Protein AF-A0A183SZE6-F1 (afdb_monomer)

Organism: Schistocephalus solidus (NCBI:txid70667)

pLDDT: mean 78.27, std 16.9, range [26.75, 97.88]

Solvent-accessible surface area (backbone atoms only — not comparable to full-atom values): 32214 Å² total; per-residue (Å²): 108,72,68,61,53,50,52,51,52,50,51,53,51,52,52,51,53,52,52,51,51,52,52,53,52,54,53,51,51,54,53,52,52,53,52,51,54,51,53,52,51,56,50,54,66,55,52,54,61,53,53,52,51,52,54,51,51,53,52,52,52,54,50,53,52,52,54,52,50,52,52,49,54,54,50,51,52,51,50,52,55,52,52,55,53,53,51,50,55,50,51,52,52,51,51,51,50,51,51,52,51,59,56,60,72,74,56,86,85,84,90,84,82,88,82,94,73,92,79,81,94,82,85,81,66,99,61,51,69,62,51,51,49,50,50,50,51,51,49,50,50,50,51,52,50,50,52,50,50,52,52,50,51,51,54,48,53,51,52,51,51,51,49,52,52,51,51,50,51,48,52,54,48,53,55,48,50,54,53,50,52,52,52,50,52,52,50,50,53,51,50,52,52,51,50,52,50,52,46,28,34,51,27,23,53,50,35,49,50,53,49,48,54,47,53,56,47,72,69,37,77,73,41,58,57,42,76,52,55,42,68,60,19,38,51,23,33,51,50,21,47,53,31,48,52,52,46,57,48,39,54,58,37,46,77,76,39,76,90,75,45,72,66,60,30,57,45,45,45,52,22,40,54,24,42,47,50,14,43,54,28,39,40,13,32,20,62,49,45,90,49,65,68,56,16,52,51,39,44,50,42,43,50,52,39,49,52,24,49,47,51,23,32,55,44,65,46,44,86,92,43,77,70,43,56,52,52,30,49,53,23,48,54,48,31,46,52,40,43,53,52,47,44,53,54,32,60,67,64,36,84,77,79,72,80,66,70,78,87,40,60,45,60,50,39,55,50,42,48,50,49,24,47,52,40,26,51,50,35,27,52,48,30,54,53,49,41,57,49,36,68,74,76,40,64,70,70,60,30,58,42,53,42,55,29,32,53,30,48,27,52,26,30,52,30,46,40,51,25,55,52,30,47,50,54,33,50,54,48,40,49,68,70,69,28,74,94,52,50,70,53,56,42,37,54,79,37,42,75,57,47,51,47,39,41,54,22,35,51,45,31,27,53,29,37,51,51,32,44,54,37,48,50,26,44,74,71,69,46,101,38,49,64,69,57,36,44,51,31,45,51,49,32,50,50,28,48,49,46,33,50,54,44,57,48,77,71,49,60,97,84,38,69,47,51,52,52,27,54,52,28,50,51,48,29,52,52,28,36,52,46,30,44,52,39,39,50,52,45,51,52,56,57,52,57,60,58,61,62,60,64,79,74,57,54,76,70,56,44,54,51,52,48,52,56,46,51,52,49,49,55,54,50,53,54,49,48,55,50,50,53,51,49,51,51,50,50,49,51,49,51,48,50,52,49,42,47,55,36,44,71,56,36,58,73,56,73,84,85,85,83,89,76,136

Foldseek 3Di:
DVVVVVVVVVVVVVVVVVVVVVVVVVVVVVVVVVVVVVVVVVVVVVVVVVVVVVVVVVVVVVVVVVVVVVVVVVVVVVVVVVVVVVVVVVVVVVVVVVVVVVVVVVDDDDDDDDDDDDDDDDDDDDPVVVVVVVVVVVVVVVVVVVVVVVVVVVVVVVVVVVVVVVVVVVVVVVVVVVVVVVVVVVVVVVVVVVVLLVLLLVLLVVLLVLLVVLVVVLPDPVLLFAAAALVQLLVLLVQLLVLLVLLLVLLVVCVPDVVDGDSNSVSSNSNSVSLSSNLSHLQNLLSLPPDVVLSVLSVVLSVLLSVLSNQLSVLSSDDDDPVSSVSNNVSSVSNSVSSVVSSVSSVVSHPPCPDPPLQCLLVLLVVLLVLLLVLLVVLLVLLVVLLVLLVVQDDDPLNVLLNQLSVLLSQLSVLLSQLSVLLVVLLVVLLVVPQVPHDSSVVCSVVVVLSVLLSVLSNQLSVLSVQLSVLSVCVSVVHPRALVSNLVSLVSNLVSSVSNLVSSCPRGDPPDPSNVSSVVSSVSSVVSSVSSNVSSVVSVVVVVVVVVVVLVPDDPVRNVVVVVVVVVVVVVVVVVVVVVVVVVVVVVVVCVVVVVVVVSVVCSNGDDDDDDDD

Radius of gyration: 58.9 Å; Cα contacts (8 Å, |Δi|>4): 433; chains: 1; bounding box: 137×54×188 Å

Nearest PDB structures (foldseek):
  1r0d-assembly3_D  TM=9.705E-01  e=5.060E-13  Homo sapiens
  3dyj-assembly2_B  TM=3.067E-01  e=4.167E-04  Mus musculus
  2l7n-assembly1_A  TM=7.018E-01  e=3.310E-01  Mus musculus
  2reh-assembly1_D  TM=6.517E-01  e=8.919E+00  unclassified
  1wdz-assembly1_B  TM=3.311E-01  e=5.190E+00  Homo sapiens

Structure (mmCIF, N/CA/C/O backbone):
data_AF-A0A183SZE6-F1
#
_entry.id   AF-A0A183SZE6-F1
#
loop_
_atom_site.group_PDB
_atom_site.id
_atom_site.type_symbol
_atom_site.label_atom_id
_atom_site.label_alt_id
_atom_site.label_comp_id
_atom_site.label_asym_id
_atom_site.label_entity_id
_atom_site.label_seq_id
_atom_site.pdbx_PDB_ins_code
_atom_site.Cartn_x
_atom_site.Cartn_y
_atom_site.Cartn_z
_atom_site.occupancy
_atom_site.B_iso_or_equiv
_atom_site.auth_seq_id
_atom_site.auth_comp_id
_atom_site.auth_asym_id
_atom_site.auth_atom_id
_atom_site.pdbx_PDB_model_num
ATOM 1 N N . MET A 1 1 ? -27.012 15.034 -4.992 1.00 53.81 1 MET A N 1
ATOM 2 C CA . MET A 1 1 ? -27.426 14.471 -6.299 1.00 53.81 1 MET A CA 1
ATOM 3 C C . MET A 1 1 ? -26.905 15.313 -7.455 1.00 53.81 1 MET A C 1
ATOM 5 O O . MET A 1 1 ? -26.133 14.761 -8.219 1.00 53.81 1 MET A O 1
ATOM 9 N N . LEU A 1 2 ? -27.195 16.620 -7.521 1.00 60.97 2 LEU A N 1
ATOM 10 C CA . LEU A 1 2 ? -26.716 17.515 -8.595 1.00 60.97 2 LEU A CA 1
ATOM 11 C C . LEU A 1 2 ? -25.197 17.479 -8.849 1.00 60.97 2 LEU A C 1
ATOM 13 O O . LEU A 1 2 ? -24.758 17.424 -9.988 1.00 60.97 2 LEU A O 1
ATOM 17 N N . GLU A 1 3 ? -24.390 17.468 -7.791 1.00 54.25 3 GLU A N 1
ATOM 18 C CA . GLU A 1 3 ? -22.924 17.492 -7.901 1.00 54.25 3 GLU A CA 1
ATOM 19 C C . GLU A 1 3 ? -22.343 16.171 -8.435 1.00 54.25 3 GLU A C 1
ATOM 21 O O . GLU A 1 3 ? -21.408 16.165 -9.229 1.00 54.25 3 GLU A O 1
ATOM 26 N N . ILE A 1 4 ? -22.965 15.042 -8.081 1.00 55.94 4 ILE A N 1
ATOM 27 C CA . ILE A 1 4 ? -22.615 13.719 -8.620 1.00 55.94 4 ILE A CA 1
ATOM 28 C C . ILE A 1 4 ? -22.986 13.640 -10.105 1.00 55.94 4 ILE A C 1
ATOM 30 O O . ILE A 1 4 ? -22.280 13.017 -10.891 1.00 55.94 4 ILE A O 1
ATOM 34 N N . GLU A 1 5 ? -24.092 14.267 -10.493 1.00 68.19 5 GLU A N 1
ATOM 35 C CA . GLU A 1 5 ? -24.572 14.304 -11.873 1.00 68.19 5 GLU A CA 1
ATOM 36 C C . GLU A 1 5 ? -23.685 15.202 -12.750 1.00 68.19 5 GLU A C 1
ATOM 38 O O . GLU A 1 5 ? -23.299 14.800 -13.845 1.00 68.19 5 GLU A O 1
ATOM 43 N N . MET A 1 6 ? -23.236 16.343 -12.215 1.00 69.88 6 MET A N 1
ATOM 44 C CA . MET A 1 6 ? -22.216 17.188 -12.843 1.00 69.88 6 MET A CA 1
ATOM 45 C C . MET A 1 6 ? -20.879 16.461 -13.014 1.00 69.88 6 MET A C 1
ATOM 47 O O . MET A 1 6 ? -20.327 16.463 -14.111 1.00 69.88 6 MET A O 1
ATOM 51 N N . LEU A 1 7 ? -20.370 15.801 -11.970 1.00 63.91 7 LEU A N 1
ATOM 52 C CA . LEU A 1 7 ? -19.108 15.060 -12.056 1.00 63.91 7 LEU A CA 1
ATOM 53 C C . LEU A 1 7 ? -19.194 13.896 -13.048 1.00 63.91 7 LEU A C 1
ATOM 55 O O . LEU A 1 7 ? -18.242 13.655 -13.783 1.00 63.91 7 LEU A O 1
ATOM 59 N N . LYS A 1 8 ? -20.340 13.209 -13.131 1.00 65.62 8 LYS A N 1
ATOM 60 C CA . LYS A 1 8 ? -20.576 12.192 -14.167 1.00 65.62 8 LYS A CA 1
ATOM 61 C C . LYS A 1 8 ? -20.548 12.794 -15.570 1.00 65.62 8 LYS A C 1
ATOM 63 O O . LYS A 1 8 ? -19.882 12.234 -16.432 1.00 65.62 8 LYS A O 1
ATOM 68 N N . SER A 1 9 ? -21.200 13.941 -15.775 1.00 74.94 9 SER A N 1
ATOM 69 C CA . SER A 1 9 ? -21.190 14.624 -17.075 1.00 74.94 9 SER A CA 1
ATOM 70 C C . SER A 1 9 ? -19.793 15.109 -17.479 1.00 74.94 9 SER A C 1
ATOM 72 O O . SER A 1 9 ? -19.425 15.031 -18.648 1.00 74.94 9 SER A O 1
ATOM 74 N N . GLU A 1 10 ? -18.979 15.537 -16.512 1.00 70.94 10 GLU A N 1
ATOM 75 C CA . GLU A 1 10 ? -17.620 16.013 -16.762 1.00 70.94 10 GLU A CA 1
ATOM 76 C C . GLU A 1 10 ? -16.654 14.856 -17.045 1.00 70.94 10 GLU A C 1
ATOM 78 O O . GLU A 1 10 ? -15.828 14.947 -17.951 1.00 70.94 10 GLU A O 1
ATOM 83 N N . ILE A 1 11 ? -16.803 13.724 -16.346 1.00 63.12 11 ILE A N 1
ATOM 84 C CA . ILE A 1 11 ? -16.068 12.492 -16.657 1.00 63.12 11 ILE A CA 1
ATOM 85 C C . ILE A 1 11 ? -16.418 12.009 -18.068 1.00 63.12 11 ILE A C 1
ATOM 87 O O . ILE A 1 11 ? -15.519 11.660 -18.829 1.00 63.12 11 ILE A O 1
ATOM 91 N N . GLU A 1 12 ? -17.696 12.024 -18.442 1.00 79.00 12 GLU A N 1
ATOM 92 C CA . GLU A 1 12 ? -18.144 11.623 -19.779 1.00 79.00 12 GLU A CA 1
ATOM 93 C C . GLU A 1 12 ? -17.621 12.577 -20.868 1.00 79.00 12 GLU A C 1
ATOM 95 O O . GLU A 1 12 ? -17.183 12.134 -21.932 1.00 79.00 12 GLU A O 1
ATOM 100 N N . ARG A 1 13 ? -17.564 13.886 -20.584 1.00 82.88 13 ARG A N 1
ATOM 101 C CA . ARG A 1 13 ? -16.950 14.886 -21.470 1.00 82.88 13 ARG A CA 1
ATOM 102 C C . ARG A 1 13 ? -15.462 14.613 -21.684 1.00 82.88 13 ARG A C 1
ATOM 104 O O . ARG A 1 13 ? -15.018 14.548 -22.828 1.00 82.88 13 ARG A O 1
ATOM 111 N N . VAL A 1 14 ? -14.708 14.402 -20.604 1.00 69.19 14 VAL A N 1
ATOM 112 C CA . VAL A 1 14 ? -13.263 14.126 -20.664 1.00 69.19 14 VAL A CA 1
ATOM 113 C C . VAL A 1 14 ? -12.982 12.791 -21.359 1.00 69.19 14 VAL A C 1
ATOM 115 O O . VAL A 1 14 ? -12.070 12.707 -22.179 1.00 69.19 14 VAL A O 1
ATOM 118 N N . GLN A 1 15 ? -13.794 11.760 -21.113 1.00 68.38 15 GLN A N 1
ATOM 119 C CA . GLN A 1 15 ? -13.683 10.473 -21.808 1.00 68.38 15 GLN A CA 1
ATOM 120 C C . GLN A 1 15 ? -13.932 10.607 -23.315 1.00 68.38 15 GLN A C 1
ATOM 122 O O . GLN A 1 15 ? -13.198 10.020 -24.112 1.00 68.38 15 GLN A O 1
ATOM 127 N N . ASN A 1 16 ? -14.914 11.415 -23.721 1.00 81.50 16 ASN A N 1
ATOM 128 C CA . ASN A 1 16 ? -15.176 11.692 -25.133 1.00 81.50 16 ASN A CA 1
ATOM 129 C C . ASN A 1 16 ? -14.053 12.516 -25.786 1.00 81.50 16 ASN A C 1
ATOM 131 O O . ASN A 1 16 ? -13.687 12.255 -26.932 1.00 81.50 16 ASN A O 1
ATOM 135 N N . GLU A 1 17 ? -13.464 13.478 -25.072 1.00 80.38 17 GLU A N 1
ATOM 136 C CA . GLU A 1 17 ? -12.317 14.253 -25.564 1.00 80.38 17 GLU A CA 1
ATOM 137 C C . GLU A 1 17 ? -11.070 13.383 -25.758 1.00 80.38 17 GLU A C 1
ATOM 139 O O . GLU A 1 17 ? -10.417 13.476 -26.799 1.00 80.38 17 GLU A O 1
ATOM 144 N N . GLU A 1 18 ? -10.765 12.497 -24.809 1.00 65.50 18 GLU A N 1
ATOM 145 C CA . GLU A 1 18 ? -9.657 11.544 -24.930 1.00 65.50 18 GLU A CA 1
ATOM 146 C C . GLU A 1 18 ? -9.897 10.527 -26.054 1.00 65.50 18 GLU A C 1
ATOM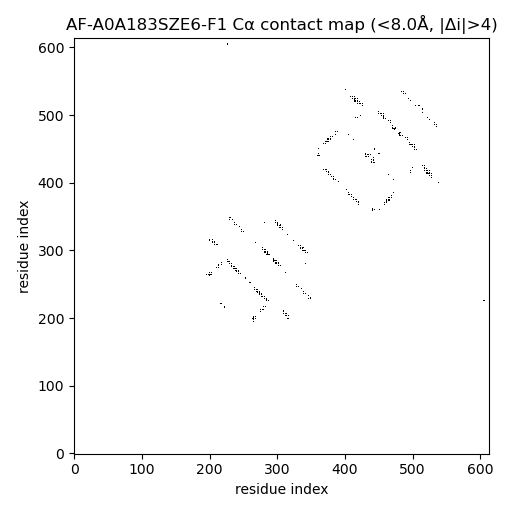 148 O O . GLU A 1 18 ? -9.002 10.283 -26.868 1.00 65.50 18 GLU A O 1
ATOM 153 N N . SER A 1 19 ? -11.124 10.009 -26.192 1.00 74.50 19 SER A N 1
ATOM 154 C CA . SER A 1 19 ? -11.484 9.111 -27.297 1.00 74.50 19 SER A CA 1
ATOM 155 C C . SER A 1 19 ? -11.304 9.783 -28.665 1.00 74.50 19 SER A C 1
ATOM 157 O O . SER A 1 19 ? -10.726 9.194 -29.582 1.00 74.50 19 SER A O 1
ATOM 159 N N . ASN A 1 20 ? -11.704 11.051 -28.795 1.00 82.44 20 ASN A N 1
ATOM 160 C CA . ASN A 1 20 ? -11.527 11.822 -30.026 1.00 82.44 20 ASN A CA 1
ATOM 161 C C . ASN A 1 20 ? -10.046 12.077 -30.353 1.00 82.44 20 ASN A C 1
ATOM 163 O O . ASN A 1 20 ? -9.642 11.921 -31.508 1.00 82.44 20 ASN A O 1
ATOM 167 N N . LYS A 1 21 ? -9.212 12.417 -29.359 1.00 75.94 21 LYS A N 1
ATOM 168 C CA . LYS A 1 21 ? -7.758 12.570 -29.561 1.00 75.94 21 LYS A CA 1
ATOM 169 C C . LYS A 1 21 ? -7.115 11.255 -29.995 1.00 75.94 21 LYS A C 1
ATOM 171 O O . LYS A 1 21 ? -6.306 11.242 -30.923 1.00 75.94 21 LYS A O 1
ATOM 176 N N . GLN A 1 22 ? -7.507 10.143 -29.376 1.00 69.06 22 GLN A N 1
ATOM 177 C CA . GLN A 1 22 ? -7.007 8.817 -29.730 1.00 69.06 22 GLN A CA 1
ATOM 178 C C . GLN A 1 22 ? -7.370 8.448 -31.177 1.00 69.06 22 GLN A C 1
ATOM 180 O O . GLN A 1 22 ? -6.517 7.964 -31.923 1.00 69.06 22 GLN A O 1
ATOM 185 N N . GLN A 1 23 ? -8.600 8.738 -31.614 1.00 82.38 23 GLN A N 1
ATOM 186 C CA . GLN A 1 23 ? -9.019 8.519 -33.002 1.00 82.38 23 GLN A CA 1
ATOM 187 C C . GLN A 1 23 ? -8.249 9.401 -33.997 1.00 82.38 23 GLN A C 1
ATOM 189 O O . GLN A 1 23 ? -7.857 8.919 -35.061 1.00 82.38 23 GLN A O 1
ATOM 194 N N . GLN A 1 24 ? -7.967 10.662 -33.653 1.00 80.62 24 GLN A N 1
ATOM 195 C CA . GLN A 1 24 ? -7.163 11.558 -34.495 1.00 80.62 24 GLN A CA 1
ATOM 196 C C . GLN A 1 24 ? -5.712 11.080 -34.642 1.00 80.62 24 GLN A C 1
ATOM 198 O O . GLN A 1 24 ? -5.168 11.096 -35.749 1.00 80.62 24 GLN A O 1
ATOM 203 N N . LEU A 1 25 ? -5.094 10.608 -33.555 1.00 71.31 25 LEU A N 1
ATOM 204 C CA . LEU A 1 25 ? -3.740 10.048 -33.592 1.00 71.31 25 LEU A CA 1
ATOM 205 C C . LEU A 1 25 ? -3.679 8.776 -34.445 1.00 71.31 25 LEU A C 1
ATOM 207 O O . LEU A 1 25 ? -2.782 8.646 -35.277 1.00 71.31 25 LEU A O 1
ATOM 211 N N . LEU A 1 26 ? -4.660 7.879 -34.312 1.00 75.38 26 LEU A N 1
ATOM 212 C CA . LEU A 1 26 ? -4.750 6.669 -35.136 1.00 75.38 26 LEU A CA 1
ATOM 213 C C . LEU A 1 26 ? -4.920 6.994 -36.626 1.00 75.38 26 LEU A C 1
ATOM 215 O O . LEU A 1 26 ? -4.269 6.377 -37.470 1.00 75.38 26 LEU A O 1
ATOM 219 N N . ALA A 1 27 ? -5.742 7.991 -36.962 1.00 82.75 27 ALA A N 1
ATOM 220 C CA . ALA A 1 27 ? -5.890 8.448 -38.341 1.00 82.75 27 ALA A CA 1
ATOM 221 C C . ALA A 1 27 ? -4.568 9.001 -38.903 1.00 82.75 27 ALA A C 1
ATOM 223 O O . ALA A 1 27 ? -4.206 8.691 -40.039 1.00 82.75 27 ALA A O 1
ATOM 224 N N . ARG A 1 28 ? -3.813 9.763 -38.097 1.00 80.25 28 ARG A N 1
ATOM 225 C CA . ARG A 1 28 ? -2.520 10.328 -38.509 1.00 80.25 28 ARG A CA 1
ATOM 226 C C . ARG A 1 28 ? -1.449 9.260 -38.713 1.00 80.25 28 ARG A C 1
ATOM 228 O O . ARG A 1 28 ? -0.707 9.354 -39.688 1.00 80.25 28 ARG A O 1
ATOM 235 N N . ILE A 1 29 ? -1.387 8.256 -37.837 1.00 67.88 29 ILE A N 1
ATOM 236 C CA . ILE A 1 29 ? -0.475 7.111 -37.982 1.00 67.88 29 ILE A CA 1
ATOM 237 C C . ILE A 1 29 ? -0.751 6.401 -39.307 1.00 67.88 29 ILE A C 1
ATOM 239 O O . ILE A 1 29 ? 0.170 6.217 -40.096 1.00 67.88 29 ILE A O 1
ATOM 243 N N . LYS A 1 30 ? -2.022 6.123 -39.610 1.00 82.38 30 LYS A N 1
ATOM 244 C CA . LYS A 1 30 ? -2.410 5.468 -40.863 1.00 82.38 30 LYS A CA 1
ATOM 245 C C . LYS A 1 30 ? -2.000 6.267 -42.107 1.00 82.38 30 LYS A C 1
ATOM 247 O O . LYS A 1 30 ? -1.498 5.693 -43.065 1.00 82.38 30 LYS A O 1
ATOM 252 N N . THR A 1 31 ? -2.155 7.595 -42.088 1.00 80.00 31 THR A N 1
ATOM 253 C CA . THR A 1 31 ? -1.692 8.449 -43.200 1.00 80.00 31 THR A CA 1
ATOM 254 C C . THR A 1 31 ? -0.174 8.376 -43.390 1.00 80.00 31 THR A C 1
ATOM 256 O O . THR A 1 31 ? 0.295 8.293 -44.521 1.00 80.00 31 THR A O 1
ATOM 259 N N . LEU A 1 32 ? 0.599 8.379 -42.299 1.00 69.81 32 LEU A N 1
ATOM 260 C CA . LEU A 1 32 ? 2.061 8.279 -42.362 1.00 69.81 32 LEU A CA 1
ATOM 261 C C . LEU A 1 32 ? 2.526 6.897 -42.844 1.00 69.81 32 LEU A C 1
ATOM 263 O O . LEU A 1 32 ? 3.494 6.804 -43.596 1.00 69.81 32 LEU A O 1
ATOM 267 N N . GLU A 1 33 ? 1.832 5.827 -42.455 1.00 72.31 33 GLU A N 1
ATOM 268 C CA . GLU A 1 33 ? 2.095 4.472 -42.956 1.00 72.31 33 GLU A CA 1
ATOM 269 C C . GLU A 1 33 ? 1.875 4.376 -44.473 1.00 72.31 33 GLU A C 1
ATOM 271 O O . GLU A 1 33 ? 2.708 3.802 -45.182 1.00 72.31 33 GLU A O 1
ATOM 276 N N . ASP A 1 34 ? 0.803 4.986 -44.986 1.00 82.88 34 ASP A N 1
ATOM 277 C CA . ASP A 1 34 ? 0.517 5.037 -46.423 1.00 82.88 34 ASP A CA 1
ATOM 278 C C . ASP A 1 34 ? 1.567 5.872 -47.190 1.00 82.88 34 ASP A C 1
ATOM 280 O O . ASP A 1 34 ? 2.020 5.459 -48.263 1.00 82.88 34 ASP A O 1
ATOM 284 N N . GLU A 1 35 ? 2.029 6.997 -46.627 1.00 78.69 35 GLU A N 1
ATOM 285 C CA . GLU A 1 35 ? 3.113 7.816 -47.200 1.00 78.69 35 GLU A CA 1
ATOM 286 C C . GLU A 1 35 ? 4.448 7.050 -47.268 1.00 78.69 35 GLU A C 1
ATOM 288 O O . GLU A 1 35 ? 5.107 7.036 -48.313 1.00 78.69 35 GLU A O 1
ATOM 293 N N . ILE A 1 36 ? 4.833 6.353 -46.191 1.00 66.12 36 ILE A N 1
ATOM 294 C CA . ILE A 1 36 ? 6.049 5.522 -46.154 1.00 66.12 36 ILE A CA 1
ATOM 295 C C . ILE A 1 36 ? 5.962 4.403 -47.193 1.00 66.12 36 ILE A C 1
ATOM 297 O O . ILE A 1 36 ? 6.923 4.155 -47.925 1.00 66.12 36 ILE A O 1
ATOM 301 N N . LYS A 1 37 ? 4.803 3.747 -47.304 1.00 73.69 37 LYS A N 1
ATOM 302 C CA . LYS A 1 37 ? 4.580 2.685 -48.289 1.00 73.69 37 LYS A CA 1
ATOM 303 C C . LYS A 1 37 ? 4.726 3.200 -49.724 1.00 73.69 37 LYS A C 1
ATOM 305 O O . LYS A 1 37 ? 5.331 2.516 -50.550 1.00 73.69 37 LYS A O 1
ATOM 310 N N . GLY A 1 38 ? 4.244 4.413 -50.004 1.00 73.75 38 GLY A N 1
ATOM 311 C CA . GLY A 1 38 ? 4.448 5.086 -51.288 1.00 73.75 38 GLY A CA 1
ATOM 312 C C . GLY A 1 38 ? 5.926 5.357 -51.590 1.00 73.75 38 GLY A C 1
ATOM 313 O O . GLY A 1 38 ? 6.403 5.035 -52.678 1.00 73.75 38 GLY A O 1
ATOM 314 N N . LEU A 1 39 ? 6.682 5.876 -50.618 1.00 66.00 39 LEU A N 1
ATOM 315 C CA . LEU A 1 39 ? 8.116 6.156 -50.782 1.00 66.00 39 LEU A CA 1
ATOM 316 C C . LEU A 1 39 ? 8.945 4.887 -51.020 1.00 66.00 39 LEU A C 1
ATOM 318 O O . LEU A 1 39 ? 9.848 4.888 -51.859 1.00 66.00 39 LEU A O 1
ATOM 322 N N . VAL A 1 40 ? 8.621 3.792 -50.327 1.00 64.38 40 VAL A N 1
ATOM 323 C CA . VAL A 1 40 ? 9.282 2.492 -50.525 1.00 64.38 40 VAL A CA 1
ATOM 324 C C . VAL A 1 40 ? 9.034 1.961 -51.939 1.00 64.38 40 VAL A C 1
ATOM 326 O O . VAL A 1 40 ? 9.977 1.503 -52.584 1.00 64.38 40 VAL A O 1
ATOM 329 N N . GLN A 1 41 ? 7.807 2.079 -52.458 1.00 69.00 41 GLN A N 1
ATOM 330 C CA . GLN A 1 41 ? 7.488 1.663 -53.828 1.00 69.00 41 GLN A CA 1
ATOM 331 C C . GLN A 1 41 ? 8.250 2.484 -54.876 1.00 69.00 41 GLN A C 1
ATOM 333 O O . GLN A 1 41 ? 8.843 1.905 -55.786 1.00 69.00 41 GLN A O 1
ATOM 338 N N . VAL A 1 42 ? 8.304 3.813 -54.723 1.00 68.38 42 VAL A N 1
ATOM 339 C CA . VAL A 1 42 ? 9.057 4.694 -55.635 1.00 68.38 42 VAL A CA 1
ATOM 340 C C . VAL A 1 42 ? 10.546 4.350 -55.636 1.00 68.38 42 VAL A C 1
ATOM 342 O O . VAL A 1 42 ? 11.150 4.279 -56.704 1.00 68.38 42 VAL A O 1
ATOM 345 N N . LYS A 1 43 ? 11.130 4.081 -54.463 1.00 61.47 43 LYS A N 1
ATOM 346 C CA . LYS A 1 43 ? 12.540 3.695 -54.349 1.00 61.47 43 LYS A CA 1
ATOM 347 C C . LYS A 1 43 ? 12.822 2.345 -55.015 1.00 61.47 43 LYS A C 1
ATOM 349 O O . LYS A 1 43 ? 13.748 2.251 -55.812 1.00 61.47 43 LYS A O 1
ATOM 354 N N . SER A 1 44 ? 11.984 1.333 -54.771 1.00 61.25 44 SER A N 1
ATOM 355 C CA . SER A 1 44 ? 12.133 0.025 -55.429 1.00 61.25 44 SER A CA 1
ATOM 356 C C . SER A 1 44 ? 12.034 0.117 -56.957 1.00 61.25 44 SER A C 1
ATOM 358 O O . SER A 1 44 ? 12.836 -0.482 -57.664 1.00 61.25 44 SER A O 1
ATOM 360 N N . ALA A 1 45 ? 11.134 0.962 -57.474 1.00 64.88 45 ALA A N 1
ATOM 361 C CA . ALA A 1 45 ? 10.989 1.186 -58.910 1.00 64.88 45 ALA A CA 1
ATOM 362 C C . ALA A 1 45 ? 12.189 1.918 -59.546 1.00 64.88 45 ALA A C 1
ATOM 364 O O . ALA A 1 45 ? 12.384 1.819 -60.757 1.00 64.88 45 ALA A O 1
ATOM 365 N N . GLN A 1 46 ? 12.982 2.658 -58.761 1.00 62.91 46 GLN A N 1
ATOM 366 C CA . GLN A 1 46 ? 14.207 3.322 -59.226 1.00 62.91 46 GLN A CA 1
ATOM 367 C C . GLN A 1 46 ? 15.437 2.406 -59.169 1.00 62.91 46 GLN A C 1
ATOM 369 O O . GLN A 1 46 ? 16.275 2.473 -60.068 1.00 62.91 46 GLN A O 1
ATOM 374 N N . ASP A 1 47 ? 15.538 1.543 -58.156 1.00 57.28 47 ASP A N 1
ATOM 375 C CA . ASP A 1 47 ? 16.703 0.672 -57.955 1.00 57.28 47 ASP A CA 1
ATOM 376 C C . ASP A 1 47 ? 16.738 -0.515 -58.949 1.00 57.28 47 ASP A C 1
ATOM 378 O O . ASP A 1 47 ? 17.812 -0.896 -59.430 1.00 57.28 47 ASP A O 1
ATOM 382 N N . ASP A 1 48 ? 15.577 -1.052 -59.342 1.00 67.19 48 ASP A N 1
ATOM 383 C CA . ASP A 1 48 ? 15.463 -2.188 -60.273 1.00 67.19 48 ASP A CA 1
ATOM 384 C C . ASP A 1 48 ? 16.066 -1.939 -61.681 1.00 67.19 48 ASP A C 1
ATOM 386 O O . ASP A 1 48 ? 16.872 -2.759 -62.142 1.00 67.19 48 ASP A O 1
ATOM 390 N N . PRO A 1 49 ? 15.760 -0.833 -62.395 1.00 64.88 49 PRO A N 1
ATOM 391 C CA . PRO A 1 49 ? 16.328 -0.585 -63.723 1.00 64.88 49 PRO A CA 1
ATOM 392 C C . PRO A 1 49 ? 17.831 -0.274 -63.691 1.00 64.88 49 PRO A C 1
ATOM 394 O O . PRO A 1 49 ? 18.543 -0.615 -64.637 1.00 64.88 49 PRO A O 1
ATOM 397 N N . ILE A 1 50 ? 18.335 0.331 -62.608 1.00 66.62 50 ILE A N 1
ATOM 398 C CA . ILE A 1 50 ? 19.766 0.632 -62.445 1.00 66.62 50 ILE A CA 1
ATOM 399 C C . ILE A 1 50 ? 20.558 -0.666 -62.261 1.00 66.62 50 ILE A C 1
ATOM 401 O O . ILE A 1 50 ? 21.599 -0.848 -62.894 1.00 66.62 50 ILE A O 1
ATOM 405 N N . SER A 1 51 ? 20.042 -1.592 -61.449 1.00 64.94 51 SER A N 1
ATOM 406 C CA . SER A 1 51 ? 20.655 -2.907 -61.238 1.00 64.94 51 SER A CA 1
ATOM 407 C C . SER A 1 51 ? 20.723 -3.720 -62.537 1.00 64.94 51 SER A C 1
ATOM 409 O O . SER A 1 51 ? 21.761 -4.306 -62.857 1.00 64.94 51 SER A O 1
ATOM 411 N N . LEU A 1 52 ? 19.654 -3.689 -63.343 1.00 69.38 52 LEU A N 1
ATOM 412 C CA . LEU A 1 52 ? 19.593 -4.389 -64.628 1.00 69.38 52 LEU A CA 1
ATOM 413 C C . LEU A 1 52 ? 20.589 -3.818 -65.653 1.00 69.38 52 LEU A C 1
ATOM 415 O O . LEU A 1 52 ? 21.297 -4.582 -66.313 1.00 69.38 52 LEU A O 1
ATOM 419 N N . LEU A 1 53 ? 20.680 -2.486 -65.756 1.00 70.56 53 LEU A N 1
ATOM 420 C CA . LEU A 1 53 ? 21.639 -1.812 -66.638 1.00 70.56 53 LEU A CA 1
ATOM 421 C C . LEU A 1 53 ? 23.083 -2.144 -66.250 1.00 70.56 53 LEU A C 1
ATOM 423 O O . LEU A 1 53 ? 23.884 -2.485 -67.117 1.00 70.56 53 LEU A O 1
ATOM 427 N N . LEU A 1 54 ? 23.396 -2.137 -64.950 1.00 69.50 54 LEU A N 1
ATOM 428 C CA . LEU A 1 54 ? 24.729 -2.478 -64.455 1.00 69.50 54 LEU A CA 1
ATOM 429 C C . LEU A 1 54 ? 25.106 -3.930 -64.792 1.00 69.50 54 LEU A C 1
ATOM 431 O O . LEU A 1 54 ? 26.224 -4.202 -65.228 1.00 69.50 54 LEU A O 1
ATOM 435 N N . PHE A 1 55 ? 24.166 -4.866 -64.636 1.00 69.06 55 PHE A N 1
ATOM 436 C CA . PHE A 1 55 ? 24.395 -6.279 -64.944 1.00 69.06 55 PHE A CA 1
ATOM 437 C C . PHE A 1 55 ? 24.646 -6.505 -66.441 1.00 69.06 55 PHE A C 1
ATOM 439 O O . PHE A 1 55 ? 25.517 -7.291 -66.825 1.00 69.06 55 PHE A O 1
ATOM 446 N N . GLN A 1 56 ? 23.914 -5.785 -67.294 1.00 72.00 56 GLN A N 1
ATOM 447 C CA . GLN A 1 56 ? 24.067 -5.853 -68.744 1.00 72.00 56 GLN A CA 1
ATOM 448 C C . GLN A 1 56 ? 25.387 -5.224 -69.219 1.00 72.00 56 GLN A C 1
ATOM 450 O O . GLN A 1 56 ? 26.058 -5.784 -70.089 1.00 72.00 56 GLN A O 1
ATOM 455 N N . GLU A 1 57 ? 25.812 -4.117 -68.609 1.00 71.75 57 GLU A N 1
ATOM 456 C CA . GLU A 1 57 ? 27.102 -3.471 -68.877 1.00 71.75 57 GLU A CA 1
ATOM 457 C C . GLU A 1 57 ? 28.281 -4.392 -68.507 1.00 71.75 57 GLU A C 1
ATOM 459 O O . GLU A 1 57 ? 29.202 -4.589 -69.304 1.00 71.75 57 GLU A O 1
ATOM 464 N N . VAL A 1 58 ? 28.220 -5.037 -67.335 1.00 69.94 58 VAL A N 1
ATOM 465 C CA . VAL A 1 58 ? 29.237 -6.001 -66.877 1.00 69.94 58 VAL A CA 1
ATOM 466 C C . VAL A 1 58 ? 29.310 -7.213 -67.810 1.00 69.94 58 VAL A C 1
ATOM 468 O O . VAL A 1 58 ? 30.407 -7.647 -68.177 1.00 69.94 58 VAL A O 1
ATOM 471 N N . ALA A 1 59 ? 28.163 -7.735 -68.254 1.00 75.19 59 ALA A N 1
ATOM 472 C CA . ALA A 1 59 ? 28.118 -8.832 -69.216 1.00 75.19 59 ALA A CA 1
ATOM 473 C C . ALA A 1 59 ? 28.768 -8.442 -70.558 1.00 75.19 59 ALA A C 1
ATOM 475 O O . ALA A 1 59 ? 29.616 -9.186 -71.061 1.00 75.19 59 ALA A O 1
ATOM 476 N N . ASN A 1 60 ? 28.458 -7.256 -71.092 1.00 74.62 60 ASN A N 1
ATOM 477 C CA . ASN A 1 60 ? 29.031 -6.754 -72.345 1.00 74.62 60 ASN A CA 1
ATOM 478 C C . ASN A 1 60 ? 30.550 -6.546 -72.256 1.00 74.62 60 ASN A C 1
ATOM 480 O O . ASN A 1 60 ? 31.289 -6.958 -73.153 1.00 74.62 60 ASN A O 1
ATOM 484 N N . LEU A 1 61 ? 31.037 -5.960 -71.159 1.00 73.50 61 LEU A N 1
ATOM 485 C CA . LEU A 1 61 ? 32.472 -5.776 -70.931 1.00 73.50 61 LEU A CA 1
ATOM 486 C C . LEU A 1 61 ? 33.202 -7.121 -70.834 1.00 73.50 61 LEU A C 1
ATOM 488 O O . LEU A 1 61 ? 34.275 -7.281 -71.417 1.00 73.50 61 LEU A O 1
ATOM 492 N N . SER A 1 62 ? 32.603 -8.115 -70.169 1.00 72.00 62 SER A N 1
ATOM 493 C CA . SER A 1 62 ? 33.181 -9.460 -70.067 1.00 72.00 62 SER A CA 1
ATOM 494 C C . SER A 1 62 ? 33.276 -10.175 -71.425 1.00 72.00 62 SER A C 1
ATOM 496 O O . SER A 1 62 ? 34.269 -10.857 -71.699 1.00 72.00 62 SER A O 1
ATOM 498 N N . ALA A 1 63 ? 32.281 -9.985 -72.299 1.00 78.88 63 ALA A N 1
ATOM 499 C CA . ALA A 1 63 ? 32.264 -10.550 -73.644 1.00 78.88 63 ALA A CA 1
ATOM 500 C C . ALA A 1 63 ? 33.328 -9.895 -74.539 1.00 78.88 63 ALA A C 1
ATOM 502 O O . ALA A 1 63 ? 34.130 -10.603 -75.151 1.00 78.88 63 ALA A O 1
ATOM 503 N N . ASN A 1 64 ? 33.417 -8.560 -74.521 1.00 75.38 64 ASN A N 1
ATOM 504 C CA . ASN A 1 64 ? 34.448 -7.813 -75.246 1.00 75.38 64 ASN A CA 1
ATOM 505 C C . ASN A 1 64 ? 35.865 -8.212 -74.811 1.00 75.38 64 ASN A C 1
ATOM 507 O O . ASN A 1 64 ? 36.763 -8.340 -75.644 1.00 75.38 64 ASN A O 1
ATOM 511 N N . LEU A 1 65 ? 36.078 -8.450 -73.514 1.00 73.50 65 LEU A N 1
ATOM 512 C CA . LEU A 1 65 ? 37.384 -8.848 -72.987 1.00 73.50 65 LEU A CA 1
ATOM 513 C C . LEU A 1 65 ? 37.777 -10.265 -73.439 1.00 73.50 65 LEU A C 1
ATOM 515 O O . LEU A 1 65 ? 38.939 -10.505 -73.772 1.00 73.50 65 LEU A O 1
ATOM 519 N N . LYS A 1 66 ? 36.810 -11.190 -73.532 1.00 75.75 66 LYS A N 1
ATOM 520 C CA . LYS A 1 66 ? 37.019 -12.523 -74.127 1.00 75.75 66 LYS A CA 1
ATOM 521 C C . LYS A 1 66 ? 37.350 -12.460 -75.616 1.00 75.75 66 LYS A C 1
ATOM 523 O O . LYS A 1 66 ? 38.235 -13.179 -76.069 1.00 75.75 66 LYS A O 1
ATOM 528 N N . GLU A 1 67 ? 36.668 -11.611 -76.375 1.00 77.12 67 GLU A N 1
ATOM 529 C CA . GLU A 1 67 ? 36.926 -11.474 -77.810 1.00 77.12 67 GLU A CA 1
ATOM 530 C C . GLU A 1 67 ? 38.317 -10.876 -78.074 1.00 77.12 67 GLU A C 1
ATOM 532 O O . GLU A 1 67 ? 39.087 -11.396 -78.886 1.00 77.12 67 GLU A O 1
ATOM 537 N N . LYS A 1 68 ? 38.694 -9.837 -77.318 1.00 72.56 68 LYS A N 1
ATOM 538 C CA . LYS A 1 68 ? 40.023 -9.218 -77.414 1.00 72.56 68 LYS A CA 1
ATOM 539 C C . LYS A 1 68 ? 41.146 -10.165 -76.994 1.00 72.56 68 LYS A C 1
ATOM 541 O O . LYS A 1 68 ? 42.187 -10.174 -77.650 1.00 72.56 68 LYS A O 1
ATOM 546 N N . SER A 1 69 ? 40.949 -10.989 -75.962 1.00 68.19 69 SER A N 1
ATOM 547 C CA . SER A 1 69 ? 41.964 -11.967 -75.544 1.00 68.19 69 SER A CA 1
ATOM 548 C C . SER A 1 69 ? 42.142 -13.098 -76.564 1.00 68.19 69 SER A C 1
ATOM 550 O O . SER A 1 69 ? 43.275 -13.486 -76.849 1.00 68.19 69 SER A O 1
ATOM 552 N N . ALA A 1 70 ? 41.059 -13.566 -77.193 1.00 76.69 70 ALA A N 1
ATOM 553 C CA . ALA A 1 70 ? 41.131 -14.539 -78.282 1.00 76.69 70 ALA A CA 1
ATOM 554 C C . ALA A 1 70 ? 41.849 -13.968 -79.520 1.00 76.69 70 ALA A C 1
ATOM 556 O O . ALA A 1 70 ? 42.689 -14.644 -80.120 1.00 76.69 70 ALA A O 1
ATOM 557 N N . ALA A 1 71 ? 41.577 -12.707 -79.871 1.00 75.00 71 ALA A N 1
ATOM 558 C CA . ALA A 1 71 ? 42.264 -12.019 -80.963 1.00 75.00 71 ALA A CA 1
ATOM 559 C C . ALA A 1 71 ? 43.768 -11.837 -80.685 1.00 75.00 71 ALA A C 1
ATOM 561 O O . ALA A 1 71 ? 44.586 -12.041 -81.584 1.00 75.00 71 ALA A O 1
ATOM 562 N N . ALA A 1 72 ? 44.142 -11.513 -79.442 1.00 69.31 72 ALA A N 1
ATOM 563 C CA . ALA A 1 72 ? 45.539 -11.417 -79.022 1.00 69.31 72 ALA A CA 1
ATOM 564 C C . ALA A 1 72 ? 46.259 -12.774 -79.118 1.00 69.31 72 ALA A C 1
ATOM 566 O O . ALA A 1 72 ? 47.332 -12.856 -79.714 1.00 69.31 72 ALA A O 1
ATOM 567 N N . ALA A 1 73 ? 45.632 -13.856 -78.643 1.00 75.56 73 ALA A N 1
ATOM 568 C CA . ALA A 1 73 ? 46.190 -15.206 -78.746 1.00 75.56 73 ALA A CA 1
ATOM 569 C C . ALA A 1 73 ? 46.416 -15.638 -80.210 1.00 75.56 73 ALA A C 1
ATOM 571 O O . ALA A 1 73 ? 47.459 -16.201 -80.548 1.00 75.56 73 ALA A O 1
ATOM 572 N N . ALA A 1 74 ? 45.475 -15.319 -81.105 1.00 76.06 74 ALA A N 1
ATOM 573 C CA . ALA A 1 74 ? 45.620 -15.592 -82.535 1.00 76.06 74 ALA A CA 1
ATOM 574 C C . ALA A 1 74 ? 46.743 -14.759 -83.187 1.00 76.06 74 ALA A C 1
ATOM 576 O O . ALA A 1 74 ? 47.443 -15.245 -84.082 1.00 76.06 74 ALA A O 1
ATOM 577 N N . ALA A 1 75 ? 46.936 -13.511 -82.749 1.00 69.38 75 ALA A N 1
ATOM 578 C CA . ALA A 1 75 ? 48.020 -12.653 -83.223 1.00 69.38 75 ALA A CA 1
ATOM 579 C C . ALA A 1 75 ? 49.402 -13.164 -82.773 1.00 69.38 75 ALA A C 1
ATOM 581 O O . ALA A 1 75 ? 50.335 -13.174 -83.580 1.00 69.38 75 ALA A O 1
ATOM 582 N N . ASP A 1 76 ? 49.519 -13.653 -81.536 1.00 72.25 76 ASP A N 1
ATOM 583 C CA . ASP A 1 76 ? 50.746 -14.266 -81.014 1.00 72.25 76 ASP A CA 1
ATOM 584 C C . ASP A 1 76 ? 51.106 -15.556 -81.757 1.00 72.25 76 ASP A C 1
ATOM 586 O O . ASP A 1 76 ? 52.275 -15.791 -82.084 1.00 72.25 76 ASP A O 1
ATOM 590 N N . GLU A 1 77 ? 50.112 -16.378 -82.104 1.00 76.81 77 GLU A N 1
ATOM 591 C CA . GLU A 1 77 ? 50.342 -17.591 -82.889 1.00 76.81 77 GLU A CA 1
ATOM 592 C C . GLU A 1 77 ? 50.826 -17.266 -84.312 1.00 76.81 77 GLU A C 1
ATOM 594 O O . GLU A 1 77 ? 51.765 -17.893 -84.816 1.00 76.81 77 GLU A O 1
ATOM 599 N N . LYS A 1 78 ? 50.241 -16.244 -84.956 1.00 74.31 78 LYS A N 1
ATOM 600 C CA . LYS A 1 78 ? 50.715 -15.742 -86.257 1.00 74.31 78 LYS A CA 1
ATOM 601 C C . LYS A 1 78 ? 52.145 -15.209 -86.165 1.00 74.31 78 LYS A C 1
ATOM 603 O O . LYS A 1 78 ? 52.971 -15.553 -87.010 1.00 74.31 78 LYS A O 1
ATOM 608 N N . TYR A 1 79 ? 52.464 -14.430 -85.131 1.00 71.31 79 TYR A N 1
ATOM 609 C CA . TYR A 1 79 ? 53.816 -13.909 -84.914 1.00 71.31 79 TYR A CA 1
ATOM 610 C C . TYR A 1 79 ? 54.837 -15.035 -84.716 1.00 71.31 79 TYR A C 1
ATOM 612 O O . TYR A 1 79 ? 55.913 -15.014 -85.313 1.00 71.31 79 TYR A O 1
ATOM 620 N N . LYS A 1 80 ? 54.479 -16.065 -83.939 1.00 76.31 80 LYS A N 1
ATOM 621 C CA . LYS A 1 80 ? 55.310 -17.258 -83.743 1.00 76.31 80 LYS A CA 1
ATOM 622 C C . LYS A 1 80 ? 55.610 -17.956 -85.071 1.00 76.31 80 LYS A C 1
ATOM 624 O O . LYS A 1 80 ? 56.777 -18.213 -85.347 1.00 76.31 80 LYS A O 1
ATOM 629 N N . LYS A 1 81 ? 54.599 -18.164 -85.922 1.00 81.75 81 LYS A N 1
ATOM 630 C CA . LYS A 1 81 ? 54.783 -18.752 -87.262 1.00 81.75 81 LYS A CA 1
ATOM 631 C C . LYS A 1 81 ? 55.716 -17.910 -88.138 1.00 81.75 81 LYS A C 1
ATOM 633 O O . LYS A 1 81 ? 56.616 -18.464 -88.760 1.00 81.75 81 LYS A O 1
ATOM 638 N N . ILE A 1 82 ? 55.548 -16.586 -88.156 1.00 72.81 82 ILE A N 1
ATOM 639 C CA . ILE A 1 82 ? 56.396 -15.678 -88.950 1.00 72.81 82 ILE A CA 1
ATOM 640 C C . ILE A 1 82 ? 57.849 -15.701 -88.459 1.00 72.81 82 ILE A C 1
AT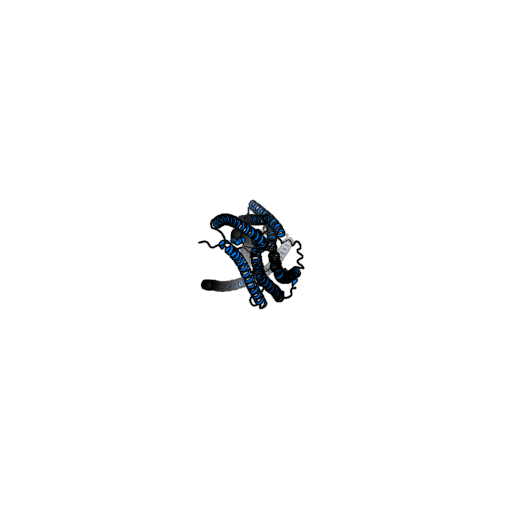OM 642 O O . ILE A 1 82 ? 58.769 -15.802 -89.270 1.00 72.81 82 ILE A O 1
ATOM 646 N N . ARG A 1 83 ? 58.071 -15.662 -87.141 1.00 80.06 83 ARG A N 1
ATOM 647 C CA . ARG A 1 83 ? 59.410 -15.766 -86.545 1.00 80.06 83 ARG A CA 1
ATOM 648 C C . ARG A 1 83 ? 60.101 -17.069 -86.942 1.00 80.06 83 ARG A C 1
ATOM 650 O O . ARG A 1 83 ? 61.275 -17.039 -87.298 1.00 80.06 83 ARG A O 1
ATOM 657 N N . ASP A 1 84 ? 59.385 -18.188 -86.893 1.00 77.81 84 ASP A N 1
ATOM 658 C CA . ASP A 1 84 ? 59.952 -19.501 -87.203 1.00 77.81 84 ASP A CA 1
ATOM 659 C C . ASP A 1 84 ? 60.317 -19.609 -88.699 1.00 77.81 84 ASP A C 1
ATOM 661 O O . ASP A 1 84 ? 61.352 -20.179 -89.046 1.00 77.81 84 ASP A O 1
ATOM 665 N N . VAL A 1 85 ? 59.527 -18.995 -89.591 1.00 76.81 85 VAL A N 1
ATOM 666 C CA . VAL A 1 85 ? 59.859 -18.873 -91.025 1.00 76.81 85 VAL A CA 1
ATOM 667 C C . VAL A 1 85 ? 61.096 -17.995 -91.237 1.00 76.81 85 VAL A C 1
ATOM 669 O O . VAL A 1 85 ? 61.995 -18.378 -91.984 1.00 76.81 85 VAL A O 1
ATOM 672 N N . TYR A 1 86 ? 61.187 -16.851 -90.554 1.00 65.50 86 TYR A N 1
ATOM 673 C CA . TYR A 1 86 ? 62.341 -15.952 -90.665 1.00 65.50 86 TYR A CA 1
ATOM 674 C C . TYR A 1 86 ? 63.631 -16.599 -90.137 1.00 65.50 86 TYR A C 1
ATOM 676 O O . TYR A 1 86 ? 64.702 -16.419 -90.714 1.00 65.50 86 TYR A O 1
ATOM 684 N N . ALA A 1 87 ? 63.533 -17.393 -89.065 1.00 70.12 87 ALA A N 1
ATOM 685 C CA . ALA A 1 87 ? 64.652 -18.159 -88.523 1.00 70.12 87 ALA A CA 1
ATOM 686 C C . ALA A 1 87 ? 65.176 -19.194 -89.531 1.00 70.12 87 ALA A C 1
ATOM 688 O O . ALA A 1 87 ? 66.382 -19.240 -89.766 1.00 70.12 87 ALA A O 1
ATOM 689 N N . LYS A 1 88 ? 64.282 -19.948 -90.189 1.00 78.00 88 LYS A N 1
ATOM 690 C CA . LYS A 1 88 ? 64.662 -20.908 -91.241 1.00 78.00 88 LYS A CA 1
ATOM 691 C C . LYS A 1 88 ? 65.343 -20.231 -92.425 1.00 78.00 88 LYS A C 1
ATOM 693 O O . LYS A 1 88 ? 66.411 -20.661 -92.845 1.00 78.00 88 LYS A O 1
ATOM 698 N N . LEU A 1 89 ? 64.773 -19.132 -92.918 1.00 74.06 89 LEU A N 1
ATOM 699 C CA . LEU A 1 89 ? 65.346 -18.397 -94.047 1.00 74.06 89 LEU A CA 1
ATOM 700 C C . LEU A 1 89 ? 66.734 -17.823 -93.704 1.00 74.06 89 LEU A C 1
ATOM 702 O O . LEU A 1 89 ? 67.641 -17.813 -94.534 1.00 74.06 89 LEU A O 1
ATOM 706 N N . ARG A 1 90 ? 66.931 -17.379 -92.455 1.00 74.00 90 ARG A N 1
ATOM 707 C CA . ARG A 1 90 ? 68.234 -16.925 -91.953 1.00 74.00 90 ARG A CA 1
ATOM 708 C C . ARG A 1 90 ? 69.261 -18.059 -91.906 1.00 74.00 90 ARG A C 1
ATOM 710 O O . ARG A 1 90 ? 70.413 -17.824 -92.266 1.00 74.00 90 ARG A O 1
ATOM 717 N N . GLU A 1 91 ? 68.871 -19.253 -91.465 1.00 73.25 91 GLU A N 1
ATOM 718 C CA . GLU A 1 91 ? 69.744 -20.436 -91.467 1.00 73.25 91 GLU A CA 1
ATOM 719 C C . GLU A 1 91 ? 70.131 -20.853 -92.891 1.00 73.25 91 GLU A C 1
ATOM 721 O O . GLU A 1 91 ? 71.307 -21.100 -93.148 1.00 73.25 91 GLU A O 1
ATOM 726 N N . GLU A 1 92 ? 69.187 -20.837 -93.835 1.00 74.38 92 GLU A N 1
ATOM 727 C CA . GLU A 1 92 ? 69.457 -21.111 -95.252 1.00 74.38 92 GLU A CA 1
ATOM 728 C C . GLU A 1 92 ? 70.432 -20.088 -95.858 1.00 74.38 92 GLU A C 1
ATOM 730 O O . GLU A 1 92 ? 71.389 -20.469 -96.535 1.00 74.38 92 GLU A O 1
ATOM 735 N N . HIS A 1 93 ? 70.260 -18.794 -95.563 1.00 69.19 93 HIS A N 1
ATOM 736 C CA . HIS A 1 93 ? 71.190 -17.750 -96.006 1.00 69.19 93 HIS A CA 1
ATOM 737 C C . HIS A 1 93 ? 72.585 -17.879 -95.379 1.00 69.19 93 HIS A C 1
ATOM 739 O O . HIS A 1 93 ? 73.585 -17.692 -96.075 1.00 69.19 93 HIS A O 1
ATOM 745 N N . LEU A 1 94 ? 72.676 -18.213 -94.088 1.00 67.25 94 LEU A N 1
ATOM 746 C CA . LEU A 1 94 ? 73.955 -18.492 -93.425 1.00 67.25 94 LEU A CA 1
ATOM 747 C C . LEU A 1 94 ? 74.645 -19.720 -94.038 1.00 67.25 94 LEU A C 1
ATOM 749 O O . LEU A 1 94 ? 75.853 -19.681 -94.273 1.00 67.25 94 LEU A O 1
ATOM 753 N N . GLY A 1 95 ? 73.882 -20.767 -94.363 1.00 72.44 95 GLY A N 1
ATOM 754 C CA . GLY A 1 95 ? 74.379 -21.958 -95.051 1.00 72.44 95 GLY A CA 1
ATOM 755 C C . GLY A 1 95 ? 74.877 -21.662 -96.468 1.00 72.44 95 GLY A C 1
ATOM 756 O O . GLY A 1 95 ? 75.961 -22.108 -96.851 1.00 72.44 95 GLY A O 1
ATOM 757 N N . ALA A 1 96 ? 74.149 -20.847 -97.235 1.00 71.00 96 ALA A N 1
ATOM 758 C CA . ALA A 1 96 ? 74.578 -20.400 -98.559 1.00 71.00 96 ALA A CA 1
ATOM 759 C C . ALA A 1 96 ? 75.881 -19.583 -98.490 1.00 71.00 96 ALA A C 1
ATOM 761 O O . ALA A 1 96 ? 76.802 -19.844 -99.262 1.00 71.00 96 ALA A O 1
ATOM 762 N N . LEU A 1 97 ? 76.008 -18.669 -97.519 1.00 65.69 97 LEU A N 1
ATOM 763 C CA . LEU A 1 97 ? 77.233 -17.893 -97.286 1.00 65.69 97 LEU A CA 1
ATOM 764 C C . LEU A 1 97 ? 78.421 -18.778 -96.889 1.00 65.69 97 LEU A C 1
ATOM 766 O O . LEU A 1 97 ? 79.524 -18.577 -97.388 1.00 65.69 97 LEU A O 1
ATOM 770 N N . GLN A 1 98 ? 78.214 -19.789 -96.041 1.00 65.56 98 GLN A N 1
ATOM 771 C CA . GLN A 1 98 ? 79.259 -20.765 -95.710 1.00 65.56 98 GLN A CA 1
ATOM 772 C C . GLN A 1 98 ? 79.685 -21.593 -96.923 1.00 65.56 98 GLN A C 1
ATOM 774 O O . GLN A 1 98 ? 80.875 -21.848 -97.106 1.00 65.56 98 GLN A O 1
ATOM 779 N N . THR A 1 99 ? 78.735 -21.979 -97.773 1.00 70.44 99 THR A N 1
ATOM 780 C CA . THR A 1 99 ? 79.021 -22.714 -99.012 1.00 70.44 99 THR A CA 1
ATOM 781 C C . THR A 1 99 ? 79.837 -21.843 -99.971 1.00 70.44 99 THR A C 1
ATOM 783 O O . THR A 1 99 ? 80.869 -22.282 -100.471 1.00 70.44 99 THR A O 1
ATOM 786 N N . GLN A 1 100 ? 79.463 -20.570 -100.116 1.00 64.38 100 GLN A N 1
ATOM 787 C CA . GLN A 1 100 ? 80.164 -19.591 -100.947 1.00 64.38 100 GLN A CA 1
ATOM 788 C C . GLN A 1 100 ? 81.566 -19.245 -100.404 1.00 64.38 100 GLN A C 1
ATOM 790 O O . GLN A 1 100 ? 82.518 -19.126 -101.172 1.00 64.38 100 GLN A O 1
ATOM 795 N N . CYS A 1 101 ? 81.745 -19.158 -99.079 1.00 58.41 101 CYS A N 1
ATOM 796 C CA . CYS A 1 101 ? 83.065 -19.017 -98.451 1.00 58.41 101 CYS A CA 1
ATOM 797 C C . CYS A 1 101 ? 83.952 -20.257 -98.655 1.00 58.41 101 CYS A C 1
ATOM 799 O O . CYS A 1 101 ? 85.149 -20.113 -98.902 1.00 58.41 101 CYS A O 1
ATOM 801 N N . ASN A 1 102 ? 83.381 -21.463 -98.591 1.00 59.19 102 ASN A N 1
ATOM 802 C CA . ASN A 1 102 ? 84.108 -22.709 -98.845 1.00 59.19 102 ASN A CA 1
ATOM 803 C C . ASN A 1 102 ? 84.498 -22.871 -100.326 1.00 59.19 102 ASN A C 1
ATOM 805 O O . ASN A 1 102 ? 85.526 -23.479 -100.625 1.00 59.19 102 ASN A O 1
ATOM 809 N N . GLU A 1 103 ? 83.711 -22.319 -101.254 1.00 60.25 103 GLU A N 1
ATOM 810 C CA . GLU A 1 103 ? 84.062 -22.229 -102.677 1.00 60.25 103 GLU A CA 1
ATOM 811 C C . GLU A 1 103 ? 85.187 -21.210 -102.921 1.00 60.25 103 GLU A C 1
ATOM 813 O O . GLU A 1 103 ? 86.142 -21.517 -103.634 1.00 60.25 103 GLU A O 1
ATOM 818 N N . LEU A 1 104 ? 85.151 -20.052 -102.248 1.00 55.91 104 LEU A N 1
ATOM 819 C CA . LEU A 1 104 ? 86.195 -19.018 -102.327 1.00 55.91 104 LEU A CA 1
ATOM 820 C C . LEU A 1 104 ? 87.535 -19.434 -101.688 1.00 55.91 104 LEU A C 1
ATOM 822 O O . LEU A 1 104 ? 88.578 -18.906 -102.064 1.00 55.91 104 LEU A O 1
ATOM 826 N N . GLN A 1 105 ? 87.547 -20.403 -100.767 1.00 53.50 105 GLN A N 1
ATOM 827 C CA . GLN A 1 105 ? 88.781 -20.971 -100.200 1.00 53.50 105 GLN A CA 1
ATOM 828 C C . GLN A 1 105 ? 89.467 -22.017 -101.102 1.00 53.50 105 GLN A C 1
ATOM 830 O O . GLN A 1 105 ? 90.604 -22.398 -100.825 1.00 53.50 105 GLN A O 1
ATOM 835 N N . LYS A 1 106 ? 88.825 -22.482 -102.187 1.00 50.84 106 LYS A N 1
ATOM 836 C CA . LYS A 1 106 ? 89.380 -23.506 -103.100 1.00 50.84 106 LYS A CA 1
ATOM 837 C C . LYS A 1 106 ? 90.105 -22.947 -104.331 1.00 50.84 106 LYS A C 1
ATOM 839 O O . LYS A 1 106 ? 90.597 -23.729 -105.142 1.00 50.84 106 LYS A O 1
ATOM 844 N N . THR A 1 107 ? 90.230 -21.629 -104.468 1.00 43.97 107 THR A N 1
ATOM 845 C CA . THR A 1 107 ? 90.886 -20.988 -105.621 1.00 43.97 107 THR A CA 1
ATOM 846 C C . THR A 1 107 ? 91.924 -19.948 -105.170 1.00 43.97 107 THR A C 1
ATOM 848 O O . THR A 1 107 ? 91.555 -19.032 -104.435 1.00 43.97 107 THR A O 1
ATOM 851 N N . PRO A 1 108 ? 93.206 -20.039 -105.583 1.00 39.97 108 PRO A N 1
ATOM 852 C CA . PRO A 1 108 ? 94.220 -19.039 -105.249 1.00 39.97 108 PRO A CA 1
ATOM 853 C C . PRO A 1 108 ? 94.062 -17.774 -106.111 1.00 39.97 108 PRO A C 1
ATOM 855 O O . PRO A 1 108 ? 93.783 -17.869 -107.305 1.00 39.97 108 PRO A O 1
ATOM 858 N N . GLY A 1 109 ? 94.234 -16.596 -105.495 1.00 36.12 109 GLY A N 1
ATOM 859 C CA . GLY A 1 109 ? 94.119 -15.279 -106.148 1.00 36.12 109 GLY A CA 1
ATOM 860 C C . GLY A 1 109 ? 95.117 -15.056 -107.297 1.00 36.12 109 GLY A C 1
ATOM 861 O O . GLY A 1 109 ? 96.101 -15.791 -107.408 1.00 36.12 109 GLY A O 1
ATOM 862 N N . PRO A 1 110 ? 94.903 -14.021 -108.137 1.00 41.94 110 PRO A N 1
ATOM 863 C CA . PRO A 1 110 ? 95.390 -12.686 -107.762 1.00 41.94 110 PRO A CA 1
ATOM 864 C C . PRO A 1 110 ? 94.517 -11.492 -108.221 1.00 41.94 110 PRO A C 1
ATOM 866 O O . PRO A 1 110 ? 93.496 -11.637 -108.885 1.00 41.94 110 PRO A O 1
ATOM 869 N N . ALA A 1 111 ? 94.955 -10.302 -107.801 1.00 34.91 111 ALA A N 1
ATOM 870 C CA . ALA A 1 111 ? 94.382 -8.975 -108.020 1.00 34.91 111 ALA A CA 1
ATOM 871 C C . ALA A 1 111 ? 94.305 -8.524 -109.494 1.00 34.91 111 ALA A C 1
ATOM 873 O O . ALA A 1 111 ? 95.162 -8.891 -110.294 1.00 34.91 111 ALA A O 1
ATOM 874 N N . VAL A 1 112 ? 93.342 -7.648 -109.809 1.00 36.41 112 VAL A N 1
ATOM 875 C CA . VAL A 1 112 ? 93.525 -6.258 -110.297 1.00 36.41 112 VAL A CA 1
ATOM 876 C C . VAL A 1 112 ? 92.190 -5.703 -110.822 1.00 36.41 112 VAL A C 1
ATOM 878 O O . VAL A 1 112 ? 91.354 -6.407 -111.379 1.00 36.41 112 VAL A O 1
ATOM 881 N N . ASP A 1 113 ? 92.045 -4.409 -110.561 1.00 31.39 113 ASP A N 1
ATOM 882 C CA . ASP A 1 113 ? 90.983 -3.447 -110.812 1.00 31.39 113 ASP A CA 1
ATOM 883 C C . ASP A 1 113 ? 90.250 -3.432 -112.165 1.00 31.39 113 ASP A C 1
ATOM 885 O O . ASP A 1 113 ? 90.810 -3.628 -113.239 1.00 31.39 113 ASP A O 1
ATOM 889 N N . SER A 1 114 ? 88.993 -2.987 -112.042 1.00 39.88 114 SER A N 1
ATOM 890 C CA . SER A 1 114 ? 88.302 -1.993 -112.876 1.00 39.88 114 SER A CA 1
ATOM 891 C C . SER A 1 114 ? 88.376 -2.126 -114.396 1.00 39.88 114 SER A C 1
ATOM 893 O O . SER A 1 114 ? 89.244 -1.547 -115.040 1.00 39.88 114 SER A O 1
ATOM 895 N N . GLN A 1 115 ? 87.307 -2.683 -114.973 1.00 32.66 115 GLN A N 1
ATOM 896 C CA . GLN A 1 115 ? 86.785 -2.261 -116.276 1.00 32.66 115 GLN A CA 1
ATOM 897 C C . GLN A 1 115 ? 85.283 -2.574 -116.368 1.00 32.66 115 GLN A C 1
ATOM 899 O O . GLN A 1 115 ? 84.858 -3.675 -116.706 1.00 32.66 115 GLN A O 1
ATOM 904 N N . LEU A 1 116 ? 84.467 -1.571 -116.036 1.00 38.47 116 LEU A N 1
ATOM 905 C CA . LEU A 1 116 ? 83.041 -1.527 -116.347 1.00 38.47 116 LEU A CA 1
ATOM 906 C C . LEU A 1 116 ? 82.912 -1.085 -117.808 1.00 38.47 116 LEU A C 1
ATOM 908 O O . LEU A 1 116 ? 83.106 0.088 -118.122 1.00 38.47 116 LEU A O 1
ATOM 912 N N . TYR A 1 117 ? 82.600 -2.026 -118.697 1.00 34.91 117 TYR A N 1
ATOM 913 C CA . TYR A 1 117 ? 82.116 -1.715 -120.036 1.00 34.91 117 TYR A CA 1
ATOM 914 C C . TYR A 1 117 ? 80.681 -2.204 -120.182 1.00 34.91 117 TYR A C 1
ATOM 916 O O . TYR A 1 117 ? 80.337 -3.335 -119.840 1.00 34.91 117 TYR A O 1
ATOM 924 N N . ALA A 1 118 ? 79.851 -1.287 -120.664 1.00 40.41 118 ALA A N 1
ATOM 925 C CA . ALA A 1 118 ? 78.451 -1.469 -120.974 1.00 40.41 118 ALA A CA 1
ATOM 926 C C . ALA A 1 118 ? 78.225 -2.663 -121.913 1.00 40.41 118 ALA A C 1
ATOM 928 O O . ALA A 1 118 ? 78.890 -2.787 -122.942 1.00 40.41 118 ALA A O 1
ATOM 929 N N . ILE A 1 119 ? 77.224 -3.484 -121.593 1.00 36.06 119 ILE A N 1
ATOM 930 C CA . ILE A 1 119 ? 76.622 -4.428 -122.534 1.00 36.06 119 ILE A CA 1
ATOM 931 C C . ILE A 1 119 ? 75.153 -4.038 -122.696 1.00 36.06 119 ILE A C 1
ATOM 933 O O . ILE A 1 119 ? 74.392 -3.946 -121.733 1.00 36.06 119 ILE A O 1
ATOM 937 N N . SER A 1 120 ? 74.803 -3.750 -123.944 1.00 33.12 120 SER A N 1
ATOM 938 C CA . SER A 1 120 ? 73.492 -3.373 -124.456 1.00 33.12 120 SER A CA 1
ATOM 939 C C . SER A 1 120 ? 72.480 -4.536 -124.412 1.00 33.12 120 SER A C 1
ATOM 941 O O . SER A 1 120 ? 72.859 -5.707 -124.496 1.00 33.12 120 SER A O 1
ATOM 943 N N . PRO A 1 121 ? 71.168 -4.245 -124.306 1.00 43.47 121 PRO A N 1
ATOM 944 C CA . PRO A 1 121 ? 70.135 -5.255 -124.101 1.00 43.47 121 PRO A CA 1
ATOM 945 C C . PRO A 1 121 ? 69.667 -5.840 -125.440 1.00 43.47 121 PRO A C 1
ATOM 947 O O . PRO A 1 121 ? 68.837 -5.244 -126.118 1.00 43.47 121 PRO A O 1
ATOM 950 N N . SER A 1 122 ? 70.176 -7.003 -125.856 1.00 39.91 122 SER A N 1
ATOM 951 C CA . SER A 1 122 ? 69.566 -7.711 -127.005 1.00 39.91 122 SER A CA 1
ATOM 952 C C . SER A 1 122 ? 69.656 -9.238 -127.015 1.00 39.91 122 SER A C 1
ATOM 954 O O . SER A 1 122 ? 69.111 -9.860 -127.921 1.00 39.91 122 SER A O 1
ATOM 956 N N . THR A 1 123 ? 70.219 -9.888 -125.996 1.00 46.41 123 THR A N 1
ATOM 957 C CA . THR A 1 123 ? 70.283 -11.361 -125.969 1.00 46.41 123 THR A CA 1
ATOM 958 C C . THR A 1 123 ? 70.139 -11.918 -124.559 1.00 46.41 123 THR A C 1
ATOM 960 O O . THR A 1 123 ? 71.117 -12.363 -123.970 1.00 46.41 123 THR A O 1
ATOM 963 N N . TRP A 1 124 ? 68.909 -11.917 -124.028 1.00 43.22 124 TRP A N 1
ATOM 964 C CA . TRP A 1 124 ? 68.510 -12.795 -122.919 1.00 43.22 124 TRP A CA 1
ATOM 965 C C . TRP A 1 124 ? 67.088 -13.374 -123.154 1.00 43.22 124 TRP A C 1
ATOM 967 O O . TRP A 1 124 ? 66.258 -12.708 -123.774 1.00 43.22 124 TRP A O 1
ATOM 977 N N . PRO A 1 125 ? 66.810 -14.630 -122.741 1.00 43.50 125 PRO A N 1
ATOM 978 C CA . PRO A 1 125 ? 65.880 -15.554 -123.418 1.00 43.50 125 PRO A CA 1
ATOM 979 C C . PRO A 1 125 ? 64.373 -15.330 -123.174 1.00 43.50 125 PRO A C 1
ATOM 981 O O . PRO A 1 125 ? 63.956 -14.820 -122.131 1.00 43.50 125 PRO A O 1
ATOM 984 N N . HIS A 1 126 ? 63.543 -15.800 -124.118 1.00 47.12 126 HIS A N 1
ATOM 985 C CA . HIS A 1 126 ? 62.073 -15.844 -124.046 1.00 47.12 126 HIS A CA 1
ATOM 986 C C . HIS A 1 126 ? 61.589 -16.544 -122.761 1.00 47.12 126 HIS A C 1
ATOM 988 O O . HIS A 1 126 ? 61.657 -17.762 -122.630 1.00 47.12 126 HIS A O 1
ATOM 994 N N . GLY A 1 127 ? 61.146 -15.742 -121.789 1.00 50.56 127 GLY A N 1
ATOM 995 C CA . GLY A 1 127 ? 60.784 -16.163 -120.429 1.00 50.56 127 GLY A CA 1
ATOM 996 C C . GLY A 1 127 ? 61.207 -15.151 -119.354 1.00 50.56 127 GLY A C 1
ATOM 997 O O . GLY A 1 127 ? 60.598 -15.093 -118.288 1.00 50.56 127 GLY A O 1
ATOM 998 N N . TYR A 1 128 ? 62.186 -14.289 -119.654 1.00 42.16 128 TYR A N 1
ATOM 999 C CA . TYR A 1 128 ? 62.615 -13.191 -118.778 1.00 42.16 128 TYR A CA 1
ATOM 1000 C C . TYR A 1 128 ? 61.562 -12.089 -118.538 1.00 42.16 128 TYR A C 1
ATOM 1002 O O . TYR A 1 128 ? 61.449 -11.673 -117.390 1.00 42.16 128 TYR A O 1
ATOM 1010 N N . PRO A 1 129 ? 60.723 -11.656 -119.508 1.00 50.12 129 PRO A N 1
ATOM 1011 C CA . PRO A 1 129 ? 59.685 -10.655 -119.234 1.00 50.12 129 PRO A CA 1
ATOM 1012 C C . PRO A 1 129 ? 58.650 -11.169 -118.229 1.00 50.12 129 PRO A C 1
ATOM 1014 O O . PRO A 1 129 ? 58.225 -10.437 -117.347 1.00 50.12 129 PRO A O 1
ATOM 1017 N N . SER A 1 130 ? 58.296 -12.456 -118.316 1.00 51.62 130 SER A N 1
ATOM 1018 C CA . SER A 1 130 ? 57.309 -13.092 -117.437 1.00 51.62 130 SER A CA 1
ATOM 1019 C C . SER A 1 130 ? 57.849 -13.292 -116.014 1.00 51.62 130 SER A C 1
ATOM 1021 O O . SER A 1 130 ? 57.136 -13.033 -115.049 1.00 51.62 130 SER A O 1
ATOM 1023 N N . LYS A 1 131 ? 59.139 -13.639 -115.873 1.00 48.62 131 LYS A N 1
ATOM 1024 C CA . LYS A 1 131 ? 59.826 -13.689 -114.571 1.00 48.62 131 LYS A CA 1
ATOM 1025 C C . LYS A 1 131 ? 60.066 -12.298 -113.975 1.00 48.62 131 LYS A C 1
ATOM 1027 O O . LYS A 1 131 ? 59.919 -12.142 -112.773 1.00 48.62 131 LYS A O 1
ATOM 1032 N N . CYS A 1 132 ? 60.387 -11.282 -114.780 1.00 52.97 132 CYS A N 1
ATOM 1033 C CA . CYS A 1 132 ? 60.505 -9.895 -114.316 1.00 52.97 132 CYS A CA 1
ATOM 1034 C C . CYS A 1 132 ? 59.155 -9.322 -113.860 1.00 52.97 132 CYS A C 1
ATOM 1036 O O . CYS A 1 132 ? 59.121 -8.630 -112.850 1.00 52.97 132 CYS A O 1
ATOM 1038 N N . VAL A 1 133 ? 58.053 -9.652 -114.545 1.00 59.41 133 VAL A N 1
ATOM 1039 C CA . VAL A 1 133 ? 56.689 -9.306 -114.107 1.00 59.41 133 VAL A CA 1
ATOM 1040 C C . VAL A 1 133 ? 56.327 -10.042 -112.815 1.00 59.41 133 VAL A C 1
ATOM 1042 O O . VAL A 1 133 ? 55.870 -9.401 -111.881 1.00 59.41 133 VAL A O 1
ATOM 1045 N N . GLN A 1 134 ? 56.628 -11.341 -112.688 1.00 57.91 134 GLN A N 1
ATOM 1046 C CA . GLN A 1 134 ? 56.436 -12.073 -111.426 1.00 57.91 134 GLN A CA 1
ATOM 1047 C C . GLN A 1 134 ? 57.282 -11.520 -110.272 1.00 57.91 134 GLN A C 1
ATOM 1049 O O . GLN A 1 134 ? 56.806 -11.463 -109.144 1.00 57.91 134 GLN A O 1
ATOM 1054 N N . ILE A 1 135 ? 58.525 -11.107 -110.530 1.00 59.69 135 ILE A N 1
ATOM 1055 C CA . ILE A 1 135 ? 59.386 -10.475 -109.521 1.00 59.69 135 ILE A CA 1
ATOM 1056 C C . ILE A 1 135 ? 58.819 -9.110 -109.124 1.00 59.69 135 ILE A C 1
ATOM 1058 O O . ILE A 1 135 ? 58.775 -8.815 -107.935 1.00 59.69 135 ILE A O 1
ATOM 1062 N N . ALA A 1 136 ? 58.344 -8.308 -110.081 1.00 62.09 136 ALA A N 1
ATOM 1063 C CA . ALA A 1 136 ? 57.694 -7.030 -109.803 1.00 62.09 136 ALA A CA 1
ATOM 1064 C C . ALA A 1 136 ? 56.382 -7.212 -109.016 1.00 62.09 136 ALA A C 1
ATOM 1066 O O . ALA A 1 136 ? 56.143 -6.487 -108.054 1.00 62.09 136 ALA A O 1
ATOM 1067 N N . ASP A 1 137 ? 55.570 -8.218 -109.349 1.00 64.38 137 ASP A N 1
ATOM 1068 C CA . ASP A 1 137 ? 54.344 -8.556 -108.619 1.00 64.38 137 ASP A CA 1
ATOM 1069 C C . ASP A 1 137 ? 54.643 -9.044 -107.198 1.00 64.38 137 ASP A C 1
ATOM 1071 O O . ASP A 1 137 ? 53.993 -8.610 -106.249 1.00 64.38 137 ASP A O 1
ATOM 1075 N N . LEU A 1 138 ? 55.661 -9.891 -107.016 1.00 64.31 138 LEU A N 1
ATOM 1076 C CA . LEU A 1 138 ? 56.106 -10.330 -105.691 1.00 64.31 138 LEU A CA 1
ATOM 1077 C C . LEU A 1 138 ? 56.713 -9.177 -104.879 1.00 64.31 138 LEU A C 1
ATOM 1079 O O . LEU A 1 138 ? 56.493 -9.112 -103.675 1.00 64.31 138 LEU A O 1
ATOM 1083 N N . GLN A 1 139 ? 57.426 -8.241 -105.511 1.00 61.41 139 GLN A N 1
ATOM 1084 C CA . GLN A 1 139 ? 57.929 -7.019 -104.869 1.00 61.41 139 GLN A CA 1
ATOM 1085 C C . GLN A 1 139 ? 56.786 -6.084 -104.449 1.00 61.41 139 GLN A C 1
ATOM 1087 O O . GLN A 1 139 ? 56.822 -5.528 -103.351 1.00 61.41 139 GLN A O 1
ATOM 1092 N N . ASN A 1 140 ? 55.744 -5.955 -105.270 1.00 67.56 140 ASN A N 1
ATOM 1093 C CA . ASN A 1 140 ? 54.536 -5.196 -104.942 1.00 67.56 140 ASN A CA 1
ATOM 1094 C C . ASN A 1 140 ? 53.737 -5.859 -103.805 1.00 67.56 140 ASN A C 1
ATOM 1096 O O . ASN A 1 140 ? 53.265 -5.180 -102.898 1.00 67.56 140 ASN A O 1
ATOM 1100 N N . GLN A 1 141 ? 53.630 -7.190 -103.797 1.00 68.06 141 GLN A N 1
ATOM 1101 C CA . GLN A 1 141 ? 53.006 -7.935 -102.698 1.00 68.06 141 GLN A CA 1
ATOM 1102 C C . GLN A 1 141 ? 53.823 -7.837 -101.404 1.00 68.06 141 GLN A C 1
ATOM 1104 O O . GLN A 1 141 ? 53.253 -7.650 -100.333 1.00 68.06 141 GLN A O 1
ATOM 1109 N N . LEU A 1 142 ? 55.155 -7.908 -101.489 1.00 60.97 142 LEU A N 1
ATOM 1110 C CA . LEU A 1 142 ? 56.049 -7.752 -100.341 1.00 60.97 142 LEU A CA 1
ATOM 1111 C C . LEU A 1 142 ? 55.943 -6.345 -99.743 1.00 60.97 142 LEU A C 1
ATOM 1113 O O . LEU A 1 142 ? 55.838 -6.208 -98.530 1.00 60.97 142 LEU A O 1
ATOM 1117 N N . THR A 1 143 ? 55.936 -5.307 -100.580 1.00 66.38 143 THR A N 1
ATOM 1118 C CA . THR A 1 143 ? 55.778 -3.917 -100.123 1.00 66.38 143 THR A CA 1
ATOM 1119 C C . THR A 1 143 ? 54.389 -3.666 -99.535 1.00 66.38 143 THR A C 1
ATOM 1121 O O . THR A 1 143 ? 54.293 -3.030 -98.488 1.00 66.38 143 THR A O 1
ATOM 1124 N N . ALA A 1 144 ? 53.324 -4.231 -100.113 1.00 66.38 144 ALA A N 1
ATOM 1125 C CA . ALA A 1 144 ? 51.980 -4.175 -99.532 1.00 66.38 144 ALA A CA 1
ATOM 1126 C C . ALA A 1 144 ? 51.912 -4.852 -98.150 1.00 66.38 144 ALA A C 1
ATOM 1128 O O . ALA A 1 144 ? 51.407 -4.258 -97.198 1.00 66.38 144 ALA A O 1
ATOM 1129 N N . LEU A 1 145 ? 52.494 -6.049 -98.008 1.00 66.00 145 LEU A N 1
ATOM 1130 C CA . LEU A 1 145 ? 52.570 -6.765 -96.730 1.00 66.00 145 LEU A CA 1
ATOM 1131 C C . LEU A 1 145 ? 53.451 -6.041 -95.701 1.00 66.00 145 LEU A C 1
ATOM 1133 O O . LEU A 1 145 ? 53.134 -6.048 -94.515 1.00 66.00 145 LEU A O 1
ATOM 1137 N N . GLN A 1 146 ? 54.535 -5.386 -96.130 1.00 64.50 146 GLN A N 1
ATOM 1138 C CA . GLN A 1 146 ? 55.373 -4.555 -95.258 1.00 64.50 146 GLN A CA 1
ATOM 1139 C C . GLN A 1 146 ? 54.601 -3.345 -94.723 1.00 64.50 146 GLN A C 1
ATOM 1141 O O . GLN A 1 146 ? 54.686 -3.047 -93.533 1.00 64.50 146 GLN A O 1
ATOM 1146 N N . VAL A 1 147 ? 53.814 -2.674 -95.569 1.00 69.50 147 VAL A N 1
ATOM 1147 C CA . VAL A 1 147 ? 52.944 -1.564 -95.153 1.00 69.50 147 VAL A CA 1
ATOM 1148 C C . VAL A 1 147 ? 51.858 -2.052 -94.189 1.00 69.50 147 VAL A C 1
ATOM 1150 O O . VAL A 1 147 ? 51.644 -1.430 -93.148 1.00 69.50 147 VAL A O 1
ATOM 1153 N N . GLU A 1 148 ? 51.220 -3.190 -94.474 1.00 66.81 148 GLU A N 1
ATOM 1154 C CA . GLU A 1 148 ? 50.220 -3.796 -93.588 1.00 66.81 148 GLU A CA 1
ATOM 1155 C C . GLU A 1 148 ? 50.832 -4.191 -92.233 1.00 66.81 148 GLU A C 1
ATOM 1157 O O . GLU A 1 148 ? 50.265 -3.879 -91.185 1.00 66.81 148 GLU A O 1
ATOM 1162 N N . GLN A 1 149 ? 52.033 -4.779 -92.222 1.00 58.41 149 GLN A N 1
ATOM 1163 C CA . GLN A 1 149 ? 52.766 -5.117 -91.001 1.00 58.41 149 GLN A CA 1
ATOM 1164 C C . GLN A 1 149 ? 53.111 -3.873 -90.175 1.00 58.41 149 GLN A C 1
ATOM 1166 O O . GLN A 1 149 ? 52.898 -3.883 -88.963 1.00 58.41 149 GLN A O 1
ATOM 1171 N N . ILE A 1 150 ? 53.599 -2.799 -90.805 1.00 66.50 150 ILE A N 1
ATOM 1172 C CA . ILE A 1 150 ? 53.873 -1.524 -90.124 1.00 66.50 150 ILE A CA 1
ATOM 1173 C C . ILE A 1 150 ? 52.579 -0.957 -89.527 1.00 66.50 150 ILE A C 1
ATOM 1175 O O . ILE A 1 150 ? 52.565 -0.578 -88.357 1.00 66.50 150 ILE A O 1
ATOM 1179 N N . SER A 1 151 ? 51.473 -0.972 -90.279 1.00 65.25 151 SER A N 1
ATOM 1180 C CA . SER A 1 151 ? 50.171 -0.504 -89.785 1.00 65.25 151 SER A CA 1
ATOM 1181 C C . SER A 1 151 ? 49.654 -1.349 -88.609 1.00 65.25 151 SER A C 1
ATOM 1183 O O . SER A 1 151 ? 49.179 -0.808 -87.612 1.00 65.25 151 SER A O 1
ATOM 1185 N N . SER A 1 152 ? 49.824 -2.674 -88.655 1.00 55.56 152 SER A N 1
ATOM 1186 C CA . SER A 1 152 ? 49.437 -3.590 -87.578 1.00 55.56 152 SER A CA 1
ATOM 1187 C C . SER A 1 152 ? 50.283 -3.386 -86.317 1.00 55.56 152 SER A C 1
ATOM 1189 O O . SER A 1 152 ? 49.744 -3.384 -85.210 1.00 55.56 152 SER A O 1
ATOM 1191 N N . VAL A 1 153 ? 51.591 -3.158 -86.465 1.00 64.25 153 VAL A N 1
ATOM 1192 C CA . VAL A 1 153 ? 52.484 -2.826 -85.345 1.00 64.25 153 VAL A CA 1
ATOM 1193 C C . VAL A 1 153 ? 52.093 -1.489 -84.716 1.00 64.25 153 VAL A C 1
ATOM 1195 O O . VAL A 1 153 ? 52.017 -1.406 -83.492 1.00 64.25 153 VAL A O 1
ATOM 1198 N N . GLU A 1 154 ? 51.770 -0.475 -85.520 1.00 66.88 154 GLU A N 1
ATOM 1199 C CA . GLU A 1 154 ? 51.338 0.828 -85.004 1.00 66.88 154 GLU A CA 1
ATOM 1200 C C . GLU A 1 154 ? 49.991 0.728 -84.269 1.00 66.88 154 GLU A C 1
ATOM 1202 O O . GLU A 1 154 ? 49.861 1.226 -83.153 1.00 66.88 154 GLU A O 1
ATOM 1207 N N . THR A 1 155 ? 49.008 -0.004 -84.810 1.00 61.69 155 THR A N 1
ATOM 1208 C CA . THR A 1 155 ? 47.733 -0.238 -84.097 1.00 61.69 155 THR A CA 1
ATOM 1209 C C . THR A 1 155 ? 47.925 -0.995 -82.781 1.00 61.69 155 THR A C 1
ATOM 1211 O O . THR A 1 155 ? 47.283 -0.655 -81.788 1.00 61.69 155 THR A O 1
ATOM 1214 N N . ARG A 1 156 ? 48.836 -1.980 -82.730 1.00 57.66 156 ARG A N 1
ATOM 1215 C CA . ARG A 1 156 ? 49.174 -2.696 -81.492 1.00 57.66 156 ARG A CA 1
ATOM 1216 C C . ARG A 1 156 ? 49.819 -1.766 -80.472 1.00 57.66 156 ARG A C 1
ATOM 1218 O O . ARG A 1 156 ? 49.427 -1.796 -79.313 1.00 57.66 156 ARG A O 1
ATOM 1225 N N . ARG A 1 157 ? 50.747 -0.912 -80.906 1.00 68.56 157 ARG A N 1
ATOM 1226 C CA . ARG A 1 157 ? 51.399 0.083 -80.050 1.00 68.56 157 ARG A CA 1
ATOM 1227 C C . ARG A 1 157 ? 50.386 1.051 -79.431 1.00 68.56 157 ARG A C 1
ATOM 1229 O O . ARG A 1 157 ? 50.485 1.342 -78.243 1.00 68.56 157 ARG A O 1
ATOM 1236 N N . VAL A 1 158 ? 49.405 1.519 -80.208 1.00 71.88 158 VAL A N 1
ATOM 1237 C CA . VAL A 1 158 ? 48.313 2.367 -79.695 1.00 71.88 158 VAL A CA 1
ATOM 1238 C C . VAL A 1 158 ? 47.457 1.601 -78.681 1.00 71.88 158 VAL A C 1
ATOM 1240 O O . VAL A 1 158 ? 47.221 2.106 -77.591 1.00 71.88 158 VAL A O 1
ATOM 1243 N N . MET A 1 159 ? 47.069 0.354 -78.972 1.00 60.31 159 MET A N 1
ATOM 1244 C CA . MET A 1 159 ? 46.301 -0.471 -78.025 1.00 60.31 159 MET A CA 1
ATOM 1245 C C . MET A 1 159 ? 47.076 -0.794 -76.736 1.00 60.31 159 MET A C 1
ATOM 1247 O O . MET A 1 159 ? 46.476 -0.864 -75.667 1.00 60.31 159 MET A O 1
ATOM 1251 N N . GLU A 1 160 ? 48.393 -0.999 -76.813 1.00 64.44 160 GLU A N 1
ATOM 1252 C CA . GLU A 1 160 ? 49.259 -1.202 -75.645 1.00 64.44 160 GLU A CA 1
ATOM 1253 C C . GLU A 1 160 ? 49.355 0.067 -74.789 1.00 64.44 160 GLU A C 1
ATOM 1255 O O . GLU A 1 160 ? 49.294 -0.026 -73.562 1.00 64.44 160 GLU A O 1
ATOM 1260 N N . ALA A 1 161 ? 49.445 1.243 -75.418 1.00 72.06 161 ALA A N 1
ATOM 1261 C CA . ALA A 1 161 ? 49.397 2.526 -74.721 1.00 72.06 161 ALA A CA 1
ATOM 1262 C C . ALA A 1 161 ? 48.036 2.744 -74.032 1.00 72.06 161 ALA A C 1
ATOM 1264 O O . ALA A 1 161 ? 48.003 3.056 -72.840 1.00 72.06 161 ALA A O 1
ATOM 1265 N N . ASP A 1 162 ? 46.928 2.475 -74.730 1.00 71.81 162 ASP A N 1
ATOM 1266 C CA . ASP A 1 162 ? 45.575 2.547 -74.165 1.00 71.81 162 ASP A CA 1
ATOM 1267 C C . ASP A 1 162 ? 45.408 1.574 -72.985 1.00 71.81 162 ASP A C 1
ATOM 1269 O O . ASP A 1 162 ? 44.867 1.935 -71.940 1.00 71.81 162 ASP A O 1
ATOM 1273 N N . LEU A 1 163 ? 45.899 0.334 -73.106 1.00 67.06 163 LEU A N 1
ATOM 1274 C CA . LEU A 1 163 ? 45.851 -0.658 -72.027 1.00 67.06 163 LEU A CA 1
ATOM 1275 C C . LEU A 1 163 ? 46.659 -0.196 -70.804 1.00 67.06 163 LEU A C 1
ATOM 1277 O O . LEU A 1 163 ? 46.213 -0.381 -69.670 1.00 67.06 163 LEU A O 1
ATOM 1281 N N . GLN A 1 164 ? 47.834 0.408 -71.010 1.00 73.62 164 GLN A N 1
ATOM 1282 C CA . GLN A 1 164 ? 48.633 0.986 -69.927 1.00 73.62 164 GLN A CA 1
ATOM 1283 C C . GLN A 1 164 ? 47.892 2.133 -69.229 1.00 73.62 164 GLN A C 1
ATOM 1285 O O . GLN A 1 164 ? 47.863 2.165 -67.997 1.00 73.62 164 GLN A O 1
ATOM 1290 N N . GLU A 1 165 ? 47.241 3.019 -69.987 1.00 77.12 165 GLU A N 1
ATOM 1291 C CA . GLU A 1 165 ? 46.410 4.094 -69.437 1.00 77.12 165 GLU A CA 1
ATOM 1292 C C . GLU A 1 165 ? 45.238 3.534 -68.616 1.00 77.12 165 GLU A C 1
ATOM 1294 O O . GLU A 1 165 ? 45.021 3.949 -67.474 1.00 77.12 165 GLU A O 1
ATOM 1299 N N . LYS A 1 166 ? 44.516 2.531 -69.139 1.00 66.12 166 LYS A N 1
ATOM 1300 C CA . LYS A 1 166 ? 43.411 1.877 -68.417 1.00 66.12 166 LYS A CA 1
ATOM 1301 C C . LYS A 1 166 ? 43.882 1.149 -67.158 1.00 66.12 166 LYS A C 1
ATOM 1303 O O . LYS A 1 166 ? 43.211 1.243 -66.134 1.00 66.12 166 LYS A O 1
ATOM 1308 N N . ASN A 1 167 ? 45.035 0.481 -67.193 1.00 67.81 167 ASN A N 1
ATOM 1309 C CA . ASN A 1 167 ? 45.618 -0.170 -66.015 1.00 67.81 167 ASN A CA 1
ATOM 1310 C C . ASN A 1 167 ? 46.029 0.845 -64.938 1.00 67.81 167 ASN A C 1
ATOM 1312 O O . ASN A 1 167 ? 45.843 0.588 -63.749 1.00 67.81 167 ASN A O 1
ATOM 1316 N N . LEU A 1 168 ? 46.564 2.005 -65.335 1.00 80.56 168 LEU A N 1
ATOM 1317 C CA . LEU A 1 168 ? 46.858 3.094 -64.405 1.00 80.56 168 LEU A CA 1
ATOM 1318 C C . LEU A 1 168 ? 45.564 3.644 -63.784 1.00 80.56 168 LEU A C 1
ATOM 1320 O O . LEU A 1 168 ? 45.492 3.805 -62.567 1.00 80.56 168 LEU A O 1
ATOM 1324 N N . ALA A 1 169 ? 44.529 3.870 -64.600 1.00 74.69 169 ALA A N 1
ATOM 1325 C CA . ALA A 1 169 ? 43.222 4.325 -64.132 1.00 74.69 169 ALA A CA 1
ATOM 1326 C C . ALA A 1 169 ? 42.564 3.324 -63.163 1.00 74.69 169 ALA A C 1
ATOM 1328 O O . ALA A 1 169 ? 41.997 3.744 -62.153 1.00 74.69 169 ALA A O 1
ATOM 1329 N N . LEU A 1 170 ? 42.684 2.016 -63.426 1.00 71.19 170 LEU A N 1
ATOM 1330 C CA . LEU A 1 170 ? 42.194 0.958 -62.539 1.00 71.19 170 LEU A CA 1
ATOM 1331 C C . LEU A 1 170 ? 42.897 0.997 -61.177 1.00 71.19 170 LEU A C 1
ATOM 1333 O O . LEU A 1 170 ? 42.211 1.039 -60.162 1.00 71.19 170 LEU A O 1
ATOM 1337 N N . ARG A 1 171 ? 44.235 1.088 -61.140 1.00 78.69 171 ARG A N 1
ATOM 1338 C CA . ARG A 1 171 ? 44.988 1.204 -59.873 1.00 78.69 171 ARG A CA 1
ATOM 1339 C C . ARG A 1 171 ? 44.575 2.434 -59.067 1.00 78.69 171 ARG A C 1
ATOM 1341 O O . ARG A 1 171 ? 44.357 2.347 -57.864 1.00 78.69 171 ARG A O 1
ATOM 1348 N N . VAL A 1 172 ? 44.409 3.580 -59.731 1.00 82.75 172 VAL A N 1
ATOM 1349 C CA . VAL A 1 172 ? 43.940 4.814 -59.077 1.00 82.75 172 VAL A CA 1
ATOM 1350 C C . VAL A 1 172 ? 42.531 4.636 -58.496 1.00 82.75 172 VAL A C 1
ATOM 1352 O O . VAL A 1 172 ? 42.241 5.159 -57.414 1.00 82.75 172 VAL A O 1
ATOM 1355 N N . ALA A 1 173 ? 41.654 3.906 -59.190 1.00 70.12 173 ALA A N 1
ATOM 1356 C CA . ALA A 1 173 ? 40.318 3.583 -58.702 1.00 70.12 173 ALA A CA 1
ATOM 1357 C C . ALA A 1 173 ? 40.353 2.609 -57.511 1.00 70.12 173 ALA A C 1
ATOM 1359 O O . ALA A 1 173 ? 39.665 2.862 -56.524 1.00 70.12 173 ALA A O 1
ATOM 1360 N N . GLU A 1 174 ? 41.179 1.559 -57.554 1.00 74.88 174 GLU A N 1
ATOM 1361 C CA . GLU A 1 174 ? 41.386 0.607 -56.450 1.00 74.88 174 GLU A CA 1
ATOM 1362 C C . GLU A 1 174 ? 41.903 1.315 -55.188 1.00 74.88 174 GLU A C 1
ATOM 1364 O O . GLU A 1 174 ? 41.308 1.182 -54.116 1.00 74.88 174 GLU A O 1
ATOM 1369 N N . ASP A 1 175 ? 42.919 2.173 -55.324 1.00 82.56 175 ASP A N 1
ATOM 1370 C CA . ASP A 1 175 ? 43.441 2.990 -54.224 1.00 82.56 175 ASP A CA 1
ATOM 1371 C C . ASP A 1 175 ? 42.369 3.930 -53.647 1.00 82.56 175 ASP A C 1
ATOM 1373 O O . ASP A 1 175 ? 42.303 4.172 -52.438 1.00 82.56 175 ASP A O 1
ATOM 1377 N N . ARG A 1 176 ? 41.508 4.491 -54.509 1.00 82.56 176 ARG A N 1
ATOM 1378 C CA . ARG A 1 176 ? 40.393 5.346 -54.082 1.00 82.56 176 ARG A CA 1
ATOM 1379 C C . ARG A 1 176 ? 39.333 4.549 -53.327 1.00 82.56 176 ARG A C 1
ATOM 1381 O O . ARG A 1 176 ? 38.845 5.051 -52.317 1.00 82.56 176 ARG A O 1
ATOM 1388 N N . ILE A 1 177 ? 38.989 3.346 -53.784 1.00 76.56 177 ILE A N 1
ATOM 1389 C CA . ILE A 1 177 ? 38.049 2.453 -53.092 1.00 76.56 177 ILE A CA 1
ATOM 1390 C C . ILE A 1 177 ? 38.599 2.091 -51.710 1.00 76.56 177 ILE A C 1
ATOM 1392 O O . ILE A 1 177 ? 37.870 2.227 -50.731 1.00 76.56 177 ILE A O 1
ATOM 1396 N N . GLY A 1 178 ? 39.884 1.733 -51.607 1.00 78.19 178 GLY A N 1
ATOM 1397 C CA . GLY A 1 178 ? 40.529 1.444 -50.322 1.00 78.19 178 GLY A CA 1
ATOM 1398 C C . GLY A 1 178 ? 40.464 2.626 -49.348 1.00 78.19 178 GLY A C 1
ATOM 1399 O O . GLY A 1 178 ? 40.059 2.460 -48.198 1.00 78.19 178 GLY A O 1
ATOM 1400 N N . ARG A 1 179 ? 40.761 3.850 -49.814 1.00 83.94 179 ARG A N 1
ATOM 1401 C CA . ARG A 1 179 ? 40.611 5.068 -48.992 1.00 83.94 179 ARG A CA 1
ATOM 1402 C C . ARG A 1 179 ? 39.168 5.301 -48.542 1.00 83.94 179 ARG A C 1
ATOM 1404 O O . ARG A 1 179 ? 38.943 5.620 -47.379 1.00 83.94 179 ARG A O 1
ATOM 1411 N N . LEU A 1 180 ? 38.198 5.138 -49.443 1.00 83.56 180 LEU A N 1
ATOM 1412 C CA . LEU A 1 180 ? 36.779 5.312 -49.122 1.00 83.56 180 LEU A CA 1
ATOM 1413 C C . LEU A 1 180 ? 36.274 4.254 -48.130 1.00 83.56 180 LEU A C 1
ATOM 1415 O O . LEU A 1 180 ? 35.454 4.582 -47.281 1.00 83.56 180 LEU A O 1
ATOM 1419 N N . GLN A 1 181 ? 36.770 3.015 -48.192 1.00 79.75 181 GLN A N 1
ATOM 1420 C CA . GLN A 1 181 ? 36.432 1.963 -47.226 1.00 79.75 181 GLN A CA 1
ATOM 1421 C C . GLN A 1 181 ? 36.924 2.302 -45.815 1.00 79.75 181 GLN A C 1
ATOM 1423 O O . GLN A 1 181 ? 36.155 2.176 -44.863 1.00 79.75 181 GLN A O 1
ATOM 1428 N N . VAL A 1 182 ? 38.163 2.789 -45.684 1.00 87.12 182 VAL A N 1
ATOM 1429 C CA . VAL A 1 182 ? 38.706 3.249 -44.393 1.00 87.12 182 VAL A CA 1
ATOM 1430 C C . VAL A 1 182 ? 37.897 4.434 -43.862 1.00 87.12 182 VAL A C 1
ATOM 1432 O O . VAL A 1 182 ? 37.445 4.396 -42.721 1.00 87.12 182 VAL A O 1
ATOM 1435 N N . GLN A 1 183 ? 37.614 5.433 -44.706 1.00 84.69 183 GLN A N 1
ATOM 1436 C CA . GLN A 1 183 ? 36.788 6.584 -44.322 1.00 84.69 183 GLN A CA 1
ATOM 1437 C C . GLN A 1 183 ? 35.372 6.179 -43.900 1.00 84.69 183 GLN A C 1
ATOM 1439 O O . GLN A 1 183 ? 34.846 6.722 -42.933 1.00 84.69 183 GLN A O 1
ATOM 1444 N N . LEU A 1 184 ? 34.748 5.220 -44.592 1.00 83.44 184 LEU A N 1
ATOM 1445 C CA . LEU A 1 184 ? 33.428 4.705 -44.229 1.00 83.44 184 LEU A CA 1
ATOM 1446 C C . LEU A 1 184 ? 33.463 3.971 -42.883 1.00 83.44 184 LEU A C 1
ATOM 1448 O O . LEU A 1 184 ? 32.544 4.128 -42.082 1.00 83.44 184 LEU A O 1
ATOM 1452 N N . GLN A 1 185 ? 34.516 3.196 -42.612 1.00 81.12 185 GLN A N 1
ATOM 1453 C CA . GLN A 1 185 ? 34.690 2.503 -41.336 1.00 81.12 185 GLN A CA 1
ATOM 1454 C C . GLN A 1 185 ? 34.917 3.490 -40.181 1.00 81.12 185 GLN A C 1
ATOM 1456 O O . GLN A 1 185 ? 34.293 3.352 -39.130 1.00 81.12 185 GLN A O 1
ATOM 1461 N N . GLU A 1 186 ? 35.761 4.505 -40.375 1.00 83.12 186 GLU A N 1
ATOM 1462 C CA . GLU A 1 186 ? 36.008 5.570 -39.396 1.00 83.12 186 GLU A CA 1
ATOM 1463 C C . GLU A 1 186 ? 34.750 6.408 -39.140 1.00 83.12 186 GLU A C 1
ATOM 1465 O O . GLU A 1 186 ? 34.380 6.625 -37.985 1.00 83.12 186 GLU A O 1
ATOM 1470 N N . ALA A 1 187 ? 34.041 6.809 -40.200 1.00 81.69 187 ALA A N 1
ATOM 1471 C CA . ALA A 1 187 ? 32.773 7.526 -40.097 1.00 81.69 187 ALA A CA 1
ATOM 1472 C C . ALA A 1 187 ? 31.695 6.676 -39.406 1.00 81.69 187 ALA A C 1
ATOM 1474 O O . ALA A 1 187 ? 30.952 7.189 -38.573 1.00 81.69 187 ALA A O 1
ATOM 1475 N N . GLY A 1 188 ? 31.637 5.372 -39.697 1.00 77.50 188 GLY A N 1
ATOM 1476 C CA . GLY A 1 188 ? 30.743 4.429 -39.026 1.00 77.50 188 GLY A CA 1
ATOM 1477 C C . GLY A 1 188 ? 31.031 4.319 -37.528 1.00 77.50 188 GLY A C 1
ATOM 1478 O O . GLY A 1 188 ? 30.109 4.418 -36.720 1.00 77.50 188 GLY A O 1
ATOM 1479 N N . LYS A 1 189 ? 32.308 4.189 -37.135 1.00 81.50 189 LYS A N 1
ATOM 1480 C CA . LYS A 1 189 ? 32.720 4.191 -35.720 1.00 81.50 189 LYS A CA 1
ATOM 1481 C C . LYS A 1 189 ? 32.361 5.507 -35.024 1.00 81.50 189 LYS A C 1
ATOM 1483 O O . LYS A 1 189 ? 31.806 5.478 -33.927 1.00 81.50 189 LYS A O 1
ATOM 1488 N N . ALA A 1 190 ? 32.636 6.644 -35.663 1.00 80.31 190 ALA A N 1
ATOM 1489 C CA . ALA A 1 190 ? 32.302 7.963 -35.132 1.00 80.31 190 ALA A CA 1
ATOM 1490 C C . ALA A 1 190 ? 30.787 8.135 -34.933 1.00 80.31 190 ALA A C 1
ATOM 1492 O O . ALA A 1 190 ? 30.358 8.552 -33.859 1.00 80.31 190 ALA A O 1
ATOM 1493 N N . ALA A 1 191 ? 29.976 7.729 -35.916 1.00 81.06 191 ALA A N 1
ATOM 1494 C CA . ALA A 1 191 ? 28.519 7.798 -35.836 1.00 81.06 191 ALA A CA 1
ATOM 1495 C C . ALA A 1 191 ? 27.953 6.919 -34.708 1.00 81.06 191 ALA A C 1
ATOM 1497 O O . ALA A 1 191 ? 27.067 7.354 -33.976 1.00 81.06 191 ALA A O 1
ATOM 1498 N N . VAL A 1 192 ? 28.473 5.699 -34.519 1.00 81.56 192 VAL A N 1
ATOM 1499 C CA . VAL A 1 192 ? 28.050 4.818 -33.414 1.00 81.56 192 VAL A CA 1
ATOM 1500 C C . VAL A 1 192 ? 28.399 5.425 -32.054 1.00 81.56 192 VAL A C 1
ATOM 1502 O O . VAL A 1 192 ? 27.559 5.409 -31.153 1.00 81.56 192 VAL A O 1
ATOM 1505 N N . MET A 1 193 ? 29.599 5.997 -31.900 1.00 80.19 193 MET A N 1
ATOM 1506 C CA . MET A 1 193 ? 29.992 6.683 -30.662 1.00 80.19 193 MET A CA 1
ATOM 1507 C C . MET A 1 193 ? 29.104 7.902 -30.379 1.00 80.19 193 MET A C 1
ATOM 1509 O O . MET A 1 193 ? 28.648 8.071 -29.251 1.00 80.19 193 MET A O 1
ATOM 1513 N N . GLU A 1 194 ? 28.792 8.703 -31.399 1.00 83.12 194 GLU A N 1
ATOM 1514 C CA . GLU A 1 194 ? 27.902 9.863 -31.280 1.00 83.12 194 GLU A CA 1
ATOM 1515 C C . GLU A 1 194 ? 26.470 9.456 -30.900 1.00 83.12 194 GLU A C 1
ATOM 1517 O O . GLU A 1 194 ? 25.853 10.071 -30.030 1.00 83.12 194 GLU A O 1
ATOM 1522 N N . ILE A 1 195 ? 25.935 8.393 -31.512 1.00 83.38 195 ILE A N 1
ATOM 1523 C CA . ILE A 1 195 ? 24.615 7.853 -31.163 1.00 83.38 195 ILE A CA 1
ATOM 1524 C C . ILE A 1 195 ? 24.616 7.341 -29.719 1.00 83.38 195 ILE A C 1
ATOM 1526 O O . ILE A 1 195 ? 23.678 7.629 -28.976 1.00 83.38 195 ILE A O 1
ATOM 1530 N N . ARG A 1 196 ? 25.661 6.622 -29.295 1.00 81.50 196 ARG A N 1
ATOM 1531 C CA . ARG A 1 196 ? 25.787 6.112 -27.922 1.00 81.50 196 ARG A CA 1
ATOM 1532 C C . ARG A 1 196 ? 25.842 7.245 -26.897 1.00 81.50 196 ARG A C 1
ATOM 1534 O O . ARG A 1 196 ? 25.139 7.166 -25.892 1.00 81.50 196 ARG A O 1
ATOM 1541 N N . ASP A 1 197 ? 26.616 8.296 -27.167 1.00 83.25 197 ASP A N 1
ATOM 1542 C CA . ASP A 1 197 ? 26.696 9.492 -26.319 1.00 83.25 197 ASP A CA 1
ATOM 1543 C C . ASP A 1 197 ? 25.337 10.199 -26.220 1.00 83.25 197 ASP A C 1
ATOM 1545 O O . ASP A 1 197 ? 24.851 10.474 -25.124 1.00 83.25 197 ASP A O 1
ATOM 1549 N N . ARG A 1 198 ? 24.654 10.407 -27.355 1.00 86.06 198 ARG A N 1
ATOM 1550 C CA . ARG A 1 198 ? 23.308 11.003 -27.377 1.00 86.06 198 ARG A CA 1
ATOM 1551 C C . ARG A 1 198 ? 22.284 10.178 -26.607 1.00 86.06 198 ARG A C 1
ATOM 1553 O O . ARG A 1 198 ? 21.498 10.750 -25.855 1.00 86.06 198 ARG A O 1
ATOM 1560 N N . LEU A 1 199 ? 22.280 8.856 -26.783 1.00 87.81 199 LEU A N 1
ATOM 1561 C CA . LEU A 1 199 ? 21.372 7.957 -26.070 1.00 87.81 199 LEU A CA 1
ATOM 1562 C C . LEU A 1 199 ? 21.641 7.968 -24.566 1.00 87.81 199 LEU A C 1
ATOM 1564 O O . LEU A 1 199 ? 20.693 8.004 -23.787 1.00 87.81 199 LEU A O 1
ATOM 1568 N N . LEU A 1 200 ? 22.910 7.981 -24.155 1.00 87.75 200 LEU A N 1
ATOM 1569 C CA . LEU A 1 200 ? 23.276 8.081 -22.747 1.00 87.75 200 LEU A CA 1
ATOM 1570 C C . LEU A 1 200 ? 22.833 9.419 -22.151 1.00 87.75 200 LEU A C 1
ATOM 1572 O O . LEU A 1 200 ? 22.176 9.436 -21.116 1.00 87.75 200 LEU A O 1
ATOM 1576 N N . LYS A 1 201 ? 23.115 10.536 -22.829 1.00 88.75 201 LYS A N 1
ATOM 1577 C CA . LYS A 1 201 ? 22.680 11.874 -22.401 1.00 88.75 201 LYS A CA 1
ATOM 1578 C C . LYS A 1 201 ? 21.157 11.965 -22.291 1.00 88.75 201 LYS A C 1
ATOM 1580 O O . LYS A 1 201 ? 20.655 12.509 -21.311 1.00 88.75 201 LYS A O 1
ATOM 1585 N N . ALA A 1 202 ? 20.421 11.388 -23.242 1.00 90.31 202 ALA A N 1
ATOM 1586 C CA . ALA A 1 202 ? 18.961 11.314 -23.193 1.00 90.31 202 ALA A CA 1
ATOM 1587 C C . ALA A 1 202 ? 18.457 10.439 -22.031 1.00 90.31 202 ALA A C 1
ATOM 1589 O O . ALA A 1 202 ? 17.545 10.848 -21.314 1.00 90.31 202 ALA A O 1
ATOM 1590 N N . ALA A 1 203 ? 19.071 9.274 -21.802 1.00 91.62 203 ALA A N 1
ATOM 1591 C CA . ALA A 1 203 ? 18.756 8.393 -20.678 1.00 91.62 203 ALA A CA 1
ATOM 1592 C C . ALA A 1 203 ? 18.999 9.083 -19.328 1.00 91.62 203 ALA A C 1
ATOM 1594 O O . ALA A 1 203 ? 18.131 9.053 -18.461 1.00 91.62 203 ALA A O 1
ATOM 1595 N N . CYS A 1 204 ? 20.133 9.767 -19.167 1.00 93.31 204 CYS A N 1
ATOM 1596 C CA . CYS A 1 204 ? 20.443 10.533 -17.964 1.00 93.31 204 CYS A CA 1
ATOM 1597 C C . CYS A 1 204 ? 19.492 11.718 -17.775 1.00 93.31 204 CYS A C 1
ATOM 1599 O O . CYS A 1 204 ? 19.052 11.968 -16.657 1.00 93.31 204 CYS A O 1
ATOM 1601 N N . ALA A 1 205 ? 19.138 12.435 -18.847 1.00 93.56 205 ALA A N 1
ATOM 1602 C CA . ALA A 1 205 ? 18.160 13.518 -18.779 1.00 93.56 205 ALA A CA 1
ATOM 1603 C C . ALA A 1 205 ? 16.795 13.004 -18.302 1.00 93.56 205 ALA A C 1
ATOM 1605 O O . ALA A 1 205 ? 16.189 13.611 -17.420 1.00 93.56 205 ALA A O 1
ATOM 1606 N N . ARG A 1 206 ? 16.355 11.851 -18.822 1.00 94.50 206 ARG A N 1
ATOM 1607 C CA . ARG A 1 206 ? 15.122 11.204 -18.372 1.00 94.50 206 ARG A CA 1
ATOM 1608 C C . ARG A 1 206 ? 15.215 10.735 -16.922 1.00 94.50 206 ARG A C 1
ATOM 1610 O O . ARG A 1 206 ? 14.301 10.983 -16.147 1.00 94.50 206 ARG A O 1
ATOM 1617 N N . ALA A 1 207 ? 16.333 10.126 -16.540 1.00 96.38 207 ALA A N 1
ATOM 1618 C CA . ALA A 1 207 ? 16.560 9.681 -15.172 1.00 96.38 207 ALA A CA 1
ATOM 1619 C C . ALA A 1 207 ? 16.557 10.846 -14.168 1.00 96.38 207 ALA A C 1
ATOM 1621 O O . ALA A 1 207 ? 15.987 10.736 -13.084 1.00 96.38 207 ALA A O 1
ATOM 1622 N N . LEU A 1 208 ? 17.141 11.988 -14.542 1.00 96.38 208 LEU A N 1
ATOM 1623 C CA . LEU A 1 208 ? 17.103 13.214 -13.746 1.00 96.38 208 LEU A CA 1
ATOM 1624 C C . LEU A 1 208 ? 15.688 13.780 -13.613 1.00 96.38 208 LEU A C 1
ATOM 1626 O O . LEU A 1 208 ? 15.349 14.311 -12.559 1.00 96.38 208 LEU A O 1
ATOM 1630 N N . GLU A 1 209 ? 14.874 13.699 -14.663 1.00 96.38 209 GLU A N 1
ATOM 1631 C CA . GLU A 1 209 ? 13.466 14.090 -14.600 1.00 96.38 209 GLU A CA 1
ATOM 1632 C C . GLU A 1 209 ? 12.696 13.177 -13.638 1.00 96.38 209 GLU A C 1
ATOM 1634 O O . GLU A 1 209 ? 12.102 13.671 -12.683 1.00 96.38 209 GLU A O 1
ATOM 1639 N N . ASP A 1 210 ? 12.790 11.857 -13.820 1.00 96.56 210 ASP A N 1
ATOM 1640 C CA . ASP A 1 210 ? 12.068 10.875 -13.006 1.00 96.56 210 ASP A CA 1
ATOM 1641 C C . ASP A 1 210 ? 12.466 10.962 -11.520 1.00 96.56 210 ASP A C 1
ATOM 1643 O O . ASP A 1 210 ? 11.593 11.027 -10.652 1.00 96.56 210 ASP A O 1
ATOM 1647 N N . ILE A 1 211 ? 13.766 11.050 -11.203 1.00 96.44 211 ILE A N 1
ATOM 1648 C CA . ILE A 1 211 ? 14.225 11.128 -9.808 1.00 96.44 211 ILE A CA 1
ATOM 1649 C C . ILE A 1 211 ? 13.818 12.447 -9.137 1.00 96.44 211 ILE A C 1
ATOM 1651 O O . ILE A 1 211 ? 13.458 12.443 -7.961 1.00 96.44 211 ILE A O 1
ATOM 1655 N N . ARG A 1 212 ? 13.799 13.570 -9.872 1.00 95.12 212 ARG A N 1
ATOM 1656 C CA . ARG A 1 212 ? 13.307 14.860 -9.353 1.00 95.12 212 ARG A CA 1
ATOM 1657 C C . ARG A 1 212 ? 11.803 14.832 -9.136 1.00 95.12 212 ARG A C 1
ATOM 1659 O O . ARG A 1 212 ? 11.332 15.325 -8.115 1.00 95.12 212 ARG A O 1
ATOM 1666 N N . SER A 1 213 ? 11.052 14.240 -10.061 1.00 94.38 213 SER A N 1
ATOM 1667 C CA . SER A 1 213 ? 9.610 14.051 -9.913 1.00 94.38 213 SER A CA 1
ATOM 1668 C C . SER A 1 213 ? 9.287 13.207 -8.686 1.00 94.38 213 SER A C 1
ATOM 1670 O O . SER A 1 213 ? 8.407 13.582 -7.913 1.00 94.38 213 SER A O 1
ATOM 1672 N N . VAL A 1 2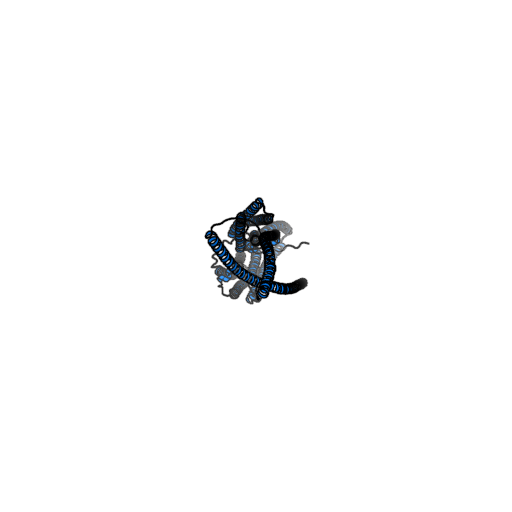14 ? 10.032 12.119 -8.457 1.00 95.12 214 VAL A N 1
ATOM 1673 C CA . VAL A 1 214 ? 9.901 11.321 -7.235 1.00 95.12 214 VAL A CA 1
ATOM 1674 C C . VAL A 1 214 ? 10.308 12.126 -6.010 1.00 95.12 214 VAL A C 1
ATOM 1676 O O . VAL A 1 214 ? 9.532 12.168 -5.069 1.00 95.12 214 VAL A O 1
ATOM 1679 N N . SER A 1 215 ? 11.447 12.820 -6.016 1.00 94.19 215 SER A N 1
ATOM 1680 C CA . SER A 1 215 ? 11.877 13.658 -4.887 1.00 94.19 215 SER A CA 1
ATOM 1681 C C . SER A 1 215 ? 10.791 14.649 -4.467 1.00 94.19 215 SER A C 1
ATOM 1683 O O . SER A 1 215 ? 10.430 14.701 -3.295 1.00 94.19 215 SER A O 1
ATOM 1685 N N . ASN A 1 216 ? 10.213 15.371 -5.431 1.00 93.31 216 ASN A N 1
ATOM 1686 C CA . ASN A 1 216 ? 9.119 16.307 -5.181 1.00 93.31 216 ASN A CA 1
ATOM 1687 C C . ASN A 1 216 ? 7.884 15.584 -4.626 1.00 93.31 216 ASN A C 1
ATOM 1689 O O . ASN A 1 216 ? 7.275 16.053 -3.670 1.00 93.31 216 ASN A O 1
ATOM 1693 N N . LEU A 1 217 ? 7.538 14.422 -5.192 1.00 92.88 217 LEU A N 1
ATOM 1694 C CA . LEU A 1 217 ? 6.440 13.581 -4.716 1.00 92.88 217 LEU A CA 1
ATOM 1695 C C . LEU A 1 217 ? 6.649 13.133 -3.260 1.00 92.88 217 LEU A C 1
ATOM 1697 O O . LEU A 1 217 ? 5.693 13.146 -2.493 1.00 92.88 217 LEU A O 1
ATOM 1701 N N . LEU A 1 218 ? 7.872 12.765 -2.861 1.00 91.00 218 LEU A N 1
ATOM 1702 C CA . LEU A 1 218 ? 8.183 12.310 -1.498 1.00 91.00 218 LEU A CA 1
ATOM 1703 C C . LEU A 1 218 ? 8.053 13.422 -0.442 1.00 91.00 218 LEU A C 1
ATOM 1705 O O . LEU A 1 218 ? 7.936 13.109 0.746 1.00 91.00 218 LEU A O 1
ATOM 1709 N N . GLU A 1 219 ? 8.102 14.692 -0.853 1.00 87.69 219 GLU A N 1
ATOM 1710 C CA . GLU A 1 219 ? 7.938 15.866 0.017 1.00 87.69 219 GLU A CA 1
ATOM 1711 C C . GLU A 1 219 ? 6.481 16.333 0.144 1.00 87.69 219 GLU A C 1
ATOM 1713 O O . GLU A 1 219 ? 6.160 17.114 1.043 1.00 87.69 219 GLU A O 1
ATOM 1718 N N . LEU A 1 220 ? 5.581 15.842 -0.715 1.00 87.88 220 LEU A N 1
ATOM 1719 C CA . LEU A 1 220 ? 4.163 16.181 -0.653 1.00 87.88 220 LEU A CA 1
ATOM 1720 C C . LEU A 1 220 ? 3.519 15.660 0.637 1.00 87.88 220 LEU A C 1
ATOM 1722 O O . LEU A 1 220 ? 3.741 14.525 1.067 1.00 87.88 220 LEU A O 1
ATOM 1726 N N . SER A 1 221 ? 2.647 16.478 1.233 1.00 76.94 221 SER A N 1
ATOM 1727 C CA . SER A 1 221 ? 1.924 16.113 2.460 1.00 76.94 221 SER A CA 1
ATOM 1728 C C . SER A 1 221 ? 0.976 14.931 2.232 1.00 76.94 221 SER A C 1
ATOM 1730 O O . SER A 1 221 ? 0.739 14.129 3.133 1.00 76.94 221 SER A O 1
ATOM 1732 N N . GLU A 1 222 ? 0.476 14.775 1.009 1.00 78.19 222 GLU A N 1
ATOM 1733 C CA . GLU A 1 222 ? -0.347 13.651 0.576 1.00 78.19 222 GLU A CA 1
ATOM 1734 C C . GLU A 1 222 ? 0.446 12.335 0.555 1.00 78.19 222 GLU A C 1
ATOM 1736 O O . GLU A 1 222 ? -0.117 11.271 0.806 1.00 78.19 222 GLU A O 1
ATOM 1741 N N . PHE A 1 223 ? 1.766 12.378 0.336 1.00 81.00 223 PHE A N 1
ATOM 1742 C CA . PHE A 1 223 ? 2.607 11.179 0.294 1.00 81.00 223 PHE A CA 1
ATOM 1743 C C . PHE A 1 223 ? 2.797 10.530 1.674 1.00 81.00 223 PHE A C 1
ATOM 1745 O O . PHE A 1 223 ? 3.077 9.332 1.773 1.00 81.00 223 PHE A O 1
ATOM 1752 N N . LEU A 1 224 ? 2.552 11.268 2.767 1.00 76.75 224 LEU A N 1
ATOM 1753 C CA . LEU A 1 224 ? 2.494 10.705 4.126 1.00 76.75 224 LEU A CA 1
ATOM 1754 C C . LEU A 1 224 ? 1.455 9.575 4.246 1.00 76.75 224 LEU A C 1
ATOM 1756 O O . LEU A 1 224 ? 1.537 8.722 5.138 1.00 76.75 224 LEU A O 1
ATOM 1760 N N . GLN A 1 225 ? 0.473 9.584 3.340 1.00 72.62 225 GLN A N 1
ATOM 1761 C CA . GLN A 1 225 ? -0.626 8.635 3.302 1.00 72.62 225 GLN A CA 1
ATOM 1762 C C . GLN A 1 225 ? -0.308 7.332 2.579 1.00 72.62 225 GLN A C 1
ATOM 1764 O O . GLN A 1 225 ? -0.990 6.327 2.799 1.00 72.62 225 GLN A O 1
ATOM 1769 N N . CYS A 1 226 ? 0.734 7.337 1.750 1.00 76.44 226 CYS A N 1
ATOM 1770 C CA . CYS A 1 226 ? 1.167 6.168 1.012 1.00 76.44 226 CYS A CA 1
ATOM 1771 C C . CYS A 1 226 ? 1.611 5.061 1.976 1.00 76.44 226 CYS A C 1
ATOM 1773 O O . CYS A 1 226 ? 2.244 5.301 3.010 1.00 76.44 226 CYS A O 1
ATOM 1775 N N . ARG A 1 227 ? 1.262 3.823 1.627 1.00 79.31 227 ARG A N 1
ATOM 1776 C CA . ARG A 1 227 ? 1.659 2.604 2.334 1.00 79.31 227 ARG A CA 1
ATOM 1777 C C . ARG A 1 227 ? 2.256 1.641 1.324 1.00 79.31 227 ARG A C 1
ATOM 1779 O O . ARG A 1 227 ? 1.783 1.557 0.194 1.00 79.31 227 ARG A O 1
ATOM 1786 N N . SER A 1 228 ? 3.284 0.919 1.742 1.00 86.19 228 SER A N 1
ATOM 1787 C CA . SER A 1 228 ? 3.882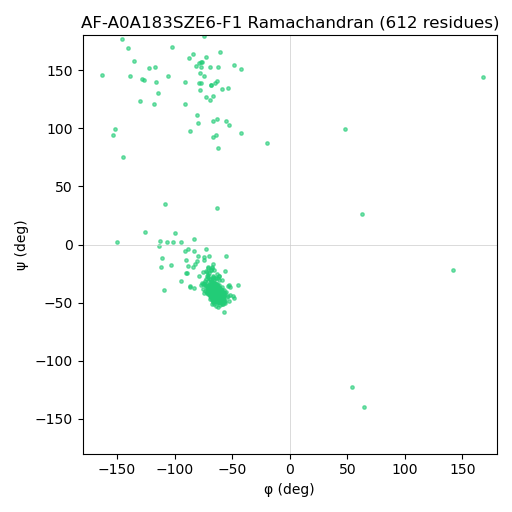 -0.163 0.965 1.00 86.19 228 SER A CA 1
ATOM 1788 C C . SER A 1 228 ? 4.250 -1.314 1.897 1.00 86.19 228 SER A C 1
ATOM 1790 O O . SER A 1 228 ? 4.179 -1.170 3.118 1.00 86.19 228 SER A O 1
ATOM 1792 N N . CYS A 1 229 ? 4.606 -2.466 1.333 1.00 83.38 229 CYS A N 1
ATOM 1793 C CA . CYS A 1 229 ? 5.079 -3.610 2.103 1.00 83.38 229 CYS A CA 1
ATOM 1794 C C . CYS A 1 229 ? 6.602 -3.783 1.945 1.00 83.38 229 CYS A C 1
ATOM 1796 O O . CYS A 1 229 ? 7.131 -3.540 0.851 1.00 83.38 229 CYS A O 1
ATOM 1798 N N . PRO A 1 230 ? 7.309 -4.229 3.004 1.00 86.50 230 PRO A N 1
ATOM 1799 C CA . PRO A 1 230 ? 8.755 -4.433 2.966 1.00 86.50 230 PRO A CA 1
ATOM 1800 C C . PRO A 1 230 ? 9.234 -5.329 1.824 1.00 86.50 230 PRO A C 1
ATOM 1802 O O . PRO A 1 230 ? 10.265 -5.036 1.239 1.00 86.50 230 PRO A O 1
ATOM 1805 N N . ASP A 1 231 ? 8.479 -6.361 1.436 1.00 86.38 231 ASP A N 1
ATOM 1806 C CA . ASP A 1 231 ? 8.887 -7.266 0.352 1.00 86.38 231 ASP A CA 1
ATOM 1807 C C . ASP A 1 231 ? 8.925 -6.583 -1.023 1.00 86.38 231 ASP A C 1
ATOM 1809 O O . ASP A 1 231 ? 9.846 -6.822 -1.809 1.00 86.38 231 ASP A O 1
ATOM 1813 N N . ILE A 1 232 ? 7.967 -5.694 -1.315 1.00 89.25 232 ILE A N 1
ATOM 1814 C CA . ILE A 1 232 ? 7.974 -4.905 -2.556 1.00 89.25 232 ILE A CA 1
ATOM 1815 C C . ILE A 1 232 ? 9.148 -3.926 -2.533 1.00 89.25 232 ILE A C 1
ATOM 1817 O O . ILE A 1 232 ? 9.910 -3.872 -3.498 1.00 89.25 232 ILE A O 1
ATOM 1821 N N . ALA A 1 233 ? 9.327 -3.192 -1.430 1.00 92.31 233 ALA A N 1
ATOM 1822 C CA . ALA A 1 233 ? 10.441 -2.259 -1.281 1.00 92.31 233 ALA A CA 1
ATOM 1823 C C . ALA A 1 233 ? 11.795 -2.970 -1.427 1.00 92.31 233 ALA A C 1
ATOM 1825 O O . ALA A 1 233 ? 12.617 -2.547 -2.233 1.00 92.31 233 ALA A O 1
ATOM 1826 N N . SER A 1 234 ? 11.994 -4.100 -0.741 1.00 92.81 234 SER A N 1
ATOM 1827 C CA . SER A 1 234 ? 13.199 -4.925 -0.859 1.00 92.81 234 SER A CA 1
ATOM 1828 C C . SER A 1 234 ? 13.410 -5.432 -2.284 1.00 92.81 234 SER A C 1
ATOM 1830 O O . SER A 1 234 ? 14.534 -5.406 -2.765 1.00 92.81 234 SER A O 1
ATOM 1832 N N . THR A 1 235 ? 12.354 -5.832 -3.001 1.00 94.25 235 THR A N 1
ATOM 1833 C CA . THR A 1 235 ? 12.476 -6.282 -4.399 1.00 94.25 235 THR A CA 1
ATOM 1834 C C . THR A 1 235 ? 13.004 -5.169 -5.304 1.00 94.25 235 THR A C 1
ATOM 1836 O O . THR A 1 235 ? 13.911 -5.401 -6.102 1.00 94.25 235 THR A O 1
ATOM 1839 N N . TYR A 1 236 ? 12.458 -3.956 -5.188 1.00 96.31 236 TYR A N 1
ATOM 1840 C CA . TYR A 1 236 ? 12.925 -2.811 -5.972 1.00 96.31 236 TYR A CA 1
ATOM 1841 C C . TYR A 1 236 ? 14.344 -2.386 -5.579 1.00 96.31 236 TYR A C 1
ATOM 1843 O O . TYR A 1 236 ? 15.175 -2.180 -6.461 1.00 96.31 236 TYR A O 1
ATOM 1851 N N . THR A 1 237 ? 14.645 -2.325 -4.280 1.00 95.38 237 THR A N 1
ATOM 1852 C CA . THR A 1 237 ? 15.980 -1.994 -3.759 1.00 95.38 237 THR A CA 1
ATOM 1853 C C . THR A 1 237 ? 17.032 -3.011 -4.211 1.00 95.38 237 THR A C 1
ATOM 1855 O O . THR A 1 237 ? 18.096 -2.619 -4.679 1.00 95.38 237 THR A O 1
ATOM 1858 N N . SER A 1 238 ? 16.717 -4.308 -4.171 1.00 95.88 238 SER A N 1
ATOM 1859 C CA . SER A 1 238 ? 17.597 -5.393 -4.626 1.00 95.88 238 SER A CA 1
ATOM 1860 C C . SER A 1 238 ? 17.848 -5.348 -6.139 1.00 95.88 238 SER A C 1
ATOM 1862 O O . SER A 1 238 ? 18.979 -5.502 -6.609 1.00 95.88 238 SER A O 1
ATOM 1864 N N . LYS A 1 239 ? 16.811 -5.049 -6.932 1.00 96.75 239 LYS A N 1
ATOM 1865 C CA . LYS A 1 239 ? 16.969 -4.833 -8.376 1.00 96.75 239 LYS A CA 1
ATOM 1866 C C . LYS A 1 239 ? 17.809 -3.591 -8.676 1.00 96.75 239 LYS A C 1
ATOM 1868 O O . LYS A 1 239 ? 18.698 -3.667 -9.514 1.00 96.75 239 LYS A O 1
ATOM 1873 N N . ALA A 1 240 ? 17.603 -2.487 -7.957 1.00 97.12 240 ALA A N 1
ATOM 1874 C CA . ALA A 1 240 ? 18.444 -1.296 -8.077 1.00 97.12 240 ALA A CA 1
ATOM 1875 C C . ALA A 1 240 ? 19.912 -1.584 -7.700 1.00 97.12 240 ALA A C 1
ATOM 1877 O O . ALA A 1 240 ? 20.816 -1.095 -8.372 1.00 97.12 240 ALA A O 1
ATOM 1878 N N . LEU A 1 241 ? 20.157 -2.425 -6.687 1.00 96.50 241 LEU A N 1
ATOM 1879 C CA . LEU A 1 241 ? 21.497 -2.913 -6.336 1.00 96.50 241 LEU A CA 1
ATOM 1880 C C . LEU A 1 241 ? 22.130 -3.759 -7.453 1.00 96.50 241 LEU A C 1
ATOM 1882 O O . LEU A 1 241 ? 23.325 -3.663 -7.709 1.00 96.50 241 LEU A O 1
ATOM 1886 N N . THR A 1 242 ? 21.337 -4.560 -8.158 1.00 95.81 242 THR A N 1
ATOM 1887 C CA . THR A 1 242 ? 21.845 -5.340 -9.297 1.00 95.81 242 THR A CA 1
ATOM 1888 C C . THR A 1 242 ? 22.260 -4.419 -10.449 1.00 95.81 242 THR A C 1
ATOM 1890 O O . THR A 1 242 ? 23.336 -4.585 -11.021 1.00 95.81 242 THR A O 1
ATOM 1893 N N . GLU A 1 243 ? 21.445 -3.405 -10.755 1.00 95.12 243 GLU A N 1
ATOM 1894 C CA . GLU A 1 243 ? 21.753 -2.442 -11.819 1.00 95.12 243 GLU A CA 1
ATOM 1895 C C . GLU A 1 243 ? 22.919 -1.508 -11.457 1.00 95.12 243 GLU A C 1
ATOM 1897 O O . GLU A 1 243 ? 23.711 -1.159 -12.330 1.00 95.12 243 GLU A O 1
ATOM 1902 N N . ILE A 1 244 ? 23.082 -1.114 -10.183 1.00 95.38 244 ILE A N 1
ATOM 1903 C CA . ILE A 1 244 ? 24.241 -0.300 -9.777 1.00 95.38 244 ILE A CA 1
ATOM 1904 C C . ILE A 1 244 ? 25.546 -1.098 -9.889 1.00 95.38 244 ILE A C 1
ATOM 1906 O O . ILE A 1 244 ? 26.572 -0.540 -10.277 1.00 95.38 244 ILE A O 1
ATOM 1910 N N . ASP A 1 245 ? 25.506 -2.407 -9.624 1.00 93.44 245 ASP A N 1
ATOM 1911 C CA . ASP A 1 245 ? 26.646 -3.302 -9.829 1.00 93.44 245 ASP A CA 1
ATOM 1912 C C . ASP A 1 245 ? 26.976 -3.478 -11.314 1.00 93.44 245 ASP A C 1
ATOM 1914 O O . ASP A 1 245 ? 28.151 -3.421 -11.694 1.00 93.44 245 ASP A O 1
ATOM 1918 N N . ALA A 1 246 ? 25.956 -3.614 -12.166 1.00 91.50 246 ALA A N 1
ATOM 1919 C CA . ALA A 1 246 ? 26.130 -3.617 -13.616 1.00 91.50 246 ALA A CA 1
ATOM 1920 C C . ALA A 1 246 ? 26.744 -2.296 -14.111 1.00 91.50 246 ALA A C 1
ATOM 1922 O O . ALA A 1 246 ? 27.681 -2.315 -14.910 1.00 91.50 246 ALA A O 1
ATOM 1923 N N . LEU A 1 247 ? 26.293 -1.152 -13.582 1.00 90.69 247 LEU A N 1
ATOM 1924 C CA . LEU A 1 247 ? 26.838 0.162 -13.922 1.00 90.69 247 LEU A CA 1
ATOM 1925 C C . LEU A 1 247 ? 28.307 0.297 -13.507 1.00 90.69 247 LEU A C 1
ATOM 1927 O O . LEU A 1 247 ? 29.133 0.703 -14.320 1.00 90.69 247 LEU A O 1
ATOM 1931 N N . LEU A 1 248 ? 28.653 -0.057 -12.265 1.00 89.88 248 LEU A N 1
ATOM 1932 C CA . LEU A 1 248 ? 30.032 -0.003 -11.768 1.00 89.88 248 LEU A CA 1
ATOM 1933 C C . LEU A 1 248 ? 30.970 -0.876 -12.609 1.00 89.88 248 LEU A C 1
ATOM 1935 O O . LEU A 1 248 ? 32.081 -0.453 -12.932 1.00 89.88 248 LEU A O 1
ATOM 1939 N N . LYS A 1 249 ? 30.504 -2.063 -13.011 1.00 87.50 249 LYS A N 1
ATOM 1940 C CA . LYS A 1 249 ? 31.238 -2.943 -13.920 1.00 87.50 249 LYS A CA 1
ATOM 1941 C C . LYS A 1 249 ? 31.395 -2.318 -15.308 1.00 87.50 249 LYS A C 1
ATOM 1943 O O . LYS A 1 249 ? 32.507 -2.267 -15.817 1.00 87.50 249 LYS A O 1
ATOM 1948 N N . ALA A 1 250 ? 30.323 -1.781 -15.889 1.00 84.00 250 ALA A N 1
ATOM 1949 C CA . ALA A 1 250 ? 30.360 -1.157 -17.211 1.00 84.00 250 ALA A CA 1
ATOM 1950 C C . ALA A 1 250 ? 31.271 0.084 -17.259 1.00 84.00 250 ALA A C 1
ATOM 1952 O O . ALA A 1 250 ? 31.927 0.318 -18.272 1.00 84.00 250 ALA A O 1
ATOM 1953 N N . ILE A 1 251 ? 31.348 0.852 -16.167 1.00 80.81 251 ILE A N 1
ATOM 1954 C CA . ILE A 1 251 ? 32.287 1.973 -16.004 1.00 80.81 251 ILE A CA 1
ATOM 1955 C C . ILE A 1 251 ? 33.731 1.456 -15.950 1.00 80.81 251 ILE A C 1
ATOM 1957 O O . ILE A 1 251 ? 34.592 2.011 -16.625 1.00 80.81 251 ILE A O 1
ATOM 1961 N N . ALA A 1 252 ? 34.002 0.391 -15.189 1.00 79.94 252 ALA A N 1
ATOM 1962 C CA . ALA A 1 252 ? 35.332 -0.221 -15.140 1.00 79.94 252 ALA A CA 1
ATOM 1963 C C . ALA A 1 252 ? 35.750 -0.811 -16.500 1.00 79.94 252 ALA A C 1
ATOM 1965 O O . ALA A 1 252 ? 36.902 -0.680 -16.904 1.00 79.94 252 ALA A O 1
ATOM 1966 N N . ASP A 1 253 ? 34.811 -1.404 -17.238 1.00 75.38 253 ASP A N 1
ATOM 1967 C CA . ASP A 1 253 ? 35.058 -1.951 -18.574 1.00 75.38 253 ASP A CA 1
ATOM 1968 C C . ASP A 1 253 ? 35.272 -0.837 -19.617 1.00 75.38 253 ASP A C 1
ATOM 1970 O O . ASP A 1 253 ? 36.071 -1.009 -20.539 1.00 75.38 253 ASP A O 1
ATOM 1974 N N . CYS A 1 254 ? 34.634 0.332 -19.463 1.00 68.81 254 CYS A N 1
ATOM 1975 C CA . CYS A 1 254 ? 34.903 1.517 -20.288 1.00 68.81 254 CYS A CA 1
ATOM 1976 C C . CYS A 1 254 ? 36.348 2.028 -20.155 1.00 68.81 254 CYS A C 1
ATOM 1978 O O . CYS A 1 254 ? 36.878 2.540 -21.141 1.00 68.81 254 CYS A O 1
ATOM 1980 N N . ASP A 1 255 ? 36.989 1.847 -18.994 1.00 61.25 255 ASP A N 1
ATOM 1981 C CA . ASP A 1 255 ? 38.405 2.190 -18.783 1.00 61.25 255 ASP A CA 1
ATOM 1982 C C . ASP A 1 255 ? 39.356 1.230 -19.543 1.00 61.25 255 ASP A C 1
ATOM 1984 O O . ASP A 1 255 ? 40.506 1.580 -19.810 1.00 61.25 255 ASP A O 1
ATOM 1988 N N . VAL A 1 256 ? 38.891 0.030 -19.929 1.00 57.88 256 VAL A N 1
ATOM 1989 C CA . VAL A 1 256 ? 39.714 -1.036 -20.541 1.00 57.88 256 VAL A CA 1
ATOM 1990 C C . VAL A 1 256 ? 39.409 -1.255 -22.031 1.00 57.88 256 VAL A C 1
ATOM 1992 O O . VAL A 1 256 ? 40.327 -1.487 -22.819 1.00 57.88 256 VAL A O 1
ATOM 1995 N N . SER A 1 257 ? 38.138 -1.198 -22.449 1.00 58.31 257 SER A N 1
ATOM 1996 C CA . SER A 1 257 ? 37.709 -1.400 -23.841 1.00 58.31 257 SER A CA 1
ATOM 1997 C C . SER A 1 257 ? 36.405 -0.641 -24.170 1.00 58.31 257 SER A C 1
ATOM 1999 O O . SER A 1 257 ? 35.303 -1.132 -23.907 1.00 58.31 257 SER A O 1
ATOM 2001 N N . PRO A 1 258 ? 36.483 0.541 -24.813 1.00 59.62 258 PRO A N 1
ATOM 2002 C CA . PRO A 1 258 ? 35.302 1.356 -25.126 1.00 59.62 258 PRO A CA 1
ATOM 2003 C C . PRO A 1 258 ? 34.363 0.722 -26.173 1.00 59.62 258 PRO A C 1
ATOM 2005 O O . PRO A 1 258 ? 33.182 1.071 -26.236 1.00 59.62 258 PRO A O 1
ATOM 2008 N N . GLU A 1 259 ? 34.854 -0.235 -26.968 1.00 55.44 259 GLU A N 1
ATOM 2009 C CA . GLU A 1 259 ? 34.100 -0.905 -28.040 1.00 55.44 259 GLU A CA 1
ATOM 2010 C C . GLU A 1 259 ? 33.194 -2.055 -27.530 1.00 55.44 259 GLU A C 1
ATOM 2012 O O . GLU A 1 259 ? 32.274 -2.447 -28.244 1.00 55.44 259 GLU A O 1
ATOM 2017 N N . ALA A 1 260 ? 33.402 -2.567 -26.305 1.00 48.84 260 ALA A N 1
ATOM 2018 C CA . ALA A 1 260 ? 32.744 -3.783 -25.789 1.00 48.84 260 ALA A CA 1
ATOM 2019 C C . ALA A 1 260 ? 31.712 -3.560 -24.663 1.00 48.84 260 ALA A C 1
ATOM 2021 O O . ALA A 1 260 ? 30.986 -4.486 -24.306 1.00 48.84 260 ALA A O 1
ATOM 2022 N N . SER A 1 261 ? 31.649 -2.359 -24.082 1.00 55.44 261 SER A N 1
ATOM 2023 C CA . SER A 1 261 ? 30.789 -2.084 -22.922 1.00 55.44 261 SER A CA 1
ATOM 2024 C C . SER A 1 261 ? 29.296 -2.127 -23.291 1.00 55.44 261 SER A C 1
ATOM 2026 O O . SER A 1 261 ? 28.903 -1.579 -24.326 1.00 55.44 261 SER A O 1
ATOM 2028 N N . GLU A 1 262 ? 28.475 -2.747 -22.434 1.00 61.62 262 GLU A N 1
ATOM 2029 C CA . GLU A 1 262 ? 27.009 -2.746 -22.517 1.00 61.62 262 GLU A CA 1
ATOM 2030 C C . GLU A 1 262 ? 26.451 -1.324 -22.732 1.00 61.62 262 GLU A C 1
ATOM 2032 O O . GLU A 1 262 ? 27.086 -0.320 -22.379 1.00 61.62 262 GLU A O 1
ATOM 2037 N N . PRO A 1 263 ? 25.255 -1.186 -23.329 1.00 72.81 263 PRO A N 1
ATOM 2038 C CA . PRO A 1 263 ? 24.633 0.117 -23.503 1.00 72.81 263 PRO A CA 1
ATOM 2039 C C . PRO A 1 263 ? 24.310 0.731 -22.132 1.00 72.81 263 PRO A C 1
ATOM 2041 O O . PRO A 1 263 ? 23.233 0.516 -21.583 1.00 72.81 263 PRO A O 1
ATOM 2044 N N . LEU A 1 264 ? 25.234 1.552 -21.616 1.00 84.06 264 LEU A N 1
ATOM 2045 C CA . LEU A 1 264 ? 25.109 2.331 -20.375 1.00 84.06 264 LEU A CA 1
ATOM 2046 C C . LEU A 1 264 ? 23.750 3.035 -20.271 1.00 84.06 264 LEU A C 1
ATOM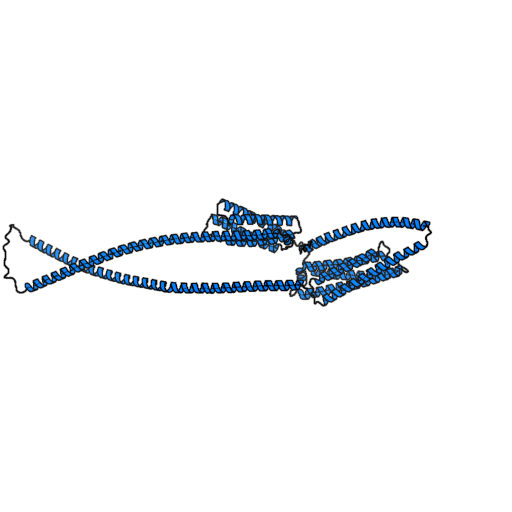 2048 O O . LEU A 1 264 ? 23.180 3.117 -19.192 1.00 84.06 264 LEU A O 1
ATOM 2052 N N . ALA A 1 265 ? 23.201 3.490 -21.401 1.00 87.25 265 ALA A N 1
ATOM 2053 C CA . ALA A 1 265 ? 21.876 4.094 -21.471 1.00 87.25 265 ALA A CA 1
ATOM 2054 C C . ALA A 1 265 ? 20.755 3.167 -20.953 1.00 87.25 265 ALA A C 1
ATOM 2056 O O . ALA A 1 265 ? 19.874 3.634 -20.237 1.00 87.25 265 ALA A O 1
ATOM 2057 N N . LEU A 1 266 ? 20.786 1.866 -21.275 1.00 89.19 266 LEU A N 1
ATOM 2058 C CA . LEU A 1 266 ? 19.798 0.901 -20.778 1.00 89.19 266 LEU A CA 1
ATOM 2059 C C . LEU A 1 266 ? 19.953 0.678 -19.274 1.00 89.19 266 LEU A C 1
ATOM 2061 O O . LEU A 1 266 ? 18.958 0.761 -18.559 1.00 89.19 266 LEU A O 1
ATOM 2065 N N . ILE A 1 267 ? 21.189 0.485 -18.801 1.00 91.38 267 ILE A N 1
ATOM 2066 C CA . ILE A 1 267 ? 21.487 0.320 -17.370 1.00 91.38 267 ILE A CA 1
ATOM 2067 C C . ILE A 1 267 ? 20.980 1.537 -16.589 1.00 91.38 267 ILE A C 1
ATOM 2069 O O . ILE A 1 267 ? 20.315 1.385 -15.573 1.00 91.38 267 ILE A O 1
ATOM 2073 N N . VAL A 1 268 ? 21.214 2.754 -17.091 1.00 93.19 268 VAL A N 1
ATOM 2074 C CA . VAL A 1 268 ? 20.732 3.999 -16.468 1.00 93.19 268 VAL A CA 1
ATOM 2075 C C . VAL A 1 268 ? 19.208 4.043 -16.380 1.00 93.19 268 VAL A C 1
ATOM 2077 O O . VAL A 1 268 ? 18.677 4.353 -15.315 1.00 93.19 268 VAL A O 1
ATOM 2080 N N . ILE A 1 269 ? 18.497 3.718 -17.467 1.00 93.62 269 ILE A N 1
ATOM 2081 C CA . ILE A 1 269 ? 17.023 3.712 -17.492 1.00 93.62 269 ILE A CA 1
ATOM 2082 C C . ILE A 1 269 ? 16.467 2.680 -16.501 1.00 93.62 269 ILE A C 1
ATOM 2084 O O . ILE A 1 269 ? 15.507 2.942 -15.773 1.00 93.62 269 ILE A O 1
ATOM 2088 N N . GLN A 1 270 ? 17.071 1.499 -16.461 1.00 95.06 270 GLN A N 1
ATOM 2089 C CA . GLN A 1 270 ? 16.622 0.402 -15.615 1.00 95.06 270 GLN A CA 1
ATOM 2090 C C . GLN A 1 270 ? 16.925 0.680 -14.137 1.00 95.06 270 GLN A C 1
ATOM 2092 O O . GLN A 1 270 ? 16.046 0.531 -13.283 1.00 95.06 270 GLN A O 1
ATOM 2097 N N . LEU A 1 271 ? 18.117 1.214 -13.856 1.00 96.56 271 LEU A N 1
ATOM 2098 C CA . LEU A 1 271 ? 18.526 1.690 -12.541 1.00 96.56 271 LEU A CA 1
ATOM 2099 C C . LEU A 1 271 ? 17.579 2.768 -12.021 1.00 96.56 271 LEU A C 1
ATOM 2101 O O . LEU A 1 271 ? 17.093 2.629 -10.904 1.00 96.56 271 LEU A O 1
ATOM 2105 N N . VAL A 1 272 ? 17.284 3.821 -12.796 1.00 97.31 272 VAL A N 1
ATOM 2106 C CA . VAL A 1 272 ? 16.396 4.888 -12.307 1.00 97.31 272 VAL A CA 1
ATOM 2107 C C . VAL A 1 272 ? 14.980 4.381 -12.064 1.00 97.31 272 VAL A C 1
ATOM 2109 O O . VAL A 1 272 ? 14.367 4.769 -11.074 1.00 97.31 272 VAL A O 1
ATOM 2112 N N . SER A 1 273 ? 14.478 3.470 -12.903 1.00 96.31 273 SER A N 1
ATOM 2113 C CA . SER A 1 273 ? 13.156 2.872 -12.717 1.00 96.31 273 SER A CA 1
ATOM 2114 C C . SER A 1 273 ? 13.076 2.110 -11.392 1.00 96.31 273 SER A C 1
ATOM 2116 O O . SER A 1 273 ? 12.165 2.344 -10.590 1.00 96.31 273 SER A O 1
ATOM 2118 N N . TYR A 1 274 ? 14.059 1.246 -11.118 1.00 97.88 274 TYR A N 1
ATOM 2119 C CA . TYR A 1 274 ? 14.086 0.488 -9.872 1.00 97.88 274 TYR A CA 1
ATOM 2120 C C . TYR A 1 274 ? 14.406 1.350 -8.655 1.00 97.88 274 TYR A C 1
ATOM 2122 O O . TYR A 1 274 ? 13.794 1.150 -7.608 1.00 97.88 274 TYR A O 1
ATOM 2130 N N . LEU A 1 275 ? 15.297 2.333 -8.792 1.00 97.50 275 LEU A N 1
ATOM 2131 C CA . LEU A 1 275 ? 15.627 3.290 -7.742 1.00 97.50 275 LEU A CA 1
ATOM 2132 C C . LEU A 1 275 ? 14.397 4.109 -7.350 1.00 97.50 275 LEU A C 1
ATOM 2134 O O . LEU A 1 275 ? 14.063 4.164 -6.174 1.00 97.50 275 LEU A O 1
ATOM 2138 N N . CYS A 1 276 ? 13.679 4.683 -8.317 1.00 97.44 276 CYS A N 1
ATOM 2139 C CA . CYS A 1 276 ? 12.442 5.425 -8.074 1.00 97.44 276 CYS A CA 1
ATOM 2140 C C . CYS A 1 276 ? 11.388 4.546 -7.391 1.00 97.44 276 CYS A C 1
ATOM 2142 O O . CYS A 1 276 ? 10.790 4.957 -6.396 1.00 97.44 276 CYS A O 1
ATOM 2144 N N . GLY A 1 277 ? 11.206 3.312 -7.872 1.00 95.31 277 GLY A N 1
ATOM 2145 C CA . GLY A 1 277 ? 10.336 2.331 -7.226 1.00 95.31 277 GLY A CA 1
ATOM 2146 C C . GLY A 1 277 ? 10.759 2.037 -5.783 1.00 95.31 277 GLY A C 1
ATOM 2147 O O . GLY A 1 277 ? 9.920 2.042 -4.884 1.00 95.31 277 GLY A O 1
ATOM 2148 N N . GLY A 1 278 ? 12.053 1.841 -5.533 1.00 95.25 278 GLY A N 1
ATOM 2149 C CA . GLY A 1 278 ? 12.611 1.602 -4.202 1.00 95.25 278 GLY A CA 1
ATOM 2150 C C . GLY A 1 278 ? 12.397 2.792 -3.272 1.00 95.25 278 GLY A C 1
ATOM 2151 O O . GLY A 1 278 ? 11.869 2.623 -2.181 1.00 95.25 278 GLY A O 1
ATOM 2152 N N . LEU A 1 279 ? 12.706 4.007 -3.726 1.00 96.38 279 LEU A N 1
ATOM 2153 C CA . LEU A 1 279 ? 12.533 5.252 -2.974 1.00 96.38 279 LEU A CA 1
ATOM 2154 C C . LEU A 1 279 ? 11.075 5.487 -2.566 1.00 96.38 279 LEU A C 1
ATOM 2156 O O . LEU A 1 279 ? 10.806 5.745 -1.395 1.00 96.38 279 LEU A O 1
ATOM 2160 N N . ILE A 1 280 ? 10.131 5.347 -3.503 1.00 95.38 280 ILE A N 1
ATOM 2161 C CA . ILE A 1 280 ? 8.693 5.497 -3.230 1.00 95.38 280 ILE A CA 1
ATOM 2162 C C . ILE A 1 280 ? 8.248 4.495 -2.161 1.00 95.38 280 ILE A C 1
ATOM 2164 O O . ILE A 1 280 ? 7.633 4.874 -1.162 1.00 95.38 280 ILE A O 1
ATOM 2168 N N . ASN A 1 281 ? 8.570 3.215 -2.349 1.00 93.94 281 ASN A N 1
ATOM 2169 C CA . ASN A 1 281 ? 8.106 2.160 -1.454 1.00 93.94 281 ASN A CA 1
ATOM 2170 C C . ASN A 1 281 ? 8.785 2.235 -0.075 1.00 93.94 281 ASN A C 1
ATOM 2172 O O . ASN A 1 281 ? 8.107 2.115 0.944 1.00 93.94 281 ASN A O 1
ATOM 2176 N N . SER A 1 282 ? 10.087 2.515 -0.020 1.00 93.75 282 SER A N 1
ATOM 2177 C CA . SER A 1 282 ? 10.837 2.688 1.229 1.00 93.75 282 SER A CA 1
ATOM 2178 C C . SER A 1 282 ? 10.401 3.927 2.001 1.00 93.75 282 SER A C 1
ATOM 2180 O O . SER A 1 282 ? 10.268 3.864 3.222 1.00 93.75 282 SER A O 1
ATOM 2182 N N . LYS A 1 283 ? 10.104 5.042 1.320 1.00 93.25 283 LYS A N 1
ATOM 2183 C CA . LYS A 1 283 ? 9.573 6.246 1.970 1.00 93.25 283 LYS A CA 1
ATOM 2184 C C . LYS A 1 283 ? 8.153 6.030 2.495 1.00 93.25 283 LYS A C 1
ATOM 2186 O O . LYS A 1 283 ? 7.839 6.483 3.592 1.00 93.25 283 LYS A O 1
ATOM 2191 N N . ALA A 1 284 ? 7.311 5.299 1.763 1.00 88.62 284 ALA A N 1
ATOM 2192 C CA . ALA A 1 284 ? 5.986 4.906 2.241 1.00 88.62 284 ALA A CA 1
ATOM 2193 C C . ALA A 1 284 ? 6.070 4.022 3.501 1.00 88.62 284 ALA A C 1
ATOM 2195 O O . ALA A 1 284 ? 5.294 4.214 4.437 1.00 88.62 284 ALA A O 1
ATOM 2196 N N . ILE A 1 285 ? 7.045 3.104 3.560 1.00 87.94 285 ILE A N 1
ATOM 2197 C CA . ILE A 1 285 ? 7.322 2.305 4.764 1.00 87.94 285 ILE A CA 1
ATOM 2198 C C . ILE A 1 285 ? 7.816 3.200 5.895 1.00 87.94 285 ILE A C 1
ATOM 2200 O O . ILE A 1 285 ? 7.253 3.120 6.981 1.00 87.94 285 ILE A O 1
ATOM 2204 N N . ALA A 1 286 ? 8.773 4.097 5.640 1.00 88.56 286 ALA A N 1
ATOM 2205 C CA . ALA A 1 286 ? 9.280 5.046 6.629 1.00 88.56 286 ALA A CA 1
ATOM 2206 C C . ALA A 1 286 ? 8.142 5.856 7.276 1.00 88.56 286 ALA A C 1
ATOM 2208 O O . ALA A 1 286 ? 8.066 5.949 8.498 1.00 88.56 286 ALA A O 1
ATOM 2209 N N . ASN A 1 287 ? 7.194 6.351 6.474 1.00 84.06 287 ASN A N 1
ATOM 2210 C CA . ASN A 1 287 ? 6.027 7.107 6.948 1.00 84.06 287 ASN A CA 1
ATOM 2211 C C . ASN A 1 287 ? 5.041 6.267 7.789 1.00 84.06 287 ASN A C 1
ATOM 2213 O O . ASN A 1 287 ? 4.178 6.820 8.470 1.00 84.06 287 ASN A O 1
ATOM 2217 N N . SER A 1 288 ? 5.137 4.938 7.720 1.00 78.12 288 SER A N 1
ATOM 2218 C CA . SER A 1 288 ? 4.283 3.983 8.439 1.00 78.12 288 SER A CA 1
ATOM 2219 C C . SER A 1 288 ? 5.020 3.160 9.500 1.00 78.12 288 SER A C 1
ATOM 2221 O O . SER A 1 288 ? 4.394 2.340 10.172 1.00 78.12 288 SER A O 1
ATOM 2223 N N . ALA A 1 289 ? 6.331 3.368 9.649 1.00 77.38 289 ALA A N 1
ATOM 2224 C CA . ALA A 1 289 ? 7.173 2.625 10.571 1.00 77.38 289 ALA A CA 1
ATOM 2225 C C . ALA A 1 289 ? 6.808 2.961 12.025 1.00 77.38 289 ALA A C 1
ATOM 2227 O O . ALA A 1 289 ? 6.570 4.117 12.375 1.00 77.38 289 ALA A O 1
ATOM 2228 N N . SER A 1 290 ? 6.751 1.937 12.879 1.00 68.44 290 SER A N 1
ATOM 2229 C CA . SER A 1 290 ? 6.353 2.075 14.287 1.00 68.44 290 SER A CA 1
ATOM 2230 C C . SER A 1 290 ? 7.455 2.676 15.160 1.00 68.44 290 SER A C 1
ATOM 2232 O O . SER A 1 290 ? 7.160 3.412 16.102 1.00 68.44 290 SER A O 1
ATOM 2234 N N . ALA A 1 291 ? 8.719 2.384 14.848 1.00 74.19 291 ALA A N 1
ATOM 2235 C CA . ALA A 1 291 ? 9.871 2.949 15.532 1.00 74.19 291 ALA A CA 1
ATOM 2236 C C . ALA A 1 291 ? 10.325 4.239 14.834 1.00 74.19 291 ALA A C 1
ATOM 2238 O O . ALA A 1 291 ? 10.707 4.220 13.661 1.00 74.19 291 ALA A O 1
ATOM 2239 N N . ILE A 1 292 ? 10.333 5.349 15.578 1.00 79.06 292 ILE A N 1
ATOM 2240 C CA . ILE A 1 292 ? 10.758 6.669 15.079 1.00 79.06 292 ILE A CA 1
ATOM 2241 C C . ILE A 1 292 ? 12.180 6.597 14.505 1.00 79.06 292 ILE A C 1
ATOM 2243 O O . ILE A 1 292 ? 12.423 7.103 13.418 1.00 79.06 292 ILE A O 1
ATOM 2247 N N . GLU A 1 293 ? 13.083 5.864 15.160 1.00 84.06 293 GLU A N 1
ATOM 2248 C CA . GLU A 1 293 ? 14.461 5.664 14.693 1.00 84.06 293 GLU A CA 1
ATOM 2249 C C . GLU A 1 293 ? 14.522 5.030 13.295 1.00 84.06 293 GLU A C 1
ATOM 2251 O O . GLU A 1 293 ? 15.262 5.499 12.433 1.00 84.06 293 GLU A O 1
ATOM 2256 N N . THR A 1 294 ? 13.702 4.005 13.033 1.00 83.62 294 THR A N 1
ATOM 2257 C CA . THR A 1 294 ? 13.632 3.357 11.710 1.00 83.62 294 THR A CA 1
ATOM 2258 C C . THR A 1 294 ? 12.995 4.265 10.657 1.00 83.62 294 THR A C 1
ATOM 2260 O O . THR A 1 294 ? 13.436 4.276 9.507 1.00 83.62 294 THR A O 1
ATOM 2263 N N . SER A 1 295 ? 11.997 5.064 11.052 1.00 85.94 295 SER A N 1
ATOM 2264 C CA . SER A 1 295 ? 11.336 6.048 10.187 1.00 85.94 295 SER A CA 1
ATOM 2265 C C . SER A 1 295 ? 12.313 7.133 9.732 1.00 85.94 295 SER A C 1
ATOM 2267 O O . SER A 1 295 ? 12.427 7.414 8.532 1.00 85.94 295 SER A O 1
ATOM 2269 N N . ASP A 1 296 ? 13.063 7.697 10.679 1.00 90.56 296 ASP A N 1
ATOM 2270 C CA . ASP A 1 296 ? 14.049 8.743 10.425 1.00 90.56 296 ASP A CA 1
ATOM 2271 C C . ASP A 1 296 ? 15.225 8.194 9.614 1.00 90.56 296 ASP A C 1
ATOM 2273 O O . ASP A 1 296 ? 15.634 8.816 8.631 1.00 90.56 296 ASP A O 1
ATOM 2277 N N . ALA A 1 297 ? 15.713 6.994 9.948 1.00 93.75 297 ALA A N 1
ATOM 2278 C CA . ALA A 1 297 ? 16.799 6.340 9.223 1.00 93.75 297 ALA A CA 1
ATOM 2279 C C . ALA A 1 297 ? 16.425 6.036 7.762 1.00 93.75 297 ALA A C 1
ATOM 2281 O O . ALA A 1 297 ? 17.162 6.414 6.851 1.00 93.75 297 ALA A O 1
ATOM 2282 N N . LEU A 1 298 ? 15.262 5.424 7.505 1.00 93.00 298 LEU A N 1
ATOM 2283 C CA . LEU A 1 298 ? 14.793 5.165 6.138 1.00 93.00 298 LEU A CA 1
ATOM 2284 C C . LEU A 1 298 ? 14.528 6.465 5.369 1.00 93.00 298 LEU A C 1
ATOM 2286 O O . LEU A 1 298 ? 14.841 6.552 4.181 1.00 93.00 298 LEU A O 1
ATOM 2290 N N . SER A 1 299 ? 13.989 7.492 6.030 1.00 93.50 299 SER A N 1
ATOM 2291 C CA . SER A 1 299 ? 13.771 8.806 5.419 1.00 93.50 299 SER A CA 1
ATOM 2292 C C . SER A 1 299 ? 15.079 9.499 5.041 1.00 93.50 299 SER A C 1
ATOM 2294 O O . SER A 1 299 ? 15.148 10.108 3.972 1.00 93.50 299 SER A O 1
ATOM 2296 N N . ALA A 1 300 ? 16.103 9.404 5.890 1.00 95.56 300 ALA A N 1
ATOM 2297 C CA . ALA A 1 300 ? 17.437 9.917 5.609 1.00 95.56 300 ALA A CA 1
ATOM 2298 C C . ALA A 1 300 ? 18.079 9.164 4.438 1.00 95.56 300 ALA A C 1
ATOM 2300 O O . ALA A 1 300 ? 18.562 9.800 3.506 1.00 95.56 300 ALA A O 1
ATOM 2301 N N . LEU A 1 301 ? 17.984 7.830 4.419 1.00 96.50 301 LEU A N 1
ATOM 2302 C CA . LEU A 1 301 ? 18.480 7.015 3.307 1.00 96.50 301 LEU A CA 1
ATOM 2303 C C . LEU A 1 301 ? 17.769 7.333 1.989 1.00 96.50 301 LEU A C 1
ATOM 2305 O O . LEU A 1 301 ? 18.428 7.408 0.958 1.00 96.50 301 LEU A O 1
ATOM 2309 N N . CYS A 1 302 ? 16.454 7.578 1.997 1.00 95.75 302 CYS A N 1
ATOM 2310 C CA . CYS A 1 302 ? 15.738 8.001 0.788 1.00 95.75 302 CYS A CA 1
ATOM 2311 C C . CYS A 1 302 ? 16.288 9.325 0.238 1.00 95.75 302 CYS A C 1
ATOM 2313 O O . CYS A 1 302 ? 16.458 9.456 -0.973 1.00 95.75 302 CYS A O 1
ATOM 2315 N N . LYS A 1 303 ? 16.603 10.290 1.113 1.00 95.62 303 LYS A N 1
ATOM 2316 C CA . LYS A 1 303 ? 17.223 11.561 0.710 1.00 95.62 303 LYS A CA 1
ATOM 2317 C C . LYS A 1 303 ? 18.630 11.342 0.159 1.00 95.62 303 LYS A C 1
ATOM 2319 O O . LYS A 1 303 ? 18.889 11.734 -0.970 1.00 95.62 303 LYS A O 1
ATOM 2324 N N . SER A 1 304 ? 19.490 10.622 0.880 1.00 96.56 304 SER A N 1
ATOM 2325 C CA . SER A 1 304 ? 20.856 10.337 0.420 1.00 96.56 304 SER A CA 1
ATOM 2326 C C . SER A 1 304 ? 20.884 9.575 -0.909 1.00 96.56 304 SER A C 1
ATOM 2328 O O . SER A 1 304 ? 21.630 9.946 -1.805 1.00 96.56 304 SER A O 1
ATOM 2330 N N . CYS A 1 305 ? 20.022 8.570 -1.096 1.00 97.00 305 CYS A N 1
ATOM 2331 C CA . CYS A 1 305 ? 19.881 7.869 -2.375 1.00 97.00 305 CYS A CA 1
ATOM 2332 C C . CYS A 1 305 ? 19.390 8.789 -3.508 1.00 97.00 305 CYS A C 1
ATOM 2334 O O . CYS A 1 305 ? 19.790 8.612 -4.657 1.00 97.00 305 CYS A O 1
ATOM 2336 N N . THR A 1 306 ? 18.529 9.764 -3.202 1.00 96.50 306 THR A N 1
ATOM 2337 C CA . THR A 1 306 ? 18.056 10.758 -4.178 1.00 96.50 306 THR A CA 1
ATOM 2338 C C . THR A 1 306 ? 19.182 11.710 -4.585 1.00 96.50 306 THR A C 1
ATOM 2340 O O . THR A 1 306 ? 19.370 11.960 -5.777 1.00 96.50 306 THR A O 1
ATOM 2343 N N . ASP A 1 307 ? 19.964 12.191 -3.617 1.00 95.75 307 ASP A N 1
ATOM 2344 C CA . ASP A 1 307 ? 21.106 13.081 -3.843 1.00 95.75 307 ASP A CA 1
ATOM 2345 C C . ASP A 1 307 ? 22.211 12.376 -4.639 1.00 95.75 307 ASP A C 1
ATOM 2347 O O . ASP A 1 307 ? 22.677 12.900 -5.654 1.00 95.75 307 ASP A O 1
ATOM 2351 N N . ASP A 1 308 ? 22.575 11.153 -4.242 1.00 96.31 308 ASP A N 1
ATOM 2352 C CA . ASP A 1 308 ? 23.581 10.348 -4.936 1.00 96.31 308 ASP A CA 1
ATOM 2353 C C . ASP A 1 308 ? 23.117 9.926 -6.331 1.00 96.31 308 ASP A C 1
ATOM 2355 O O . ASP A 1 308 ? 23.895 10.005 -7.279 1.00 96.31 308 ASP A O 1
ATOM 2359 N N . GLY A 1 309 ? 21.845 9.548 -6.502 1.00 96.12 309 GLY A N 1
ATOM 2360 C CA . GLY A 1 309 ? 21.271 9.265 -7.820 1.00 96.12 309 GLY A CA 1
ATOM 2361 C C . GLY A 1 309 ? 21.277 10.497 -8.732 1.00 96.12 309 GLY A C 1
ATOM 2362 O O . GLY A 1 309 ? 21.672 10.417 -9.895 1.00 96.12 309 GLY A O 1
ATOM 2363 N N . THR A 1 310 ? 20.924 11.668 -8.199 1.00 95.56 310 THR A N 1
ATOM 2364 C CA . THR A 1 310 ? 20.957 12.936 -8.945 1.00 95.56 310 THR A CA 1
ATOM 2365 C C . THR A 1 310 ? 22.386 13.315 -9.332 1.00 95.56 310 THR A C 1
ATOM 2367 O O . THR A 1 310 ? 22.636 13.687 -10.483 1.00 95.56 310 THR A O 1
ATOM 2370 N N . GLY A 1 311 ? 23.337 13.191 -8.403 1.00 92.88 311 GLY A N 1
ATOM 2371 C CA . GLY A 1 311 ? 24.760 13.412 -8.649 1.00 92.88 311 GLY A CA 1
ATOM 2372 C C . GLY A 1 311 ? 25.311 12.451 -9.701 1.00 92.88 311 GLY A C 1
ATOM 2373 O O . GLY A 1 311 ? 25.975 12.884 -10.645 1.00 92.88 311 GLY A O 1
ATOM 2374 N N . LEU A 1 312 ? 24.963 11.168 -9.605 1.00 93.69 312 LEU A N 1
ATOM 2375 C CA . LEU A 1 312 ? 25.343 10.136 -10.562 1.00 93.69 312 LEU A CA 1
ATOM 2376 C C . LEU A 1 312 ? 24.882 10.490 -11.979 1.00 93.69 312 LEU A C 1
ATOM 2378 O O . LEU A 1 312 ? 25.717 10.639 -12.870 1.00 93.69 312 LEU A O 1
ATOM 2382 N N . PHE A 1 31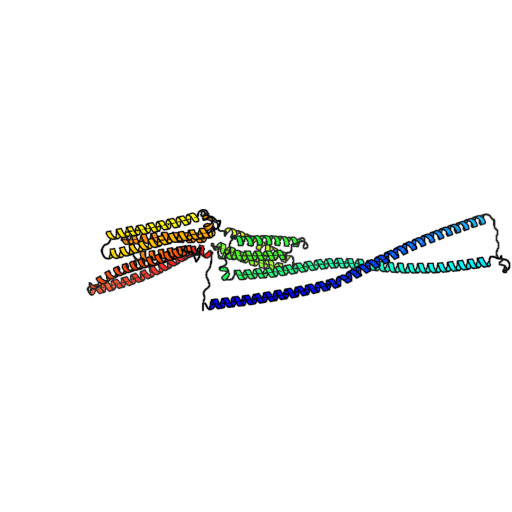3 ? 23.577 10.691 -12.190 1.00 93.44 313 PHE A N 1
ATOM 2383 C CA . PHE A 1 313 ? 23.026 10.954 -13.523 1.00 93.44 313 PHE A CA 1
ATOM 2384 C C . PHE A 1 313 ? 23.472 12.306 -14.095 1.00 93.44 313 PHE A C 1
ATOM 2386 O O . PHE A 1 313 ? 23.688 12.419 -15.301 1.00 93.44 313 PHE A O 1
ATOM 2393 N N . THR A 1 314 ? 23.680 13.322 -13.249 1.00 92.06 314 THR A N 1
ATOM 2394 C CA . THR A 1 314 ? 24.202 14.630 -13.686 1.00 92.06 314 THR A CA 1
ATOM 2395 C C . THR A 1 314 ? 25.623 14.509 -14.224 1.00 92.06 314 THR A C 1
ATOM 2397 O O . THR A 1 314 ? 25.938 15.057 -15.280 1.00 92.06 314 THR A O 1
ATOM 2400 N N . ASN A 1 315 ? 26.489 13.779 -13.519 1.00 89.31 315 ASN A N 1
ATOM 2401 C CA . ASN A 1 315 ? 27.877 13.616 -13.938 1.00 89.31 315 ASN A CA 1
ATOM 2402 C C . ASN A 1 315 ? 28.011 12.662 -15.131 1.00 89.31 315 ASN A C 1
ATOM 2404 O O . ASN A 1 315 ? 28.845 12.912 -15.999 1.00 89.31 315 ASN A O 1
ATOM 2408 N N . LEU A 1 316 ? 27.152 11.641 -15.220 1.00 86.88 316 LEU A N 1
ATOM 2409 C CA . LEU A 1 316 ? 27.100 10.709 -16.349 1.00 86.88 316 LEU A CA 1
ATOM 2410 C C . LEU A 1 316 ? 26.561 11.358 -17.642 1.00 86.88 316 LEU A C 1
ATOM 2412 O O . LEU A 1 316 ? 26.861 10.888 -18.733 1.00 86.88 316 LEU A O 1
ATOM 2416 N N . ALA A 1 317 ? 25.771 12.435 -17.536 1.00 84.62 317 ALA A N 1
ATOM 2417 C CA . ALA A 1 317 ? 25.302 13.232 -18.677 1.00 84.62 317 ALA A CA 1
ATOM 2418 C C . ALA A 1 317 ? 26.344 14.238 -19.207 1.00 84.62 317 ALA A C 1
ATOM 2420 O O . ALA A 1 317 ? 26.151 14.824 -20.275 1.00 84.62 317 ALA A O 1
ATOM 2421 N N . GLY A 1 318 ? 27.405 14.506 -18.441 1.00 76.44 318 GLY A N 1
ATOM 2422 C CA . GLY A 1 318 ? 28.436 15.478 -18.797 1.00 76.44 318 GLY A CA 1
ATOM 2423 C C . GLY A 1 318 ? 29.513 14.908 -19.721 1.00 76.44 318 GLY A C 1
ATOM 2424 O O . GLY A 1 318 ? 29.676 13.699 -19.831 1.00 76.44 318 GLY A O 1
ATOM 2425 N N . ASP A 1 319 ? 30.294 15.785 -20.355 1.00 69.31 319 ASP A N 1
ATOM 2426 C CA . ASP A 1 319 ? 31.388 15.351 -21.230 1.00 69.31 319 ASP A CA 1
ATOM 2427 C C . ASP A 1 319 ? 32.501 14.642 -20.432 1.00 69.31 319 ASP A C 1
ATOM 2429 O O . ASP A 1 319 ? 32.999 15.164 -19.427 1.00 69.31 319 ASP A O 1
ATOM 2433 N N . PHE A 1 320 ? 32.875 13.440 -20.885 1.00 62.19 320 PHE A N 1
ATOM 2434 C CA . PHE A 1 320 ? 33.796 12.525 -20.209 1.00 62.19 320 PHE A CA 1
ATOM 2435 C C . PHE A 1 320 ? 35.209 13.108 -20.063 1.00 62.19 320 PHE A C 1
ATOM 2437 O O . PHE A 1 320 ? 35.981 13.180 -21.016 1.00 62.19 320 PHE A O 1
ATOM 2444 N N . GLY A 1 321 ? 35.567 13.476 -18.833 1.00 60.38 321 GLY A N 1
ATOM 2445 C CA . GLY A 1 321 ? 36.951 13.627 -18.388 1.00 60.38 321 GLY A CA 1
ATOM 2446 C C . GLY A 1 321 ? 37.242 12.628 -17.269 1.00 60.38 321 GLY A C 1
ATOM 2447 O O . GLY A 1 321 ? 36.333 12.263 -16.526 1.00 60.38 321 GLY A O 1
ATOM 2448 N N . GLU A 1 322 ? 38.500 12.216 -17.114 1.00 61.78 322 GLU A N 1
ATOM 2449 C CA . GLU A 1 322 ? 38.946 11.213 -16.125 1.00 61.78 322 GLU A CA 1
ATOM 2450 C C . GLU A 1 322 ? 38.483 11.544 -14.688 1.00 61.78 322 GLU A C 1
ATOM 2452 O O . GLU A 1 322 ? 38.028 10.679 -13.940 1.00 61.78 322 GLU A O 1
ATOM 2457 N N . TRP A 1 323 ? 38.464 12.832 -14.327 1.00 62.50 323 TRP A N 1
ATOM 2458 C CA . TRP A 1 323 ? 37.955 13.294 -13.032 1.00 62.50 323 TRP A CA 1
ATOM 2459 C C . TRP A 1 323 ? 36.440 13.086 -12.857 1.00 62.50 323 TRP A C 1
ATOM 2461 O O . TRP A 1 323 ? 35.994 12.816 -11.743 1.00 62.50 323 TRP A O 1
ATOM 2471 N N . ARG A 1 324 ? 35.637 13.170 -13.930 1.00 67.50 324 ARG A N 1
ATOM 2472 C CA . ARG A 1 324 ? 34.181 12.946 -13.869 1.00 67.50 324 ARG A CA 1
ATOM 2473 C C . ARG A 1 324 ? 33.845 11.474 -13.688 1.00 67.50 324 ARG A C 1
ATOM 2475 O O . ARG A 1 324 ? 32.916 11.174 -12.950 1.00 67.50 324 ARG A O 1
ATOM 2482 N N . LEU A 1 325 ? 34.617 10.566 -14.290 1.00 75.62 325 LEU A N 1
ATOM 2483 C CA . LEU A 1 325 ? 34.482 9.120 -14.065 1.00 75.62 325 LEU A CA 1
ATOM 2484 C C . LEU A 1 325 ? 34.706 8.762 -12.593 1.00 75.62 325 LEU A C 1
ATOM 2486 O O . LEU A 1 325 ? 33.950 7.974 -12.026 1.00 75.62 325 LEU A O 1
ATOM 2490 N N . ASN A 1 326 ? 35.681 9.404 -11.945 1.00 82.69 326 ASN A N 1
ATOM 2491 C CA . ASN A 1 326 ? 35.887 9.234 -10.512 1.00 82.69 326 ASN A CA 1
ATOM 2492 C C . ASN A 1 326 ? 34.692 9.749 -9.689 1.00 82.69 326 ASN A C 1
ATOM 2494 O O . ASN A 1 326 ? 34.248 9.066 -8.773 1.00 82.69 326 ASN A O 1
ATOM 2498 N N . VAL A 1 327 ? 34.119 10.905 -10.044 1.00 87.31 327 VAL A N 1
ATOM 2499 C CA . VAL A 1 327 ? 32.916 11.444 -9.376 1.00 87.31 327 VAL A CA 1
ATOM 2500 C C . VAL A 1 327 ? 31.703 10.520 -9.561 1.00 87.31 327 VAL A C 1
ATOM 2502 O O . VAL A 1 327 ? 31.001 10.211 -8.597 1.00 87.31 327 VAL A O 1
ATOM 2505 N N . VAL A 1 328 ? 31.480 10.018 -10.778 1.00 88.69 328 VAL A N 1
ATOM 2506 C CA . VAL A 1 328 ? 30.435 9.025 -11.079 1.00 88.69 328 VAL A CA 1
ATOM 2507 C C . VAL A 1 328 ? 30.618 7.779 -10.212 1.00 88.69 328 VAL A C 1
ATOM 2509 O O . VAL A 1 328 ? 29.663 7.339 -9.576 1.00 88.69 328 VAL A O 1
ATOM 2512 N N . ARG A 1 329 ? 31.844 7.245 -10.129 1.00 89.12 329 ARG A N 1
ATOM 2513 C CA . ARG A 1 329 ? 32.168 6.080 -9.295 1.00 89.12 329 ARG A CA 1
ATOM 2514 C C . ARG A 1 329 ? 31.859 6.342 -7.823 1.00 89.12 329 ARG A C 1
ATOM 2516 O O . ARG A 1 329 ? 31.197 5.520 -7.201 1.00 89.12 329 ARG A O 1
ATOM 2523 N N . THR A 1 330 ? 32.246 7.504 -7.292 1.00 92.19 330 THR A N 1
ATOM 2524 C CA . THR A 1 330 ? 31.966 7.850 -5.889 1.00 92.19 330 THR A CA 1
ATOM 2525 C C . THR A 1 330 ? 30.470 7.909 -5.579 1.00 92.19 330 THR A C 1
ATOM 2527 O O . THR A 1 330 ? 30.046 7.347 -4.572 1.00 92.19 330 THR A O 1
ATOM 2530 N N . HIS A 1 331 ? 29.653 8.510 -6.453 1.00 94.50 331 HIS A N 1
ATOM 2531 C CA . HIS A 1 331 ? 28.198 8.522 -6.268 1.00 94.50 331 HIS A CA 1
ATOM 2532 C C . HIS A 1 331 ? 27.581 7.130 -6.435 1.00 94.50 331 HIS A C 1
ATOM 2534 O O . HIS A 1 331 ? 26.682 6.774 -5.682 1.00 94.50 331 HIS A O 1
ATOM 2540 N N . ALA A 1 332 ? 28.069 6.317 -7.376 1.00 94.25 332 ALA A N 1
ATOM 2541 C CA . ALA A 1 332 ? 27.584 4.951 -7.560 1.00 94.25 332 ALA A CA 1
ATOM 2542 C C . ALA A 1 332 ? 27.898 4.054 -6.347 1.00 94.25 332 ALA A C 1
ATOM 2544 O O . ALA A 1 332 ? 27.037 3.298 -5.899 1.00 94.25 332 ALA A O 1
ATOM 2545 N N . GLU A 1 333 ? 29.097 4.165 -5.771 1.00 95.25 333 GLU A N 1
ATOM 2546 C CA . GLU A 1 333 ? 29.490 3.443 -4.554 1.00 95.25 333 GLU A CA 1
ATOM 2547 C C . GLU A 1 333 ? 28.702 3.911 -3.322 1.00 95.25 333 GLU A C 1
ATOM 2549 O O . GLU A 1 333 ? 28.262 3.084 -2.517 1.00 95.25 333 GLU A O 1
ATOM 2554 N N . ALA A 1 334 ? 28.481 5.222 -3.184 1.00 96.62 334 ALA A N 1
ATOM 2555 C CA . ALA A 1 334 ? 27.649 5.786 -2.124 1.00 96.62 334 ALA A CA 1
ATOM 2556 C C . ALA A 1 334 ? 26.191 5.316 -2.244 1.00 96.62 334 ALA A C 1
ATOM 2558 O O . ALA A 1 334 ? 25.625 4.810 -1.272 1.00 96.62 334 ALA A O 1
ATOM 2559 N N . LEU A 1 335 ? 25.621 5.368 -3.452 1.00 96.88 335 LEU A N 1
ATOM 2560 C CA . LEU A 1 335 ? 24.275 4.878 -3.734 1.00 96.88 335 LEU A CA 1
ATOM 2561 C C . LEU A 1 335 ? 24.149 3.382 -3.430 1.00 96.88 335 LEU A C 1
ATOM 2563 O O . LEU A 1 335 ? 23.201 2.976 -2.760 1.00 96.88 335 LEU A O 1
ATOM 2567 N N . LYS A 1 336 ? 25.128 2.567 -3.844 1.00 97.38 336 LYS A N 1
ATOM 2568 C CA . LYS A 1 336 ? 25.182 1.138 -3.510 1.00 97.38 336 LYS A CA 1
ATOM 2569 C C . LYS A 1 336 ? 25.157 0.925 -1.998 1.00 97.38 336 LYS A C 1
ATOM 2571 O O . LYS A 1 336 ? 24.321 0.176 -1.501 1.00 97.38 336 LYS A O 1
ATOM 2576 N N . LYS A 1 337 ? 26.024 1.618 -1.254 1.00 97.56 337 LYS A N 1
ATOM 2577 C CA . LYS A 1 337 ? 26.076 1.535 0.212 1.00 97.56 337 LYS A CA 1
ATOM 2578 C C . LYS A 1 337 ? 24.734 1.904 0.851 1.00 97.56 337 LYS A C 1
ATOM 2580 O O . LYS A 1 337 ? 24.263 1.175 1.724 1.00 97.56 337 LYS A O 1
ATOM 2585 N N . ASN A 1 338 ? 24.119 3.004 0.418 1.00 97.12 338 ASN A N 1
ATOM 2586 C CA . ASN A 1 338 ? 22.847 3.478 0.961 1.00 97.12 338 ASN A CA 1
ATOM 2587 C C . ASN A 1 338 ? 21.704 2.495 0.656 1.00 97.12 338 ASN A C 1
ATOM 2589 O O . ASN A 1 338 ? 20.898 2.202 1.537 1.00 97.12 338 ASN A O 1
ATOM 2593 N N . LEU A 1 339 ? 21.665 1.921 -0.552 1.00 97.00 339 LEU A N 1
ATOM 2594 C CA . LEU A 1 339 ? 20.693 0.889 -0.924 1.00 97.00 339 LEU A CA 1
ATOM 2595 C C . LEU A 1 339 ? 20.884 -0.405 -0.117 1.00 97.00 339 LEU A C 1
ATOM 2597 O O . LEU A 1 339 ? 19.898 -0.987 0.324 1.00 97.00 339 LEU A O 1
ATOM 2601 N N . THR A 1 340 ? 22.123 -0.832 0.155 1.00 96.69 340 THR A N 1
ATOM 2602 C CA . THR A 1 340 ? 22.389 -1.998 1.020 1.00 96.69 340 THR A CA 1
ATOM 2603 C C . THR A 1 340 ? 21.926 -1.753 2.460 1.00 96.69 340 THR A C 1
ATOM 2605 O O . THR A 1 340 ? 21.318 -2.624 3.080 1.00 96.69 340 THR A O 1
ATOM 2608 N N . GLN A 1 341 ? 22.165 -0.554 3.001 1.00 95.81 341 GLN A N 1
ATOM 2609 C CA . GLN A 1 341 ? 21.659 -0.178 4.327 1.00 95.81 341 GLN A CA 1
ATOM 2610 C C . GLN A 1 341 ? 20.128 -0.123 4.353 1.00 95.81 341 GLN A C 1
ATOM 2612 O O . GLN A 1 341 ? 19.509 -0.594 5.306 1.00 95.81 341 GLN A O 1
ATOM 2617 N N . MET A 1 342 ? 19.518 0.399 3.288 1.00 95.12 342 MET A N 1
ATOM 2618 C CA . MET A 1 342 ? 18.069 0.421 3.126 1.00 95.12 342 MET A CA 1
ATOM 2619 C C . MET A 1 342 ? 17.499 -1.000 3.093 1.00 95.12 342 MET A C 1
ATOM 2621 O O . MET A 1 342 ? 16.527 -1.267 3.788 1.00 95.12 342 MET A O 1
ATOM 2625 N N . GLU A 1 343 ? 18.115 -1.933 2.365 1.00 93.44 343 GLU A N 1
ATOM 2626 C CA . GLU A 1 343 ? 17.693 -3.338 2.328 1.00 93.44 343 GLU A CA 1
ATOM 2627 C C . GLU A 1 343 ? 17.757 -4.006 3.712 1.00 93.44 343 GLU A C 1
ATOM 2629 O O . GLU A 1 343 ? 16.818 -4.710 4.091 1.00 93.44 343 GLU A O 1
ATOM 2634 N N . CYS A 1 344 ? 18.801 -3.721 4.499 1.00 91.81 344 CYS A N 1
ATOM 2635 C CA . CYS A 1 344 ? 18.923 -4.198 5.879 1.00 91.81 344 CYS A CA 1
ATOM 2636 C C . CYS A 1 344 ? 17.766 -3.693 6.754 1.00 91.81 344 CYS A C 1
ATOM 2638 O O . CYS A 1 344 ? 17.047 -4.495 7.349 1.00 91.81 344 CYS A O 1
ATOM 2640 N N . LEU A 1 345 ? 17.505 -2.382 6.761 1.00 90.44 345 LEU A N 1
ATOM 2641 C CA . LEU A 1 345 ? 16.403 -1.801 7.537 1.00 90.44 345 LEU A CA 1
ATOM 2642 C C . LEU A 1 345 ? 15.031 -2.291 7.063 1.00 90.44 345 LEU A C 1
ATOM 2644 O O . LEU A 1 345 ? 14.148 -2.541 7.879 1.00 90.44 345 LEU A O 1
ATOM 2648 N N . LEU A 1 346 ? 14.838 -2.477 5.756 1.00 90.56 346 LEU A N 1
ATOM 2649 C CA . LEU A 1 346 ? 13.601 -3.048 5.219 1.00 90.56 346 LEU A CA 1
ATOM 2650 C C . LEU A 1 346 ? 13.408 -4.498 5.679 1.00 90.56 346 LEU A C 1
ATOM 2652 O O . LEU A 1 346 ? 12.279 -4.898 5.954 1.00 90.56 346 LEU A O 1
ATOM 2656 N N . SER A 1 347 ? 14.492 -5.269 5.812 1.00 86.38 347 SER A N 1
ATOM 2657 C CA . SER A 1 347 ? 14.441 -6.631 6.352 1.00 86.38 347 SER A CA 1
ATOM 2658 C C . SER A 1 347 ? 14.038 -6.662 7.832 1.00 86.38 347 SER A C 1
ATOM 2660 O O . SER A 1 347 ? 13.287 -7.546 8.234 1.00 86.38 347 SER A O 1
ATOM 2662 N N . GLU A 1 348 ? 14.448 -5.662 8.616 1.00 83.88 348 GLU A N 1
ATOM 2663 C CA . GLU A 1 348 ? 14.040 -5.473 10.016 1.00 83.88 348 GLU A CA 1
ATOM 2664 C C . GLU A 1 348 ? 12.597 -4.964 10.140 1.00 83.88 348 GLU A C 1
ATOM 2666 O O . GLU A 1 348 ? 11.898 -5.305 11.092 1.00 83.88 348 GLU A O 1
ATOM 2671 N N . CYS A 1 349 ? 12.136 -4.185 9.155 1.00 76.50 349 CYS A N 1
ATOM 2672 C CA . CYS A 1 349 ? 10.752 -3.725 9.044 1.00 76.50 349 CYS A CA 1
ATOM 2673 C C . CYS A 1 349 ? 9.792 -4.827 8.586 1.00 76.50 349 CYS A C 1
ATOM 2675 O O . CYS A 1 349 ? 8.574 -4.626 8.632 1.00 76.50 349 CYS A O 1
ATOM 2677 N N . LYS A 1 350 ? 10.300 -5.985 8.134 1.00 73.38 350 LYS A N 1
ATOM 2678 C CA . LYS A 1 350 ? 9.444 -7.158 7.959 1.00 73.38 350 LYS A CA 1
ATOM 2679 C C . LYS A 1 350 ? 8.823 -7.465 9.314 1.00 73.38 350 LYS A C 1
ATOM 2681 O O . LYS A 1 350 ? 9.546 -7.463 10.310 1.00 73.38 350 LYS A O 1
ATOM 2686 N N . PRO A 1 351 ? 7.509 -7.726 9.383 1.00 57.66 351 PRO A N 1
ATOM 2687 C CA . PRO A 1 351 ? 6.904 -8.155 10.629 1.00 57.66 351 PRO A CA 1
ATOM 2688 C C . PRO A 1 351 ? 7.662 -9.394 11.110 1.00 57.66 351 PRO A C 1
ATOM 2690 O O . PRO A 1 351 ? 7.542 -10.472 10.530 1.00 57.66 351 PRO A O 1
ATOM 2693 N N . GLN A 1 352 ? 8.485 -9.227 12.149 1.00 44.12 352 GLN A N 1
ATOM 2694 C CA . GLN A 1 352 ? 8.985 -10.347 12.919 1.00 44.12 352 GLN A CA 1
ATOM 2695 C C . GLN A 1 352 ? 7.764 -10.914 13.620 1.00 44.12 352 GLN A C 1
ATOM 2697 O O . GLN A 1 352 ? 7.365 -10.447 14.687 1.00 44.12 352 GLN A O 1
ATOM 2702 N N . VAL A 1 353 ? 7.138 -11.892 12.972 1.00 44.06 353 VAL A N 1
ATOM 2703 C CA . VAL A 1 353 ? 6.174 -12.786 13.594 1.00 44.06 353 VAL A CA 1
ATOM 2704 C C . VAL A 1 353 ? 6.947 -13.544 14.672 1.00 44.06 353 VAL A C 1
ATOM 2706 O O . VAL A 1 353 ? 7.476 -14.627 14.455 1.00 44.06 353 VAL A O 1
ATOM 2709 N N . LYS A 1 354 ? 7.098 -12.921 15.843 1.00 38.28 354 LYS A N 1
ATOM 2710 C CA . LYS A 1 354 ? 7.266 -13.658 17.085 1.00 38.28 354 LYS A CA 1
ATOM 2711 C C . LYS A 1 354 ? 5.941 -14.364 17.301 1.00 38.28 354 LYS A C 1
ATOM 2713 O O . LYS A 1 354 ? 4.951 -13.701 17.593 1.00 38.28 354 LYS A O 1
ATOM 2718 N N . ASP A 1 355 ? 5.966 -15.672 17.080 1.00 39.59 355 ASP A N 1
ATOM 2719 C CA . ASP A 1 355 ? 4.918 -16.666 17.298 1.00 39.59 355 ASP A CA 1
ATOM 2720 C C . ASP A 1 355 ? 3.818 -16.229 18.284 1.00 39.59 355 ASP A C 1
ATOM 2722 O O . ASP A 1 355 ? 3.831 -16.554 19.471 1.00 39.59 355 ASP A O 1
ATOM 2726 N N . VAL A 1 356 ? 2.791 -15.552 17.774 1.00 45.66 356 VAL A N 1
ATOM 2727 C CA . VAL A 1 356 ? 1.432 -15.934 18.148 1.00 45.66 356 VAL A CA 1
ATOM 2728 C C . VAL A 1 356 ? 1.166 -17.121 17.245 1.00 45.66 356 VAL A C 1
ATOM 2730 O O . VAL A 1 356 ? 1.152 -16.920 16.040 1.00 45.66 356 VAL A O 1
ATOM 2733 N N . ASN A 1 357 ? 1.051 -18.336 17.790 1.00 47.66 357 ASN A N 1
ATOM 2734 C CA . ASN A 1 357 ? 0.770 -19.558 17.025 1.00 47.66 357 ASN A CA 1
ATOM 2735 C C . ASN A 1 357 ? -0.311 -19.295 15.954 1.00 47.66 357 ASN A C 1
ATOM 2737 O O . ASN A 1 357 ? -1.511 -19.323 16.234 1.00 47.66 357 ASN A O 1
ATOM 2741 N N . GLU A 1 358 ? 0.122 -19.018 14.720 1.00 50.84 358 GLU A N 1
ATOM 2742 C CA . GLU A 1 358 ? -0.742 -18.613 13.604 1.00 50.84 358 GLU A CA 1
ATOM 2743 C C . GLU A 1 358 ? -1.585 -19.784 13.078 1.00 50.84 358 GLU A C 1
ATOM 2745 O O . GLU A 1 358 ? -2.425 -19.608 12.194 1.00 50.84 358 GLU A O 1
ATOM 2750 N N . GLU A 1 359 ? -1.368 -20.984 13.618 1.00 51.84 359 GLU A N 1
ATOM 2751 C CA . GLU A 1 359 ? -2.167 -22.175 13.349 1.00 51.84 359 GLU A CA 1
ATOM 2752 C C . GLU A 1 359 ? -3.546 -22.146 14.035 1.00 51.84 359 GLU A C 1
ATOM 2754 O O . GLU A 1 359 ? -4.414 -22.913 13.625 1.00 51.84 359 GLU A O 1
ATOM 2759 N N . ASP A 1 360 ? -3.807 -21.241 14.996 1.00 64.69 360 ASP A N 1
ATOM 2760 C CA . ASP A 1 360 ? -4.998 -21.348 15.861 1.00 64.69 360 ASP A CA 1
ATOM 2761 C C . ASP A 1 360 ? -5.921 -20.111 15.905 1.00 64.69 360 ASP A C 1
ATOM 2763 O O . ASP A 1 360 ? -6.847 -20.067 16.710 1.00 64.69 360 ASP A O 1
ATOM 2767 N N . LEU A 1 361 ? -5.752 -19.101 15.038 1.00 69.50 361 LEU A N 1
ATOM 2768 C CA . LEU A 1 361 ? -6.570 -17.869 15.092 1.00 69.50 361 LEU A CA 1
ATOM 2769 C C . LEU A 1 361 ? -8.078 -18.132 14.881 1.00 69.50 361 LEU A C 1
ATOM 2771 O O . LEU A 1 361 ? -8.921 -17.490 15.505 1.00 69.50 361 LEU A O 1
ATOM 2775 N N . ALA A 1 362 ? -8.424 -19.108 14.036 1.00 74.38 362 ALA A N 1
ATOM 2776 C CA . ALA A 1 362 ? -9.811 -19.514 13.797 1.00 74.38 362 ALA A CA 1
ATOM 2777 C C . ALA A 1 362 ? -10.440 -20.204 15.021 1.00 74.38 362 ALA A C 1
ATOM 2779 O O . ALA A 1 362 ? -11.554 -19.874 15.421 1.00 74.38 362 ALA A O 1
ATOM 2780 N N . SER A 1 363 ? -9.701 -21.129 15.637 1.00 81.00 363 SER A N 1
ATOM 2781 C CA . SER A 1 363 ? -10.084 -21.800 16.886 1.00 81.00 363 SER A CA 1
ATOM 2782 C C . SER A 1 363 ? -10.201 -20.801 18.036 1.00 81.00 363 SER A C 1
ATOM 2784 O O . SER A 1 363 ? -11.149 -20.846 18.815 1.00 81.00 363 SER A O 1
ATOM 2786 N N . MET A 1 364 ? -9.280 -19.838 18.102 1.00 83.94 364 MET A N 1
ATOM 2787 C CA . MET A 1 364 ? -9.259 -18.793 19.115 1.00 83.94 364 MET A CA 1
ATOM 2788 C C . MET A 1 364 ? -10.454 -17.841 18.986 1.00 83.94 364 MET A C 1
ATOM 2790 O O . MET A 1 364 ? -11.070 -17.524 20.000 1.00 83.94 364 MET A O 1
ATOM 2794 N N . LEU A 1 365 ? -10.829 -17.431 17.767 1.00 87.31 365 LEU A N 1
ATOM 2795 C CA . LEU A 1 365 ? -12.027 -16.614 17.539 1.00 87.31 365 LEU A CA 1
ATOM 2796 C C . LEU A 1 365 ? -13.308 -17.366 17.915 1.00 87.31 365 LEU A C 1
ATOM 2798 O O . LEU A 1 365 ? -14.148 -16.818 18.628 1.00 87.31 365 LEU A O 1
ATOM 2802 N N . GLU A 1 366 ? -13.448 -18.618 17.480 1.00 87.31 366 GLU A N 1
ATOM 2803 C CA . GLU A 1 366 ? -14.621 -19.431 17.815 1.00 87.31 366 GLU A CA 1
ATOM 2804 C C . GLU A 1 366 ? -14.722 -19.655 19.331 1.00 87.31 366 GLU A C 1
ATOM 2806 O O . GLU A 1 366 ? -15.794 -19.502 19.921 1.00 87.31 366 GLU A O 1
ATOM 2811 N N . LYS A 1 367 ? -13.591 -19.938 19.990 1.00 90.06 367 LYS A N 1
ATOM 2812 C CA . LYS A 1 367 ? -13.505 -20.065 21.447 1.00 90.06 367 LYS A CA 1
ATOM 2813 C C . LYS A 1 367 ? -13.865 -18.762 22.159 1.00 90.06 367 LYS A C 1
ATOM 2815 O O . LYS A 1 367 ? -14.540 -18.812 23.183 1.00 90.06 367 LYS A O 1
ATOM 2820 N N . GLU A 1 368 ? -13.454 -17.609 21.637 1.00 92.94 368 GLU A N 1
ATOM 2821 C CA . GLU A 1 368 ? -13.775 -16.308 22.234 1.00 92.94 368 GLU A CA 1
ATOM 2822 C C . GLU A 1 368 ? -15.257 -15.953 22.083 1.00 92.94 368 GLU A C 1
ATOM 2824 O O . GLU A 1 368 ? -15.872 -15.474 23.034 1.00 92.94 368 GLU A O 1
ATOM 2829 N N . LEU A 1 369 ? -15.870 -16.235 20.930 1.00 91.38 369 LEU A N 1
ATOM 2830 C CA . LEU A 1 369 ? -17.315 -16.059 20.735 1.00 91.38 369 LEU A CA 1
ATOM 2831 C C . LEU A 1 369 ? -18.117 -16.993 21.637 1.00 91.38 369 LEU A C 1
ATOM 2833 O O . LEU A 1 369 ? -19.102 -16.567 22.241 1.00 91.38 369 LEU A O 1
ATOM 2837 N N . GLN A 1 370 ? -17.671 -18.241 21.779 1.00 93.06 370 GLN A N 1
ATOM 2838 C CA . GLN A 1 370 ? -18.267 -19.200 22.702 1.00 93.06 370 GLN A CA 1
ATOM 2839 C C . GLN A 1 370 ? -18.150 -18.727 24.158 1.00 93.06 370 GLN A C 1
ATOM 2841 O O . GLN A 1 370 ? -19.151 -18.679 24.871 1.00 93.06 370 GLN A O 1
ATOM 2846 N N . ASN A 1 371 ? -16.965 -18.276 24.572 1.00 93.31 371 ASN A N 1
ATOM 2847 C CA . ASN A 1 371 ? -16.739 -17.689 25.892 1.00 93.31 371 ASN A CA 1
ATOM 2848 C C . ASN A 1 371 ? -17.611 -16.441 26.117 1.00 93.31 371 ASN A C 1
ATOM 2850 O O . ASN A 1 371 ? -18.190 -16.268 27.186 1.00 93.31 371 ASN A O 1
ATOM 2854 N N . THR A 1 372 ? -17.768 -15.593 25.099 1.00 94.69 372 THR A N 1
ATOM 2855 C CA . THR A 1 372 ? -18.630 -14.404 25.157 1.00 94.69 372 THR A CA 1
ATOM 2856 C C . THR A 1 372 ? -20.094 -14.796 25.365 1.00 94.69 372 THR A C 1
ATOM 2858 O O . THR A 1 372 ? -20.750 -14.235 26.240 1.00 94.69 372 THR A O 1
ATOM 2861 N N . MET A 1 373 ? -20.606 -15.795 24.636 1.00 94.31 373 MET A N 1
ATOM 2862 C CA . MET A 1 373 ? -21.963 -16.318 24.853 1.00 94.31 373 MET A CA 1
ATOM 2863 C C . MET A 1 373 ? -22.142 -16.868 26.274 1.00 94.31 373 MET A C 1
ATOM 2865 O O . MET A 1 373 ? -23.155 -16.595 26.913 1.00 94.31 373 MET A O 1
ATOM 2869 N N . GLU A 1 374 ? -21.155 -17.597 26.799 1.00 94.62 374 GLU A N 1
ATOM 2870 C CA . GLU A 1 374 ? -21.182 -18.126 28.169 1.00 94.62 374 GLU A CA 1
ATOM 2871 C C . GLU A 1 374 ? -21.130 -17.025 29.233 1.00 94.62 374 GLU A C 1
ATOM 2873 O O . GLU A 1 374 ? -21.774 -17.143 30.276 1.00 94.62 374 GLU A O 1
ATOM 2878 N N . LEU A 1 375 ? -20.368 -15.956 29.001 1.00 95.19 375 LEU A N 1
ATOM 2879 C CA . LEU A 1 375 ? -20.331 -14.783 29.874 1.00 95.19 375 LEU A CA 1
ATOM 2880 C C . LEU A 1 375 ? -21.677 -14.058 29.887 1.00 95.19 375 LEU A C 1
ATOM 2882 O O . LEU A 1 375 ? -22.187 -13.755 30.962 1.00 95.19 375 LEU A O 1
ATOM 2886 N N . VAL A 1 376 ? -22.293 -13.851 28.722 1.00 96.12 376 VAL A N 1
ATOM 2887 C CA . VAL A 1 376 ? -23.612 -13.208 28.616 1.00 96.12 376 VAL A CA 1
ATOM 2888 C C . VAL A 1 376 ? -24.706 -14.074 29.249 1.00 96.12 376 VAL A C 1
ATOM 2890 O O . VAL A 1 376 ? -25.536 -13.556 29.991 1.00 96.12 376 VAL A O 1
ATOM 2893 N N . ALA A 1 377 ? -24.682 -15.393 29.045 1.00 94.25 377 ALA A N 1
ATOM 2894 C CA . ALA A 1 377 ? -25.635 -16.308 29.676 1.00 94.25 377 ALA A CA 1
ATOM 2895 C C . ALA A 1 377 ? -25.478 -16.345 31.207 1.00 94.25 377 ALA A C 1
ATOM 2897 O O . ALA A 1 377 ? -26.468 -16.339 31.943 1.00 94.25 377 ALA A O 1
ATOM 2898 N N . ARG A 1 378 ? -24.233 -16.337 31.706 1.00 95.12 378 ARG A N 1
ATOM 2899 C CA . ARG A 1 378 ? -23.954 -16.199 33.144 1.00 95.12 378 ARG A CA 1
ATOM 2900 C C . ARG A 1 378 ? -24.438 -14.858 33.685 1.00 95.12 378 ARG A C 1
ATOM 2902 O O . ARG A 1 378 ? -25.007 -14.831 34.774 1.00 95.12 378 ARG A O 1
ATOM 2909 N N . ALA A 1 379 ? -24.251 -13.776 32.934 1.00 95.75 379 ALA A N 1
ATOM 2910 C CA . ALA A 1 379 ? -24.743 -12.456 33.302 1.00 95.75 379 ALA A CA 1
ATOM 2911 C C . ALA A 1 379 ? -26.274 -12.426 33.390 1.00 95.75 379 ALA A C 1
ATOM 2913 O O . ALA A 1 379 ? -26.812 -11.989 34.405 1.00 95.75 379 ALA A O 1
ATOM 2914 N N . GLU A 1 380 ? -26.980 -12.964 32.390 1.00 96.12 380 GLU A N 1
ATOM 2915 C CA . GLU A 1 380 ? -28.443 -13.095 32.400 1.00 96.12 380 GLU A CA 1
ATOM 2916 C C . GLU A 1 380 ? -28.929 -13.878 33.626 1.00 96.12 380 GLU A C 1
ATOM 2918 O O . GLU A 1 380 ? -29.818 -13.422 34.347 1.00 96.12 380 GLU A O 1
ATOM 2923 N N . GLN A 1 381 ? -28.317 -15.035 33.906 1.00 95.00 381 GLN A N 1
ATOM 2924 C CA . GLN A 1 381 ? -28.666 -15.827 35.082 1.00 95.00 381 GLN A CA 1
ATOM 2925 C C . GLN A 1 381 ? -28.417 -15.051 36.378 1.00 95.00 381 GLN A C 1
ATOM 2927 O O . GLN A 1 381 ? -29.266 -15.061 37.266 1.00 95.00 381 GLN A O 1
ATOM 2932 N N . ARG A 1 382 ? -27.294 -14.333 36.478 1.00 95.75 382 ARG A N 1
ATOM 2933 C CA . ARG A 1 382 ? -26.989 -13.539 37.667 1.00 95.75 382 ARG A CA 1
ATOM 2934 C C . ARG A 1 382 ? -27.987 -12.399 37.866 1.00 95.75 382 ARG A C 1
ATOM 2936 O O . ARG A 1 382 ? -28.352 -12.141 39.008 1.00 95.75 382 ARG A O 1
ATOM 2943 N N . PHE A 1 383 ? -28.479 -11.760 36.802 1.00 95.38 383 PHE A N 1
ATOM 2944 C CA . PHE A 1 383 ? -29.557 -10.772 36.923 1.00 95.38 383 PHE A CA 1
ATOM 2945 C C . PHE A 1 383 ? -30.861 -11.389 37.437 1.00 95.38 383 PHE A C 1
ATOM 2947 O O . PHE A 1 383 ? -31.503 -10.784 38.295 1.00 95.38 383 PHE A O 1
ATOM 2954 N N . ARG A 1 384 ? -31.216 -12.607 37.003 1.00 93.81 384 ARG A N 1
ATOM 2955 C CA . ARG A 1 384 ? -32.366 -13.341 37.565 1.00 93.81 384 ARG A CA 1
ATOM 2956 C C . ARG A 1 384 ? -32.190 -13.633 39.055 1.00 93.81 384 ARG A C 1
ATOM 2958 O O . ARG A 1 384 ? -33.122 -13.436 39.832 1.00 93.81 384 ARG A O 1
ATOM 2965 N N . ASP A 1 385 ? -30.995 -14.052 39.463 1.00 93.94 385 ASP A N 1
ATOM 2966 C CA . ASP A 1 385 ? -30.696 -14.315 40.873 1.00 93.94 385 ASP A CA 1
ATOM 2967 C C . ASP A 1 385 ? -30.752 -13.025 41.710 1.00 93.94 385 ASP A C 1
ATOM 2969 O O . ASP A 1 385 ? -31.272 -13.031 42.825 1.00 93.94 385 ASP A O 1
ATOM 2973 N N . LEU A 1 386 ? -30.237 -11.912 41.175 1.00 93.12 386 LEU A N 1
ATOM 2974 C CA . LEU A 1 386 ? -30.287 -10.596 41.818 1.00 93.12 386 LEU A CA 1
ATOM 2975 C C . LEU A 1 386 ? -31.716 -10.072 41.944 1.00 93.12 386 LEU A C 1
ATOM 2977 O O . LEU A 1 386 ? -32.057 -9.473 42.962 1.00 93.12 386 LEU A O 1
ATOM 2981 N N . LEU A 1 387 ? -32.561 -10.316 40.942 1.00 91.31 387 LEU A N 1
ATOM 2982 C CA . LEU A 1 387 ? -33.977 -9.974 40.997 1.00 91.31 387 LEU A CA 1
ATOM 2983 C C . LEU A 1 387 ? -34.662 -10.703 42.158 1.00 91.31 387 LEU A C 1
ATOM 2985 O O . LEU A 1 387 ? -35.375 -10.074 42.937 1.00 91.31 387 LEU A O 1
ATOM 2989 N N . GLU A 1 388 ? -34.410 -12.001 42.328 1.00 89.81 388 GLU A N 1
ATOM 2990 C CA . GLU A 1 388 ? -34.977 -12.765 43.443 1.00 89.81 388 GLU A CA 1
ATOM 2991 C C . GLU A 1 388 ? -34.402 -12.328 44.799 1.00 89.81 388 GLU A C 1
ATOM 2993 O O . GLU A 1 388 ? -35.145 -12.158 45.765 1.00 89.81 388 GLU A O 1
ATOM 2998 N N . GLN A 1 389 ? -33.096 -12.048 44.868 1.00 88.81 389 GLN A N 1
ATOM 2999 C CA . GLN A 1 389 ? -32.462 -11.490 46.068 1.00 88.81 389 GLN A CA 1
ATOM 3000 C C . GLN A 1 389 ? -33.059 -10.129 46.443 1.00 88.81 389 GLN A C 1
ATOM 3002 O O . GLN A 1 389 ? -33.333 -9.891 47.618 1.00 88.81 389 GLN A O 1
ATOM 3007 N N . SER A 1 390 ? -33.342 -9.260 45.467 1.00 87.12 390 SER A N 1
ATOM 3008 C CA . SER A 1 390 ? -33.916 -7.938 45.733 1.00 87.12 390 SER A CA 1
ATOM 3009 C C . SER A 1 390 ? -35.258 -8.031 46.465 1.00 87.12 390 SER A C 1
ATOM 3011 O O . SER A 1 390 ? -35.489 -7.261 47.393 1.00 87.12 390 SER A O 1
ATOM 3013 N N . LYS A 1 391 ? -36.090 -9.039 46.155 1.00 86.94 391 LYS A N 1
ATOM 3014 C CA . LYS A 1 391 ? -37.387 -9.272 46.821 1.00 86.94 391 LYS A CA 1
ATOM 3015 C C . LYS A 1 391 ? -37.261 -9.598 48.306 1.00 86.94 391 LYS A C 1
ATOM 3017 O O . LYS A 1 391 ? -38.215 -9.381 49.047 1.00 86.94 391 LYS A O 1
ATOM 3022 N N . THR A 1 392 ? -36.121 -10.138 48.737 1.00 84.00 392 THR A N 1
ATOM 3023 C CA . THR A 1 392 ? -35.874 -10.459 50.151 1.00 84.00 392 THR A CA 1
ATOM 3024 C C . THR A 1 392 ? -35.138 -9.338 50.884 1.00 84.00 392 THR A C 1
ATOM 3026 O O . THR A 1 392 ? -35.371 -9.141 52.074 1.00 84.00 392 THR A O 1
ATOM 3029 N N . LEU A 1 393 ? -34.282 -8.587 50.184 1.00 80.50 393 LEU A N 1
ATOM 3030 C CA . LEU A 1 393 ? -33.441 -7.535 50.765 1.00 80.50 393 LEU A CA 1
ATOM 3031 C C . LEU A 1 393 ? -34.101 -6.148 50.793 1.00 80.50 393 LEU A C 1
ATOM 3033 O O . LEU A 1 393 ? -33.720 -5.312 51.610 1.00 80.50 393 LEU A O 1
ATOM 3037 N N . MET A 1 394 ? -35.067 -5.882 49.911 1.00 81.94 394 MET A N 1
ATOM 3038 C CA . MET A 1 394 ? -35.655 -4.553 49.713 1.00 81.94 394 MET A CA 1
ATOM 3039 C C . MET A 1 394 ? -37.170 -4.567 49.932 1.00 81.94 394 MET A C 1
ATOM 3041 O O . MET A 1 394 ? -37.839 -5.571 49.703 1.00 81.94 394 MET A O 1
ATOM 3045 N N . THR A 1 395 ? -37.737 -3.431 50.354 1.00 79.50 395 THR A N 1
ATOM 3046 C CA . THR A 1 395 ? -39.188 -3.279 50.564 1.00 79.50 395 THR A CA 1
ATOM 3047 C C . THR A 1 395 ? -39.711 -1.960 49.990 1.00 79.50 395 THR A C 1
ATOM 3049 O O . THR A 1 395 ? -38.960 -1.005 49.784 1.00 79.50 395 THR A O 1
ATOM 3052 N N . GLY A 1 396 ? -41.016 -1.907 49.706 1.00 83.31 396 GLY A N 1
ATOM 3053 C CA . GLY A 1 396 ? -41.695 -0.693 49.248 1.00 83.31 396 GLY A CA 1
ATOM 3054 C C . GLY A 1 396 ? -41.220 -0.193 47.879 1.00 83.31 396 GLY A C 1
ATOM 3055 O O . GLY A 1 396 ? -40.986 -0.978 46.962 1.00 83.31 396 GLY A O 1
ATOM 3056 N N . ILE A 1 397 ? -41.084 1.128 47.748 1.00 80.44 397 ILE A N 1
ATOM 3057 C CA . ILE A 1 397 ? -40.768 1.815 46.483 1.00 80.44 397 ILE A CA 1
ATOM 3058 C C . ILE A 1 397 ? -39.375 1.430 45.955 1.00 80.44 397 ILE A C 1
ATOM 3060 O O . ILE A 1 397 ? -39.190 1.296 44.747 1.00 80.44 397 ILE A O 1
ATOM 3064 N N . GLN A 1 398 ? -38.400 1.188 46.840 1.00 77.94 398 GLN A N 1
ATOM 3065 C CA . GLN A 1 398 ? -37.060 0.751 46.429 1.00 77.94 398 GLN A CA 1
ATOM 3066 C C . GLN A 1 398 ? -37.105 -0.604 45.712 1.00 77.94 398 GLN A C 1
ATOM 3068 O O . GLN A 1 398 ? -36.491 -0.753 44.658 1.00 77.94 398 GLN A O 1
ATOM 3073 N N . LEU A 1 399 ? -37.882 -1.567 46.221 1.00 85.75 399 LEU A N 1
ATOM 3074 C CA . LEU A 1 399 ? -38.046 -2.867 45.565 1.00 85.75 399 LEU A CA 1
ATOM 3075 C C . LEU A 1 399 ? -38.668 -2.725 44.167 1.00 85.75 399 LEU A C 1
ATOM 3077 O O . LEU A 1 399 ? -38.210 -3.363 43.221 1.00 85.75 399 LEU A O 1
ATOM 3081 N N . GLU A 1 400 ? -39.689 -1.880 44.016 1.00 84.62 400 GLU A N 1
ATOM 3082 C CA . GLU A 1 400 ? -40.350 -1.665 42.723 1.00 84.62 400 GLU A CA 1
ATOM 3083 C C . GLU A 1 400 ? -39.390 -1.070 41.679 1.00 84.62 400 GLU A C 1
ATOM 3085 O O . GLU A 1 400 ? -39.360 -1.514 40.533 1.00 84.62 400 GLU A O 1
ATOM 3090 N N . VAL A 1 401 ? -38.566 -0.100 42.078 1.00 85.62 401 VAL A N 1
ATOM 3091 C CA . VAL A 1 401 ? -37.574 0.521 41.190 1.00 85.62 401 VAL A CA 1
ATOM 3092 C C . VAL A 1 401 ? -36.468 -0.470 40.818 1.00 85.62 401 VAL A C 1
ATOM 3094 O O . VAL A 1 401 ? -36.177 -0.661 39.637 1.00 85.62 401 VAL A O 1
ATOM 3097 N N . HIS A 1 402 ? -35.859 -1.135 41.804 1.00 86.94 402 HIS A N 1
ATOM 3098 C CA . HIS A 1 402 ? -34.752 -2.058 41.549 1.00 86.94 402 HIS A CA 1
ATOM 3099 C C . HIS A 1 402 ? -35.192 -3.289 40.746 1.00 86.94 402 HIS A C 1
ATOM 3101 O O . HIS A 1 402 ? -34.449 -3.726 39.868 1.00 86.94 402 HIS A O 1
ATOM 3107 N N . SER A 1 403 ? -36.405 -3.806 40.971 1.00 89.56 403 SER A N 1
ATOM 3108 C CA . SER A 1 403 ? -36.939 -4.927 40.187 1.00 89.56 403 SER A CA 1
ATOM 3109 C C . SER A 1 403 ? -37.114 -4.579 38.706 1.00 89.56 403 SER A C 1
ATOM 3111 O O . SER A 1 403 ? -36.613 -5.317 37.863 1.00 89.56 403 SER A O 1
ATOM 3113 N N . LYS A 1 404 ? -37.693 -3.416 38.370 1.00 91.38 404 LYS A N 1
ATOM 3114 C CA . LYS A 1 404 ? -37.832 -2.959 36.969 1.00 91.38 404 LYS A CA 1
ATOM 3115 C C . LYS A 1 404 ? -36.488 -2.787 36.258 1.00 91.38 404 LYS A C 1
ATOM 3117 O O . LYS A 1 404 ? -36.359 -3.120 35.075 1.00 91.38 404 LYS A O 1
ATOM 3122 N N . ILE A 1 405 ? -35.478 -2.288 36.973 1.00 92.62 405 ILE A N 1
ATOM 3123 C CA . ILE A 1 405 ? -34.114 -2.138 36.449 1.00 92.62 405 ILE A CA 1
ATOM 3124 C C . ILE A 1 405 ? -33.493 -3.514 36.174 1.00 92.62 405 ILE A C 1
ATOM 3126 O O . ILE A 1 405 ? -32.979 -3.741 35.079 1.00 92.62 405 ILE A O 1
ATOM 3130 N N . LEU A 1 406 ? -33.563 -4.443 37.131 1.00 93.75 406 LEU A N 1
ATOM 3131 C CA . LEU A 1 406 ? -33.008 -5.794 36.989 1.00 93.75 406 LEU A CA 1
ATOM 3132 C C . LEU A 1 406 ? -33.732 -6.608 35.904 1.00 93.75 406 LEU A C 1
ATOM 3134 O O . LEU A 1 406 ? -33.074 -7.308 35.131 1.00 93.75 406 LEU A O 1
ATOM 3138 N N . ASP A 1 407 ? -35.052 -6.463 35.777 1.00 94.12 407 ASP A N 1
ATOM 3139 C CA . ASP A 1 407 ? -35.843 -7.047 34.686 1.00 94.12 407 ASP A CA 1
ATOM 3140 C C . ASP A 1 407 ? -35.392 -6.507 33.322 1.00 94.12 407 ASP A C 1
ATOM 3142 O O . ASP A 1 407 ? -35.166 -7.268 32.375 1.00 94.12 407 ASP A O 1
ATOM 3146 N N . SER A 1 408 ? -35.183 -5.191 33.224 1.00 95.06 408 SER A N 1
ATOM 3147 C CA . SER A 1 408 ? -34.686 -4.551 32.002 1.00 95.06 408 SER A CA 1
ATOM 3148 C C . SER A 1 408 ? -33.266 -5.007 31.650 1.00 95.06 408 SER A C 1
ATOM 3150 O O . SER A 1 408 ? -32.994 -5.288 30.481 1.00 95.06 408 SER A O 1
ATOM 3152 N N . CYS A 1 409 ? -32.377 -5.147 32.640 1.00 95.69 409 CYS A N 1
ATOM 3153 C CA . CYS A 1 409 ? -31.026 -5.688 32.458 1.00 95.69 409 CYS A CA 1
ATOM 3154 C C . CYS A 1 409 ? -31.043 -7.163 32.030 1.00 95.69 409 CYS A C 1
ATOM 3156 O O . CYS A 1 409 ? -30.262 -7.555 31.164 1.00 95.69 409 CYS A O 1
ATOM 3158 N N . THR A 1 410 ? -31.962 -7.967 32.572 1.00 95.44 410 THR A N 1
ATOM 3159 C CA . THR A 1 410 ? -32.159 -9.366 32.158 1.00 95.44 410 THR A CA 1
ATOM 3160 C C . THR A 1 410 ? -32.562 -9.434 30.686 1.00 95.44 410 THR A C 1
ATOM 3162 O O . THR A 1 410 ? -31.955 -10.165 29.903 1.00 95.44 410 THR A O 1
ATOM 3165 N N . GLY A 1 411 ? -33.535 -8.615 30.273 1.00 95.88 411 GLY A N 1
ATOM 3166 C CA . GLY A 1 411 ? -33.939 -8.535 28.870 1.00 95.88 411 GLY A CA 1
ATOM 3167 C C . GLY A 1 411 ? -32.832 -7.995 27.951 1.00 95.88 411 GLY A C 1
ATOM 3168 O O . GLY A 1 411 ? -32.709 -8.451 26.816 1.00 95.88 411 GLY A O 1
ATOM 3169 N N . LEU A 1 412 ? -31.998 -7.066 28.434 1.00 97.00 412 LEU A N 1
ATOM 3170 C CA . LEU A 1 412 ? -30.820 -6.591 27.705 1.00 97.00 412 LEU A CA 1
ATOM 3171 C C . LEU A 1 412 ? -29.816 -7.729 27.478 1.00 97.00 412 LEU A C 1
ATOM 3173 O O . LEU A 1 412 ? -29.378 -7.914 26.345 1.00 97.00 412 LEU A O 1
ATOM 3177 N N . MET A 1 413 ? -29.494 -8.532 28.499 1.00 97.38 413 MET A N 1
ATOM 3178 C CA . MET A 1 413 ? -28.602 -9.688 28.325 1.00 97.38 413 MET A CA 1
ATOM 3179 C C . MET A 1 413 ? -29.166 -10.706 27.330 1.00 97.38 413 MET A C 1
ATOM 3181 O O . MET A 1 413 ? -28.424 -11.180 26.474 1.00 97.38 413 MET A O 1
ATOM 3185 N N . ALA A 1 414 ? -30.473 -10.979 27.371 1.00 96.44 414 ALA A N 1
ATOM 3186 C CA . ALA A 1 414 ? -31.118 -11.880 26.414 1.00 96.44 414 ALA A CA 1
ATOM 3187 C C . ALA A 1 414 ? -31.009 -11.366 24.962 1.00 96.44 414 ALA A C 1
ATOM 3189 O O . ALA A 1 414 ? -30.705 -12.132 24.044 1.00 96.44 414 ALA A O 1
ATOM 3190 N N . ALA A 1 415 ? -31.193 -10.058 24.742 1.00 97.44 415 ALA A N 1
ATOM 3191 C CA . ALA A 1 415 ? -31.007 -9.440 23.427 1.00 97.44 415 ALA A CA 1
ATOM 3192 C C . ALA A 1 415 ? -29.543 -9.525 22.950 1.00 97.44 415 ALA A C 1
ATOM 3194 O O . ALA A 1 415 ? -29.284 -9.792 21.776 1.00 97.44 415 ALA A O 1
ATOM 3195 N N . ILE A 1 416 ? -28.579 -9.355 23.859 1.00 97.31 416 ILE A N 1
ATOM 3196 C CA . ILE A 1 416 ? -27.147 -9.475 23.551 1.00 97.31 416 ILE A CA 1
ATOM 3197 C C . ILE A 1 416 ? -26.769 -10.923 23.238 1.00 97.31 416 ILE A C 1
ATOM 3199 O O . ILE A 1 416 ? -26.016 -11.159 22.296 1.00 97.31 416 ILE A O 1
ATOM 3203 N N . ALA A 1 417 ? -27.319 -11.900 23.962 1.00 96.50 417 ALA A N 1
ATOM 3204 C CA . ALA A 1 417 ? -27.101 -13.316 23.680 1.00 96.50 417 ALA A CA 1
ATOM 3205 C C . ALA A 1 417 ? -27.547 -13.663 22.251 1.00 96.50 417 ALA A C 1
ATOM 3207 O O . ALA A 1 417 ? -26.807 -14.306 21.502 1.00 96.50 417 ALA A O 1
ATOM 3208 N N . LEU A 1 418 ? -28.719 -13.160 21.841 1.00 96.88 418 LEU A N 1
ATOM 3209 C CA . LEU A 1 418 ? -29.211 -13.306 20.473 1.00 96.88 418 LEU A CA 1
ATOM 3210 C C . LEU A 1 418 ? -28.287 -12.623 19.453 1.00 96.88 418 LEU A C 1
ATOM 3212 O O . LEU A 1 418 ? -27.999 -13.209 18.411 1.00 96.88 418 LEU A O 1
ATOM 3216 N N . LEU A 1 419 ? -27.790 -11.418 19.746 1.00 97.62 419 LEU A N 1
ATOM 3217 C CA . LEU A 1 419 ? -26.859 -10.698 18.873 1.00 97.62 419 LEU A CA 1
ATOM 3218 C C . LEU A 1 419 ? -25.559 -11.474 18.653 1.00 97.62 419 LEU A C 1
ATOM 3220 O O . LEU A 1 419 ? -25.133 -11.626 17.509 1.00 97.62 419 LEU A O 1
ATOM 3224 N N . VAL A 1 420 ? -24.939 -11.995 19.715 1.00 96.38 420 VAL A N 1
ATOM 3225 C CA . VAL A 1 420 ? -23.690 -12.771 19.607 1.00 96.38 420 VAL A CA 1
ATOM 3226 C C . VAL A 1 420 ? -23.927 -14.062 18.817 1.00 96.38 420 VAL A C 1
ATOM 3228 O O . VAL A 1 420 ? -23.123 -14.407 17.948 1.00 96.38 420 VAL A O 1
ATOM 3231 N N . ALA A 1 421 ? -25.066 -14.731 19.028 1.00 96.06 421 ALA A N 1
ATOM 3232 C CA . ALA A 1 421 ? -25.454 -15.898 18.239 1.00 96.06 421 ALA A CA 1
ATOM 3233 C C . ALA A 1 421 ? -25.620 -15.556 16.746 1.00 96.06 421 ALA A C 1
ATOM 3235 O O . ALA A 1 421 ? -25.088 -16.259 15.885 1.00 96.06 421 ALA A O 1
ATOM 3236 N N . LYS A 1 422 ? -26.284 -14.438 16.421 1.00 96.56 422 LYS A N 1
ATOM 3237 C CA . LYS A 1 422 ? -26.437 -13.964 15.036 1.00 96.56 422 LYS A CA 1
ATOM 3238 C C . LYS A 1 422 ? -25.112 -13.541 14.406 1.00 96.56 422 LYS A C 1
ATOM 3240 O O . LYS A 1 422 ? -24.894 -13.806 13.225 1.00 96.56 422 LYS A O 1
ATOM 3245 N N . ALA A 1 423 ? -24.200 -12.960 15.183 1.00 95.94 423 ALA A N 1
ATOM 3246 C CA . ALA A 1 423 ? -22.864 -12.606 14.713 1.00 95.94 423 ALA A CA 1
ATOM 3247 C C . ALA A 1 423 ? -22.075 -13.861 14.319 1.00 95.94 423 ALA A C 1
ATOM 3249 O O . ALA A 1 423 ? -21.451 -13.889 13.260 1.00 95.94 423 ALA A O 1
ATOM 3250 N N . ARG A 1 424 ? -22.173 -14.932 15.116 1.00 94.50 424 ARG A N 1
ATOM 3251 C CA . ARG A 1 424 ? -21.574 -16.236 14.805 1.00 94.50 424 ARG A CA 1
ATOM 3252 C C . ARG A 1 424 ? -22.192 -16.881 13.559 1.00 94.50 424 ARG A C 1
ATOM 3254 O O . ARG A 1 424 ? -21.465 -17.373 12.701 1.00 94.50 424 ARG A O 1
ATOM 3261 N N . GLU A 1 425 ? -23.520 -16.855 13.418 1.00 94.69 425 GLU A N 1
ATOM 3262 C CA . GLU A 1 425 ? -24.201 -17.348 12.208 1.00 94.69 425 GLU A CA 1
ATOM 3263 C C . GLU A 1 425 ? -23.723 -16.620 10.941 1.00 94.69 425 GLU A C 1
ATOM 3265 O O . GLU A 1 425 ? -23.456 -17.264 9.924 1.00 94.69 425 GLU A O 1
ATOM 3270 N N . LEU A 1 426 ? -23.590 -15.291 11.004 1.00 95.50 426 LEU A N 1
ATOM 3271 C CA . LEU A 1 426 ? -23.096 -14.477 9.894 1.00 95.50 426 LEU A CA 1
ATOM 3272 C C . LEU A 1 426 ? -21.630 -14.789 9.563 1.00 95.50 426 LEU A C 1
ATOM 3274 O O . LEU A 1 426 ? -21.279 -14.913 8.394 1.00 95.50 426 LEU A O 1
ATOM 3278 N N . GLN A 1 427 ? -20.770 -14.962 10.566 1.00 93.69 427 GLN A N 1
ATOM 3279 C CA . GLN A 1 427 ? -19.373 -15.336 10.331 1.00 93.69 427 GLN A CA 1
ATOM 3280 C C . GLN A 1 427 ? -19.255 -16.695 9.634 1.00 93.69 427 GLN A C 1
ATOM 3282 O O . GLN A 1 427 ? -18.493 -16.823 8.676 1.00 93.69 427 GLN A O 1
ATOM 3287 N N . ASN A 1 428 ? -20.062 -17.677 10.044 1.00 92.06 428 ASN A N 1
ATOM 3288 C CA . ASN A 1 428 ? -20.114 -18.982 9.387 1.00 92.06 428 ASN A CA 1
ATOM 3289 C C . ASN A 1 428 ? -20.525 -18.871 7.909 1.00 92.06 428 ASN A C 1
ATOM 3291 O O . ASN A 1 428 ? -19.943 -19.550 7.065 1.00 92.06 428 ASN A O 1
ATOM 3295 N N . GLU A 1 429 ? -21.479 -17.994 7.580 1.00 94.00 429 GLU A N 1
ATOM 3296 C CA . GLU A 1 429 ? -21.852 -17.696 6.190 1.00 94.00 429 GLU A CA 1
ATOM 3297 C C . GLU A 1 429 ? -20.686 -17.099 5.405 1.00 94.00 429 GLU A C 1
ATOM 3299 O O . GLU A 1 429 ? -20.298 -17.665 4.384 1.00 94.00 429 GLU A O 1
ATOM 3304 N N . ILE A 1 430 ? -20.084 -16.022 5.919 1.00 92.31 430 ILE A N 1
ATOM 3305 C CA . ILE A 1 430 ? -18.967 -15.314 5.278 1.00 92.31 430 ILE A CA 1
ATOM 3306 C C . ILE A 1 430 ? -17.825 -16.279 4.956 1.00 92.31 430 ILE A C 1
ATOM 3308 O O . ILE A 1 430 ? -17.281 -16.260 3.854 1.00 92.31 430 ILE A O 1
ATOM 3312 N N . VAL A 1 431 ? -17.470 -17.147 5.904 1.00 88.94 431 VAL A N 1
ATOM 3313 C CA . VAL A 1 431 ? -16.421 -18.150 5.710 1.00 88.94 431 VAL A CA 1
ATOM 3314 C C . VAL A 1 431 ? -16.854 -19.197 4.688 1.00 88.94 431 VAL A C 1
ATOM 3316 O O . VAL A 1 431 ? -16.068 -19.561 3.814 1.00 88.94 431 VAL A O 1
ATOM 3319 N N . SER A 1 432 ? -18.090 -19.695 4.779 1.00 86.88 432 SER A N 1
ATOM 3320 C CA . SER A 1 432 ? -18.591 -20.735 3.877 1.00 86.88 432 SER A CA 1
ATOM 3321 C C . SER A 1 432 ? -18.629 -20.280 2.417 1.00 86.88 432 SER A C 1
ATOM 3323 O O . SER A 1 432 ? -18.263 -21.058 1.538 1.00 86.88 432 SER A O 1
ATOM 3325 N N . GLU A 1 433 ? -18.992 -19.020 2.174 1.00 87.31 433 GLU A N 1
ATOM 3326 C CA . GLU A 1 433 ? -19.067 -18.420 0.842 1.00 87.31 433 GLU A CA 1
ATOM 3327 C C . GLU A 1 433 ? -17.698 -17.918 0.357 1.00 87.31 433 GLU A C 1
ATOM 3329 O O . GLU A 1 433 ? -17.366 -18.051 -0.819 1.00 87.31 433 GLU A O 1
ATOM 3334 N N . GLY A 1 434 ? -16.877 -17.364 1.256 1.00 79.56 434 GLY A N 1
ATOM 3335 C CA . GLY A 1 434 ? -15.630 -16.677 0.915 1.00 79.56 434 GLY A CA 1
ATOM 3336 C C . GLY A 1 434 ? -14.383 -17.560 0.833 1.00 79.56 434 GLY A C 1
ATOM 3337 O O . GLY A 1 434 ? -13.390 -17.152 0.230 1.00 79.56 434 GLY A O 1
ATOM 3338 N N . ARG A 1 435 ? -14.391 -18.767 1.417 1.00 71.50 435 ARG A N 1
ATOM 3339 C CA . ARG A 1 435 ? -13.187 -19.621 1.470 1.00 71.50 435 ARG A CA 1
ATOM 3340 C C . ARG A 1 435 ? -12.839 -20.312 0.150 1.00 71.50 435 ARG A C 1
ATOM 3342 O O . ARG A 1 435 ? -11.684 -20.680 -0.053 1.00 71.50 435 ARG A O 1
ATOM 3349 N N . GLY A 1 436 ? -13.802 -20.508 -0.752 1.00 80.38 436 GLY A N 1
ATOM 3350 C CA . GLY A 1 436 ? -13.593 -21.301 -1.968 1.00 80.38 436 GLY A CA 1
ATOM 3351 C C . GLY A 1 436 ? -13.060 -22.706 -1.644 1.00 80.38 436 GLY A C 1
ATOM 3352 O O . GLY A 1 436 ? -13.677 -23.445 -0.879 1.00 80.38 436 GLY A O 1
ATOM 3353 N N . ALA A 1 437 ? -11.895 -23.064 -2.196 1.00 71.06 437 ALA A N 1
ATOM 3354 C CA . ALA A 1 437 ? -11.208 -24.329 -1.906 1.00 71.06 437 ALA A CA 1
ATOM 3355 C C . ALA A 1 437 ? -10.343 -24.305 -0.624 1.00 71.06 437 ALA A C 1
ATOM 3357 O O . ALA A 1 437 ? -9.807 -25.342 -0.237 1.00 71.06 437 ALA A O 1
ATOM 3358 N N . ALA A 1 438 ? -10.191 -23.147 0.030 1.00 67.81 438 ALA A N 1
ATOM 3359 C CA . ALA A 1 438 ? -9.377 -22.999 1.233 1.00 67.81 438 ALA A CA 1
ATOM 3360 C C . ALA A 1 438 ? -10.078 -23.553 2.489 1.00 67.81 438 ALA A C 1
ATOM 3362 O O . ALA A 1 438 ? -11.313 -23.660 2.573 1.00 67.81 438 ALA A O 1
ATOM 3363 N N . SER A 1 439 ? -9.272 -23.896 3.496 1.00 75.00 439 SER A N 1
ATOM 3364 C CA . SER A 1 439 ? -9.780 -24.276 4.820 1.00 75.00 439 SER A CA 1
ATOM 3365 C C . SER A 1 439 ? -10.312 -23.057 5.592 1.00 75.00 439 SER A C 1
ATOM 3367 O O . SER A 1 439 ? -9.979 -21.913 5.283 1.00 75.00 439 SER A O 1
ATOM 3369 N N . VAL A 1 440 ? -11.136 -23.293 6.620 1.00 78.38 440 VAL A N 1
ATOM 3370 C CA . VAL A 1 440 ? -11.641 -22.233 7.519 1.00 78.38 440 VAL A CA 1
ATOM 3371 C C . VAL A 1 440 ? -10.482 -21.493 8.194 1.00 78.38 440 VAL A C 1
ATOM 3373 O O . VAL A 1 440 ? -10.456 -20.263 8.212 1.00 78.38 440 VAL A O 1
ATOM 3376 N N . THR A 1 441 ? -9.488 -22.239 8.679 1.00 78.25 441 THR A N 1
ATOM 3377 C CA . THR A 1 441 ? -8.280 -21.689 9.305 1.00 78.25 441 THR A CA 1
ATOM 3378 C C . THR A 1 441 ? -7.513 -20.791 8.344 1.00 78.25 441 THR A C 1
ATOM 3380 O O . THR A 1 441 ? -7.133 -19.675 8.690 1.00 78.25 441 THR A O 1
ATOM 3383 N N . GLU A 1 442 ? -7.349 -21.238 7.101 1.00 75.25 442 GLU A N 1
ATOM 3384 C CA . GLU A 1 442 ? -6.647 -20.473 6.076 1.00 75.25 442 GLU A CA 1
ATOM 3385 C C . GLU A 1 442 ? -7.406 -19.200 5.676 1.00 75.25 442 GLU A C 1
ATOM 3387 O O . GLU A 1 442 ? -6.787 -18.161 5.451 1.00 75.25 442 GLU A O 1
ATOM 3392 N N . PHE A 1 443 ? -8.741 -19.236 5.645 1.00 81.94 443 PHE A N 1
ATOM 3393 C CA . PHE A 1 443 ? -9.559 -18.052 5.378 1.00 81.94 443 PHE A CA 1
ATOM 3394 C C . PHE A 1 443 ? -9.383 -16.975 6.459 1.00 81.94 443 PHE A C 1
ATOM 3396 O O . PHE A 1 443 ? -9.085 -15.822 6.139 1.00 81.94 443 PHE A O 1
ATOM 3403 N N . TYR A 1 444 ? -9.492 -17.345 7.739 1.00 84.81 444 TYR A N 1
ATOM 3404 C CA . TYR A 1 444 ? -9.277 -16.408 8.847 1.00 84.81 444 TYR A CA 1
ATOM 3405 C C . TYR A 1 444 ? -7.831 -15.908 8.929 1.00 84.81 444 TYR A C 1
ATOM 3407 O O . TYR A 1 444 ? -7.614 -14.753 9.302 1.00 84.81 444 TYR A O 1
ATOM 3415 N N . LYS A 1 445 ? -6.853 -16.729 8.520 1.00 77.81 445 LYS A N 1
ATOM 3416 C CA . LYS A 1 445 ? -5.446 -16.325 8.397 1.00 77.81 445 LYS A CA 1
ATOM 3417 C C . LYS A 1 445 ? -5.246 -15.282 7.295 1.00 77.81 445 LYS A C 1
ATOM 3419 O O . LYS A 1 445 ? -4.654 -14.234 7.537 1.00 77.81 445 LYS A O 1
ATOM 3424 N N . ARG A 1 446 ? -5.794 -15.506 6.095 1.00 76.38 446 ARG A N 1
ATOM 3425 C CA . ARG A 1 446 ? -5.740 -14.529 4.985 1.00 76.38 446 ARG A CA 1
ATOM 3426 C C . ARG A 1 446 ? -6.430 -13.208 5.334 1.00 76.38 446 ARG A C 1
ATOM 3428 O O . ARG A 1 446 ? -6.070 -12.160 4.804 1.00 76.38 446 ARG A O 1
ATOM 3435 N N . HIS A 1 447 ? -7.412 -13.249 6.229 1.00 81.44 447 HIS A N 1
ATOM 3436 C CA . HIS A 1 447 ? -8.151 -12.084 6.702 1.00 81.44 447 HIS A CA 1
ATOM 3437 C C . HIS A 1 447 ? -7.807 -11.698 8.150 1.00 81.44 447 HIS A C 1
ATOM 3439 O O . HIS A 1 447 ? -8.673 -11.190 8.859 1.00 81.44 447 HIS A O 1
ATOM 3445 N N . HIS A 1 448 ? -6.548 -11.875 8.575 1.00 80.00 448 HIS A N 1
ATOM 3446 C CA . HIS A 1 448 ? -6.119 -11.723 9.974 1.00 80.00 448 HIS A CA 1
ATOM 3447 C C . HIS A 1 448 ? -6.604 -10.432 10.660 1.00 80.00 448 HIS A C 1
ATOM 3449 O O . HIS A 1 448 ? -7.183 -10.512 11.735 1.00 80.00 448 HIS A O 1
ATOM 3455 N N . ARG A 1 449 ? -6.495 -9.256 10.023 1.00 83.88 449 ARG A N 1
ATOM 3456 C CA . ARG A 1 449 ? -6.945 -7.974 10.615 1.00 83.88 449 ARG A CA 1
ATOM 3457 C C . ARG A 1 449 ? -8.446 -7.926 10.897 1.00 83.88 449 ARG A C 1
ATOM 3459 O O . ARG A 1 449 ? -8.889 -7.302 11.856 1.00 83.88 449 ARG A O 1
ATOM 3466 N N . TRP A 1 450 ? -9.242 -8.556 10.033 1.00 88.88 450 TRP A N 1
ATOM 3467 C CA . TRP A 1 450 ? -10.686 -8.666 10.237 1.00 88.88 450 TRP A CA 1
ATOM 3468 C C . TRP A 1 450 ? -10.993 -9.637 11.382 1.00 88.88 450 TRP A C 1
ATOM 3470 O O . TRP A 1 450 ? -11.798 -9.314 12.254 1.00 88.88 450 TRP A O 1
ATOM 3480 N N . THR A 1 451 ? -10.288 -10.770 11.428 1.00 88.94 451 THR A N 1
ATOM 3481 C CA . THR A 1 451 ? -10.377 -11.768 12.502 1.00 88.94 451 THR A CA 1
ATOM 3482 C C . THR A 1 451 ? -10.000 -11.178 13.868 1.00 88.94 451 THR A C 1
ATOM 3484 O O . THR A 1 451 ? -10.716 -11.381 14.843 1.00 88.94 451 THR A O 1
ATOM 3487 N N . GLU A 1 452 ? -8.930 -10.384 13.939 1.00 86.44 452 GLU A N 1
ATOM 3488 C CA . GLU A 1 452 ? -8.507 -9.660 15.147 1.00 86.44 452 GLU A CA 1
ATOM 3489 C C . GLU A 1 452 ? -9.551 -8.631 15.598 1.00 86.44 452 GLU A C 1
ATOM 3491 O O . GLU A 1 452 ? -9.849 -8.526 16.789 1.00 86.44 452 GLU A O 1
ATOM 3496 N N . GLY A 1 453 ? -10.149 -7.897 14.652 1.00 89.12 453 GLY A N 1
ATOM 3497 C CA . GLY A 1 453 ? -11.229 -6.953 14.940 1.00 89.12 453 GLY A CA 1
ATOM 3498 C C . GLY A 1 453 ? -12.463 -7.636 15.536 1.00 89.12 453 GLY A C 1
ATOM 3499 O O . GLY A 1 453 ? -13.022 -7.150 16.518 1.00 89.12 453 GLY A O 1
ATOM 3500 N N . LEU A 1 454 ? -12.854 -8.791 14.987 1.00 91.25 454 LEU A N 1
ATOM 3501 C CA . LEU A 1 454 ? -13.940 -9.616 15.522 1.00 91.25 454 LEU A CA 1
ATOM 3502 C C . LEU A 1 454 ? -13.629 -10.148 16.921 1.00 91.25 454 LEU A C 1
ATOM 3504 O O . LEU A 1 454 ? -14.472 -10.050 17.813 1.00 91.25 454 LEU A O 1
ATOM 3508 N N . PHE A 1 455 ? -12.420 -10.674 17.116 1.00 90.62 455 PHE A N 1
ATOM 3509 C CA . PHE A 1 455 ? -11.965 -11.196 18.401 1.00 90.62 455 PHE A CA 1
ATOM 3510 C C . PHE A 1 455 ? -11.998 -10.108 19.484 1.00 90.62 455 PHE A C 1
ATOM 3512 O O . PHE A 1 455 ? -12.572 -10.301 20.555 1.00 90.62 455 PHE A O 1
ATOM 3519 N N . SER A 1 456 ? -11.439 -8.932 19.185 1.00 90.25 456 SER A N 1
ATOM 3520 C CA . SER A 1 456 ? -11.408 -7.790 20.105 1.00 90.25 456 SER A CA 1
ATOM 3521 C C . SER A 1 456 ? -12.812 -7.284 20.457 1.00 90.25 456 SER A C 1
ATOM 3523 O O . SER A 1 456 ? -13.115 -7.035 21.629 1.00 90.25 456 SER A O 1
ATOM 3525 N N . ALA A 1 457 ? -13.700 -7.185 19.463 1.00 91.88 457 ALA A N 1
ATOM 3526 C CA . ALA A 1 457 ? -15.081 -6.773 19.688 1.00 91.88 457 ALA A CA 1
ATOM 3527 C C . ALA A 1 457 ? -15.851 -7.784 20.558 1.00 91.88 457 ALA A C 1
ATOM 3529 O O . ALA A 1 457 ? -16.517 -7.380 21.510 1.00 91.88 457 ALA A O 1
ATOM 3530 N N . ALA A 1 458 ? -15.719 -9.089 20.287 1.00 92.44 458 ALA A N 1
ATOM 3531 C CA . ALA A 1 458 ? -16.353 -10.146 21.078 1.00 92.44 458 ALA A CA 1
ATOM 3532 C C . ALA A 1 458 ? -15.891 -10.110 22.544 1.00 92.44 458 ALA A C 1
ATOM 3534 O O . ALA A 1 458 ? -16.712 -10.017 23.459 1.00 92.44 458 ALA A O 1
ATOM 3535 N N . LYS A 1 459 ? -14.573 -10.049 22.760 1.00 91.31 459 LYS A N 1
ATOM 3536 C CA . LYS A 1 459 ? -13.975 -9.941 24.094 1.00 91.31 459 LYS A CA 1
ATOM 3537 C C . LYS A 1 459 ? -14.490 -8.725 24.870 1.00 91.31 459 LYS A C 1
ATOM 3539 O O . LYS A 1 459 ? -14.782 -8.821 26.064 1.00 91.31 459 LYS A O 1
ATOM 3544 N N . SER A 1 460 ? -14.630 -7.586 24.192 1.00 91.81 460 SER A N 1
ATOM 3545 C CA . SER A 1 460 ? -15.130 -6.343 24.796 1.00 91.81 460 SER A CA 1
ATOM 3546 C C . SER A 1 460 ? -16.595 -6.467 25.232 1.00 91.81 460 SER A C 1
ATOM 3548 O O . SER A 1 460 ? -16.946 -6.009 26.317 1.00 91.81 460 SER A O 1
ATOM 3550 N N . VAL A 1 461 ? -17.439 -7.154 24.448 1.00 95.19 461 VAL A N 1
ATOM 3551 C CA . VAL A 1 461 ? -18.832 -7.461 24.828 1.00 95.19 461 VAL A CA 1
ATOM 3552 C C . VAL A 1 461 ? -18.885 -8.324 26.091 1.00 95.19 461 VAL A C 1
ATOM 3554 O O . VAL A 1 461 ? -19.636 -8.007 27.013 1.00 95.19 461 VAL A O 1
ATOM 3557 N N . GLY A 1 462 ? -18.066 -9.378 26.171 1.00 92.00 462 GLY A N 1
ATOM 3558 C CA . GLY A 1 462 ? -18.001 -10.243 27.355 1.00 92.00 462 GLY A CA 1
ATOM 3559 C C . GLY A 1 462 ? -17.542 -9.499 28.615 1.00 92.00 462 GLY A C 1
ATOM 3560 O O . GLY A 1 462 ? -18.134 -9.656 29.684 1.00 92.00 462 GLY A O 1
ATOM 3561 N N . ALA A 1 463 ? -16.525 -8.642 28.491 1.00 90.56 463 ALA A N 1
ATOM 3562 C CA . ALA A 1 463 ? -16.041 -7.812 29.595 1.00 90.56 463 ALA A CA 1
ATOM 3563 C C . ALA A 1 463 ? -17.095 -6.798 30.073 1.00 90.56 463 ALA A C 1
ATOM 3565 O O . ALA A 1 463 ? -17.308 -6.652 31.278 1.00 90.56 463 ALA A O 1
ATOM 3566 N N . ALA A 1 464 ? -17.792 -6.137 29.145 1.00 91.19 464 ALA A N 1
ATOM 3567 C CA . ALA A 1 464 ? -18.853 -5.188 29.471 1.00 91.19 464 ALA A CA 1
ATOM 3568 C C . ALA A 1 464 ? -20.065 -5.867 30.142 1.00 91.19 464 ALA A C 1
ATOM 3570 O O . ALA A 1 464 ? -20.655 -5.293 31.057 1.00 91.19 464 ALA A O 1
ATOM 3571 N N . ALA A 1 465 ? -20.400 -7.106 29.756 1.00 94.50 465 ALA A N 1
ATOM 3572 C CA . ALA A 1 465 ? -21.443 -7.899 30.416 1.00 94.50 465 ALA A CA 1
ATOM 3573 C C . ALA A 1 465 ? -21.108 -8.184 31.889 1.00 94.50 465 ALA A C 1
ATOM 3575 O O . ALA A 1 465 ? -21.950 -7.969 32.761 1.00 94.50 465 ALA A O 1
ATOM 3576 N N . ASN A 1 466 ? -19.867 -8.591 32.181 1.00 93.00 466 ASN A N 1
ATOM 3577 C CA . ASN A 1 466 ? -19.407 -8.775 33.560 1.00 93.00 466 ASN A CA 1
ATOM 3578 C C . ASN A 1 466 ? -19.459 -7.467 34.358 1.00 93.00 466 ASN A C 1
ATOM 3580 O O . ASN A 1 466 ? -19.993 -7.451 35.463 1.00 93.00 466 ASN A O 1
ATOM 3584 N N . MET A 1 467 ? -18.966 -6.366 33.785 1.00 92.19 467 MET A N 1
ATOM 3585 C CA . MET A 1 467 ? -18.966 -5.057 34.446 1.00 92.19 467 MET A CA 1
ATOM 3586 C C . MET A 1 467 ? -20.386 -4.594 34.810 1.00 92.19 467 MET A C 1
ATOM 3588 O O . MET A 1 467 ? -20.616 -4.076 35.903 1.00 92.19 467 MET A O 1
ATOM 3592 N N . LEU A 1 468 ? -21.364 -4.814 33.923 1.00 94.06 468 LEU A N 1
ATOM 3593 C CA . LEU A 1 468 ? -22.761 -4.476 34.199 1.00 94.06 468 LEU A CA 1
ATOM 3594 C C . LEU A 1 468 ? -23.320 -5.283 35.383 1.00 94.06 468 LEU A C 1
ATOM 3596 O O . LEU A 1 468 ? -24.022 -4.732 36.233 1.00 94.06 468 LEU A O 1
ATOM 3600 N N . VAL A 1 469 ? -22.994 -6.576 35.453 1.00 95.00 469 VAL A N 1
ATOM 3601 C CA . VAL A 1 469 ? -23.390 -7.457 36.562 1.00 95.00 469 VAL A CA 1
ATOM 3602 C C . VAL A 1 469 ? -22.732 -7.034 37.870 1.00 95.00 469 VAL A C 1
ATOM 3604 O O . VAL A 1 469 ? -23.407 -7.000 38.896 1.00 95.00 469 VAL A O 1
ATOM 3607 N N . GLU A 1 470 ? -21.444 -6.688 37.849 1.00 93.00 470 GLU A N 1
ATOM 3608 C CA . GLU A 1 470 ? -20.708 -6.226 39.031 1.00 93.00 470 GLU A CA 1
ATOM 3609 C C . GLU A 1 470 ? -21.352 -4.979 39.646 1.00 93.00 470 GLU A C 1
ATOM 3611 O O . GLU A 1 470 ? -21.567 -4.927 40.860 1.00 93.00 470 GLU A O 1
ATOM 3616 N N . PHE A 1 471 ? -21.731 -3.996 38.822 1.00 92.38 471 PHE A N 1
ATOM 3617 C CA . PHE A 1 471 ? -22.415 -2.801 39.317 1.00 92.38 471 PHE A CA 1
ATOM 3618 C C . PHE A 1 471 ? -23.824 -3.101 39.827 1.00 92.38 471 PHE A C 1
ATOM 3620 O O . PHE A 1 471 ? -24.208 -2.584 40.876 1.00 92.38 471 PHE A O 1
ATOM 3627 N N . ALA A 1 472 ? -24.581 -3.965 39.151 1.00 92.44 472 ALA A N 1
ATOM 3628 C CA . ALA A 1 472 ? -25.896 -4.374 39.638 1.00 92.44 472 ALA A CA 1
ATOM 3629 C C . ALA A 1 472 ? -25.821 -5.133 40.973 1.00 92.44 472 ALA A C 1
ATOM 3631 O O . ALA A 1 472 ? -26.609 -4.859 41.877 1.00 92.44 472 ALA A O 1
ATOM 3632 N N . ASP A 1 473 ? -24.844 -6.029 41.135 1.00 91.44 473 ASP A N 1
ATOM 3633 C CA . ASP A 1 473 ? -24.588 -6.749 42.386 1.00 91.44 473 ASP A CA 1
ATOM 3634 C C . ASP A 1 473 ? -24.202 -5.789 43.519 1.00 91.44 473 ASP A C 1
ATOM 3636 O O . ASP A 1 473 ? -24.671 -5.938 44.648 1.00 91.44 473 ASP A O 1
ATOM 3640 N N . ALA A 1 474 ? -23.377 -4.779 43.227 1.00 89.62 474 ALA A N 1
ATOM 3641 C CA . ALA A 1 474 ? -23.007 -3.757 44.199 1.00 89.62 474 ALA A CA 1
ATOM 3642 C C . ALA A 1 474 ? -24.221 -2.936 44.665 1.00 89.62 474 ALA A C 1
ATOM 3644 O O . ALA A 1 474 ? -24.350 -2.682 45.862 1.00 89.62 474 ALA A O 1
ATOM 3645 N N . ILE A 1 475 ? -25.121 -2.575 43.742 1.00 88.19 475 ILE A N 1
ATOM 3646 C CA . ILE A 1 475 ? -26.347 -1.818 44.034 1.00 88.19 475 ILE A CA 1
ATOM 3647 C C . ILE A 1 475 ? -27.312 -2.637 44.904 1.00 88.19 475 ILE A C 1
ATOM 3649 O O . ILE A 1 475 ? -27.795 -2.136 45.916 1.00 88.19 475 ILE A O 1
ATOM 3653 N N . VAL A 1 476 ? -27.584 -3.898 44.546 1.00 87.50 476 VAL A N 1
ATOM 3654 C CA . VAL A 1 476 ? -28.549 -4.746 45.275 1.00 87.50 476 VAL A CA 1
ATOM 3655 C C . VAL A 1 476 ? -28.052 -5.099 46.678 1.00 87.50 476 VAL A C 1
ATOM 3657 O O . VAL A 1 476 ? -28.834 -5.100 47.624 1.00 87.50 476 VAL A O 1
ATOM 3660 N N . ASN A 1 477 ? -26.751 -5.355 46.838 1.00 86.12 477 ASN A N 1
ATOM 3661 C CA . ASN A 1 477 ? -26.169 -5.708 48.135 1.00 86.12 477 ASN A CA 1
ATOM 3662 C C . ASN A 1 477 ? -25.841 -4.496 49.025 1.00 86.12 477 ASN A C 1
ATOM 3664 O O . ASN A 1 477 ? -25.216 -4.673 50.071 1.00 86.12 477 ASN A O 1
ATOM 3668 N N . GLY A 1 478 ? -26.192 -3.273 48.613 1.00 76.12 478 GLY A N 1
ATOM 3669 C CA . GLY A 1 478 ? -25.911 -2.060 49.387 1.00 76.12 478 GLY A CA 1
ATOM 3670 C C . GLY A 1 478 ? -24.417 -1.785 49.597 1.00 76.12 478 GLY A C 1
ATOM 3671 O O . GLY A 1 478 ? -24.042 -1.159 50.587 1.00 76.12 478 GLY A O 1
ATOM 3672 N N . ARG A 1 479 ? -23.552 -2.264 48.689 1.00 74.69 479 ARG A N 1
ATOM 3673 C CA . ARG A 1 479 ? -22.154 -1.799 48.597 1.00 74.69 479 ARG A CA 1
ATOM 3674 C C . ARG A 1 479 ? -22.162 -0.391 47.965 1.00 74.69 479 ARG A C 1
ATOM 3676 O O . ARG A 1 479 ? -23.229 0.099 47.612 1.00 74.69 479 ARG A O 1
ATOM 3683 N N . ASP A 1 480 ? -21.010 0.258 47.775 1.00 74.31 480 ASP A N 1
ATOM 3684 C CA . ASP A 1 480 ? -20.868 1.600 47.148 1.00 74.31 480 ASP A CA 1
ATOM 3685 C C . ASP A 1 480 ? -21.324 1.690 45.655 1.00 74.31 480 ASP A C 1
ATOM 3687 O O . ASP A 1 480 ? -20.774 2.452 44.856 1.00 74.31 480 ASP A O 1
ATOM 3691 N N . GLY A 1 481 ? -22.320 0.904 45.239 1.00 77.44 481 GLY A N 1
ATOM 3692 C CA . GLY A 1 481 ? -22.896 0.874 43.902 1.00 77.44 481 GLY A CA 1
ATOM 3693 C C . GLY A 1 481 ? -23.861 2.033 43.653 1.00 77.44 481 GLY A C 1
ATOM 3694 O O . GLY A 1 481 ? -24.754 2.321 44.450 1.00 77.44 481 GLY A O 1
ATOM 3695 N N . LYS A 1 482 ? -23.697 2.685 42.502 1.00 85.62 482 LYS A N 1
ATOM 3696 C CA . LYS A 1 482 ? -24.501 3.835 42.070 1.00 85.62 482 LYS A CA 1
ATOM 3697 C C . LYS A 1 482 ? -25.301 3.502 40.811 1.00 85.62 482 LYS A C 1
ATOM 3699 O O . LYS A 1 482 ? -24.766 2.883 39.894 1.00 85.62 482 LYS A O 1
ATOM 3704 N N . LEU A 1 483 ? -26.556 3.957 40.724 1.00 86.94 483 LEU A N 1
ATOM 3705 C CA . LEU A 1 483 ? -27.404 3.762 39.531 1.00 86.94 483 LEU A CA 1
ATOM 3706 C C . LEU A 1 483 ? -26.765 4.378 38.276 1.00 86.94 483 LEU A C 1
ATOM 3708 O O . LEU A 1 483 ? -26.895 3.857 37.172 1.00 86.94 483 LEU A O 1
ATOM 3712 N N . GLU A 1 484 ? -25.997 5.443 38.462 1.00 87.19 484 GLU A N 1
ATOM 3713 C CA . GLU A 1 484 ? -25.230 6.130 37.436 1.00 87.19 484 GLU A CA 1
ATOM 3714 C C . GLU A 1 484 ? -24.112 5.240 36.857 1.00 87.19 484 GLU A C 1
ATOM 3716 O O . GLU A 1 484 ? -23.851 5.292 35.657 1.00 87.19 484 GLU A O 1
ATOM 3721 N N . GLN A 1 485 ? -23.482 4.376 37.669 1.00 89.12 485 GLN A N 1
ATOM 3722 C CA . GLN A 1 485 ? -22.489 3.402 37.183 1.00 89.12 485 GLN A CA 1
ATOM 3723 C C . GLN A 1 485 ? -23.149 2.328 36.315 1.00 89.12 485 GLN A C 1
ATOM 3725 O O . GLN A 1 485 ? -22.618 1.973 35.262 1.00 89.12 485 GLN A O 1
ATOM 3730 N N . LEU A 1 486 ? -24.334 1.859 36.720 1.00 90.69 486 LEU A N 1
ATOM 3731 C CA . LEU A 1 486 ? -25.124 0.906 35.941 1.00 90.69 486 LEU A CA 1
ATOM 3732 C C . LEU A 1 486 ? -25.542 1.500 34.588 1.00 90.69 486 LEU A C 1
ATOM 3734 O O . LEU A 1 486 ? -25.435 0.830 33.563 1.00 90.69 486 LEU A O 1
ATOM 3738 N N . LEU A 1 487 ? -25.953 2.772 34.572 1.00 89.81 487 LEU A N 1
ATOM 3739 C CA . LEU A 1 487 ? -26.309 3.498 33.352 1.00 89.81 487 LEU A CA 1
ATOM 3740 C C . LEU A 1 487 ? -25.123 3.587 32.382 1.00 89.81 487 LEU A C 1
ATOM 3742 O O . LEU A 1 487 ? -25.273 3.297 31.195 1.00 89.81 487 LEU A O 1
ATOM 3746 N N . VAL A 1 488 ? -23.935 3.946 32.879 1.00 88.81 488 VAL A N 1
ATOM 3747 C CA . VAL A 1 488 ? -22.722 4.024 32.050 1.00 88.81 488 VAL A CA 1
ATOM 3748 C C . VAL A 1 488 ? -22.338 2.649 31.503 1.00 88.81 488 VAL A C 1
ATOM 3750 O O . VAL A 1 488 ? -22.058 2.536 30.312 1.00 88.81 488 VAL A O 1
ATOM 3753 N N . ALA A 1 489 ? -22.388 1.595 32.320 1.00 91.75 489 ALA A N 1
ATOM 3754 C CA . ALA A 1 489 ? -22.104 0.238 31.856 1.00 91.75 489 ALA A CA 1
ATOM 3755 C C . ALA A 1 489 ? -23.118 -0.259 30.808 1.00 91.75 489 ALA A C 1
ATOM 3757 O O . ALA A 1 489 ? -22.730 -0.933 29.853 1.00 91.75 489 ALA A O 1
ATOM 3758 N N . ALA A 1 490 ? -24.399 0.110 30.928 1.00 92.31 490 ALA A N 1
ATOM 3759 C CA . ALA A 1 490 ? -25.431 -0.239 29.948 1.00 92.31 490 ALA A CA 1
ATOM 3760 C C . ALA A 1 490 ? -25.213 0.457 28.588 1.00 92.31 490 ALA A C 1
ATOM 3762 O O . ALA A 1 490 ? -25.508 -0.113 27.533 1.00 92.31 490 ALA A O 1
ATOM 3763 N N . LEU A 1 491 ? -24.672 1.678 28.592 1.00 89.62 491 LEU A N 1
ATOM 3764 C CA . LEU A 1 491 ? -24.267 2.374 27.369 1.00 89.62 491 LEU A CA 1
ATOM 3765 C C . LEU A 1 491 ? -22.980 1.784 26.778 1.00 89.62 491 LEU A C 1
ATOM 3767 O O . LEU A 1 491 ? -22.892 1.615 25.562 1.00 89.62 491 LEU A O 1
ATOM 3771 N N . GLU A 1 492 ? -22.013 1.419 27.622 1.00 90.12 492 GLU A N 1
ATOM 3772 C CA . GLU A 1 492 ? -20.754 0.813 27.179 1.00 90.12 492 GLU A CA 1
ATOM 3773 C C . GLU A 1 492 ? -20.997 -0.534 26.490 1.00 90.12 492 GLU A C 1
ATOM 3775 O O . GLU A 1 492 ? -20.519 -0.757 25.381 1.00 90.12 492 GLU A O 1
ATOM 3780 N N . ILE A 1 493 ? -21.835 -1.402 27.064 1.00 92.81 493 ILE A N 1
ATOM 3781 C CA . ILE A 1 493 ? -22.161 -2.685 26.430 1.00 92.81 493 ILE A CA 1
ATOM 3782 C C . ILE A 1 493 ? -22.919 -2.508 25.100 1.00 92.81 493 ILE A C 1
ATOM 3784 O O . ILE A 1 493 ? -22.696 -3.262 24.149 1.00 92.81 493 ILE A O 1
ATOM 3788 N N . SER A 1 494 ? -23.758 -1.471 24.976 1.00 91.69 494 SER A N 1
ATOM 3789 C CA . SER A 1 494 ? -24.396 -1.100 23.702 1.00 91.69 494 SER A CA 1
ATOM 3790 C C . SER A 1 494 ? -23.373 -0.621 22.662 1.00 91.69 494 SER A C 1
ATOM 37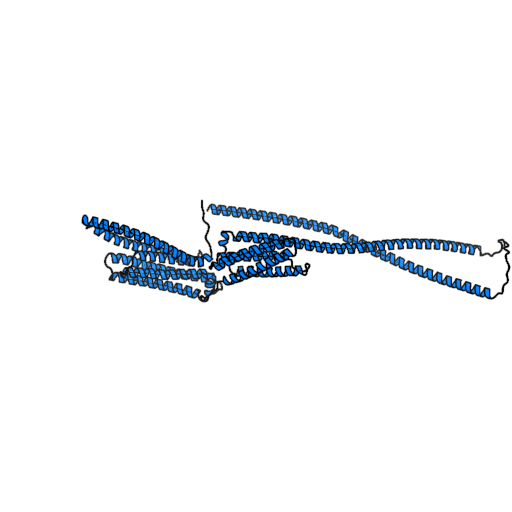92 O O . SER A 1 494 ? -23.511 -0.903 21.469 1.00 91.69 494 SER A O 1
ATOM 3794 N N . SER A 1 495 ? -22.327 0.083 23.098 1.00 90.88 495 SER A N 1
ATOM 3795 C CA . SER A 1 495 ? -21.206 0.485 22.244 1.00 90.88 495 SER A CA 1
ATOM 3796 C C . SER A 1 495 ? -20.409 -0.736 21.771 1.00 90.88 495 SER A C 1
ATOM 3798 O O . SER A 1 495 ? -20.223 -0.917 20.567 1.00 90.88 495 SER A O 1
ATOM 3800 N N . CYS A 1 496 ? -20.025 -1.641 22.680 1.00 92.69 496 CYS A N 1
ATOM 3801 C CA . CYS A 1 496 ? -19.288 -2.866 22.344 1.00 92.69 496 CYS A CA 1
ATOM 3802 C C . CYS A 1 496 ? -20.065 -3.774 21.375 1.00 92.69 496 CYS A C 1
ATOM 3804 O O . CYS A 1 496 ? -19.497 -4.317 20.428 1.00 92.69 496 CYS A O 1
ATOM 3806 N N . THR A 1 497 ? -21.379 -3.914 21.560 1.00 93.69 497 THR A N 1
ATOM 3807 C CA . THR A 1 497 ? -22.227 -4.708 20.652 1.00 93.69 497 THR A CA 1
ATOM 3808 C C . THR A 1 497 ? -22.387 -4.058 19.278 1.00 93.69 497 THR A C 1
ATOM 3810 O O . THR A 1 497 ? -22.393 -4.759 18.264 1.00 93.69 497 THR A O 1
ATOM 3813 N N . THR A 1 498 ? -22.413 -2.723 19.210 1.00 92.94 498 THR A N 1
ATOM 3814 C CA . THR A 1 498 ? -22.351 -1.986 17.938 1.00 92.94 498 THR A CA 1
ATOM 3815 C C . THR A 1 498 ? -21.012 -2.213 17.234 1.00 92.94 498 THR A C 1
ATOM 3817 O O . THR A 1 498 ? -20.985 -2.439 16.025 1.00 92.94 498 THR A O 1
ATOM 3820 N N . GLN A 1 499 ? -19.898 -2.216 17.972 1.00 91.06 499 GLN A N 1
ATOM 3821 C CA . GLN A 1 499 ? -18.582 -2.538 17.411 1.00 91.06 499 GLN A CA 1
ATOM 3822 C C . GLN A 1 499 ? -18.540 -3.967 16.853 1.00 91.06 499 GLN A C 1
ATOM 3824 O O . GLN A 1 499 ? -18.026 -4.167 15.754 1.00 91.06 499 GLN A O 1
ATOM 3829 N N . LEU A 1 500 ? -19.140 -4.942 17.545 1.00 94.62 500 LEU A N 1
ATOM 3830 C CA . LEU A 1 500 ? -19.243 -6.322 17.059 1.00 94.62 500 LEU A CA 1
ATOM 3831 C C . LEU A 1 500 ? -20.074 -6.428 15.769 1.00 94.62 500 LEU A C 1
ATOM 3833 O O . LEU A 1 500 ? -19.668 -7.133 14.841 1.00 94.62 500 LEU A O 1
ATOM 3837 N N . LEU A 1 501 ? -21.190 -5.695 15.665 1.00 96.00 501 LEU A N 1
ATOM 3838 C CA . LEU A 1 501 ? -21.971 -5.582 14.425 1.00 96.00 501 LEU A CA 1
ATOM 3839 C C . LEU A 1 501 ? -21.117 -5.003 13.289 1.00 96.00 501 LEU A C 1
ATOM 3841 O O . LEU A 1 501 ? -21.060 -5.575 12.201 1.00 96.00 501 LEU A O 1
ATOM 3845 N N . VAL A 1 502 ? -20.438 -3.879 13.538 1.00 94.00 502 VAL A N 1
ATOM 3846 C CA . VAL A 1 502 ? -19.612 -3.202 12.528 1.00 94.00 502 VAL A CA 1
ATOM 3847 C C . VAL A 1 502 ? -18.478 -4.110 12.060 1.00 94.00 502 VAL A C 1
ATOM 3849 O O . VAL A 1 502 ? -18.287 -4.242 10.852 1.00 94.00 502 VAL A O 1
ATOM 3852 N N . ALA A 1 503 ? -17.781 -4.778 12.983 1.00 91.94 503 ALA A N 1
ATOM 3853 C CA . ALA A 1 503 ? -16.724 -5.736 12.668 1.00 91.94 503 ALA A CA 1
ATOM 3854 C C . ALA A 1 503 ? -17.255 -6.924 11.842 1.00 91.94 503 ALA A C 1
ATOM 3856 O O . ALA A 1 503 ? -16.637 -7.314 10.850 1.00 91.94 503 ALA A O 1
ATOM 3857 N N . SER A 1 504 ? -18.437 -7.447 12.181 1.00 93.12 504 SER A N 1
ATOM 3858 C CA . SER A 1 504 ? -19.080 -8.550 11.447 1.00 93.12 504 SER A CA 1
ATOM 3859 C C . SER A 1 504 ? -19.541 -8.144 10.044 1.00 93.12 504 SER A C 1
ATOM 3861 O O . SER A 1 504 ? -19.477 -8.948 9.116 1.00 93.12 504 SER A O 1
ATOM 3863 N N . ARG A 1 505 ? -19.928 -6.878 9.847 1.00 93.88 505 ARG A N 1
ATOM 3864 C CA . ARG A 1 505 ? -20.403 -6.352 8.560 1.00 93.88 505 ARG A CA 1
ATOM 3865 C C . ARG A 1 505 ? -19.303 -6.196 7.504 1.00 93.88 505 ARG A C 1
ATOM 3867 O O . ARG A 1 505 ? -19.609 -6.282 6.322 1.00 93.88 505 ARG A O 1
ATOM 3874 N N . VAL A 1 506 ? -18.035 -5.990 7.887 1.00 92.38 506 VAL A N 1
ATOM 3875 C CA . VAL A 1 506 ? -16.924 -5.663 6.954 1.00 92.38 506 VAL A CA 1
ATOM 3876 C C . VAL A 1 506 ? -16.786 -6.650 5.787 1.00 92.38 506 VAL A C 1
ATOM 3878 O O . VAL A 1 506 ? -16.409 -6.253 4.685 1.00 92.38 506 VAL A O 1
ATOM 3881 N N . LYS A 1 507 ? -17.060 -7.936 6.028 1.00 90.00 507 LYS A N 1
ATOM 3882 C CA . LYS A 1 507 ? -16.958 -9.010 5.027 1.00 90.00 507 LYS A CA 1
ATOM 3883 C C . LYS A 1 507 ? -18.306 -9.624 4.646 1.00 90.00 507 LYS A C 1
ATOM 3885 O O . LYS A 1 507 ? -18.332 -10.561 3.854 1.00 90.00 507 LYS A O 1
ATOM 3890 N N . ALA A 1 508 ? -19.403 -9.102 5.187 1.00 91.25 508 ALA A N 1
ATOM 3891 C CA . ALA A 1 508 ? -20.745 -9.549 4.849 1.00 91.25 508 ALA A CA 1
ATOM 3892 C C . ALA A 1 508 ? -21.190 -8.963 3.505 1.00 91.25 508 ALA A C 1
ATOM 3894 O O . ALA A 1 508 ? -20.844 -7.832 3.155 1.00 91.25 508 ALA A O 1
ATOM 3895 N N . ARG A 1 509 ? -22.008 -9.712 2.765 1.00 87.88 509 ARG A N 1
ATOM 3896 C CA . ARG A 1 509 ? -22.709 -9.172 1.599 1.00 87.88 509 ARG A CA 1
ATOM 3897 C C . ARG A 1 509 ? -23.858 -8.274 2.045 1.00 87.88 509 ARG A C 1
ATOM 3899 O O . ARG A 1 509 ? -24.535 -8.568 3.026 1.00 87.88 509 ARG A O 1
ATOM 3906 N N . SER A 1 510 ? -24.122 -7.216 1.284 1.00 85.25 510 SER A N 1
ATOM 3907 C CA . SER A 1 510 ? -25.207 -6.273 1.577 1.00 85.25 510 SER A CA 1
ATOM 3908 C C . SER A 1 510 ? -26.610 -6.883 1.466 1.00 85.25 510 SER A C 1
ATOM 3910 O O . SER A 1 510 ? -27.545 -6.340 2.037 1.00 85.25 510 S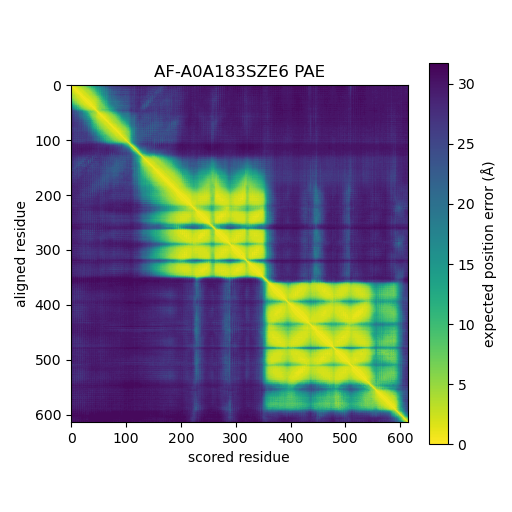ER A O 1
ATOM 3912 N N . ASP A 1 511 ? -26.765 -7.987 0.728 1.00 87.88 511 ASP A N 1
ATOM 3913 C CA . ASP A 1 511 ? -28.022 -8.720 0.527 1.00 87.88 511 ASP A CA 1
ATOM 3914 C C . ASP A 1 511 ? -28.160 -9.965 1.428 1.00 87.88 511 ASP A C 1
ATOM 3916 O O . ASP A 1 511 ? -29.079 -10.764 1.248 1.00 87.88 511 ASP A O 1
ATOM 3920 N N . SER A 1 512 ? -27.264 -10.145 2.406 1.00 93.25 512 SER A N 1
ATOM 3921 C CA . SER A 1 512 ? -27.305 -11.287 3.326 1.00 93.25 512 SER A CA 1
ATOM 3922 C C . SER A 1 512 ? -28.499 -11.209 4.283 1.00 93.25 512 SER A C 1
ATOM 3924 O O . SER A 1 512 ? -28.645 -10.267 5.067 1.00 93.25 512 SER A O 1
ATOM 3926 N N . GLY A 1 513 ? -29.318 -12.265 4.298 1.00 93.62 513 GLY A N 1
ATOM 3927 C CA . GLY A 1 513 ? -30.392 -12.420 5.284 1.00 93.62 513 GLY A CA 1
ATOM 3928 C C . GLY A 1 513 ? -29.871 -12.580 6.719 1.00 93.62 513 GLY A C 1
ATOM 3929 O O . GLY A 1 513 ? -30.537 -12.157 7.665 1.00 93.62 513 GLY A O 1
ATOM 3930 N N . ARG A 1 514 ? -28.663 -13.138 6.903 1.00 95.00 514 ARG A N 1
ATOM 3931 C CA . ARG A 1 514 ? -28.029 -13.255 8.227 1.00 95.00 514 ARG A CA 1
ATOM 3932 C C . ARG A 1 514 ? -27.509 -11.912 8.729 1.00 95.00 514 ARG A C 1
ATOM 3934 O O . ARG A 1 514 ? -27.614 -11.645 9.924 1.00 95.00 514 ARG A O 1
ATOM 3941 N N . LEU A 1 515 ? -27.023 -11.048 7.832 1.00 95.81 515 LEU A N 1
ATOM 3942 C CA . LEU A 1 515 ? -26.668 -9.670 8.178 1.00 95.81 515 LEU A CA 1
ATOM 3943 C C . LEU A 1 515 ? -27.903 -8.887 8.634 1.00 95.81 515 LEU A C 1
ATOM 3945 O O . LEU A 1 515 ? -27.854 -8.269 9.693 1.00 95.81 515 LEU A O 1
ATOM 3949 N N . ALA A 1 516 ? -29.018 -8.980 7.904 1.00 95.94 516 ALA A N 1
ATOM 3950 C CA . ALA A 1 516 ? -30.275 -8.344 8.307 1.00 95.94 516 ALA A CA 1
ATOM 3951 C C . ALA A 1 516 ? -30.736 -8.818 9.700 1.00 95.94 516 ALA A C 1
ATOM 3953 O O . ALA A 1 516 ? -31.079 -8.006 10.558 1.00 95.94 516 ALA A O 1
ATOM 3954 N N . GLY A 1 517 ? -30.650 -10.127 9.970 1.00 96.75 517 GLY A N 1
ATOM 3955 C CA . GLY A 1 517 ? -30.958 -10.682 11.291 1.00 96.75 517 GLY A CA 1
ATOM 3956 C C . GLY A 1 517 ? -30.038 -10.173 12.411 1.00 96.75 517 GLY A C 1
ATOM 3957 O O . GLY A 1 517 ? -30.501 -9.950 13.530 1.00 96.75 517 GLY A O 1
ATOM 3958 N N . LEU A 1 518 ? -28.748 -9.961 12.128 1.00 97.19 518 LEU A N 1
ATOM 3959 C CA . LEU A 1 518 ? -27.806 -9.365 13.080 1.00 97.19 518 LEU A CA 1
ATOM 3960 C C . LEU A 1 518 ? -28.111 -7.879 13.338 1.00 97.19 518 LEU A C 1
ATOM 3962 O O . LEU A 1 518 ? -28.048 -7.429 14.482 1.00 97.19 518 LEU A O 1
ATOM 3966 N N . GLU A 1 519 ? -28.467 -7.121 12.301 1.00 96.31 519 GLU A N 1
ATOM 3967 C CA . GLU A 1 519 ? -28.862 -5.714 12.428 1.00 96.31 519 GLU A CA 1
ATOM 3968 C C . GLU A 1 519 ? -30.139 -5.552 13.260 1.00 96.31 519 GLU A C 1
ATOM 3970 O O . GLU A 1 519 ? -30.219 -4.653 14.099 1.00 96.31 519 GLU A O 1
ATOM 3975 N N . ASP A 1 520 ? -31.118 -6.439 13.088 1.00 96.94 520 ASP A N 1
ATOM 3976 C CA . ASP A 1 520 ? -32.340 -6.428 13.892 1.00 96.94 520 ASP A CA 1
ATOM 3977 C C . ASP A 1 520 ? -32.070 -6.786 15.359 1.00 96.94 520 ASP A C 1
ATOM 3979 O O . ASP A 1 520 ? -32.598 -6.127 16.259 1.00 96.94 520 ASP A O 1
ATOM 3983 N N . ALA A 1 521 ? -31.173 -7.743 15.626 1.00 97.31 521 ALA A N 1
ATOM 3984 C CA . ALA A 1 521 ? -30.724 -8.030 16.988 1.00 97.31 521 ALA A CA 1
ATOM 3985 C C . ALA A 1 521 ? -30.025 -6.814 17.633 1.00 97.31 521 ALA A C 1
ATOM 3987 O O . ALA A 1 521 ? -30.285 -6.496 18.793 1.00 97.31 521 ALA A O 1
ATOM 3988 N N . ALA A 1 522 ? -29.200 -6.075 16.883 1.00 95.88 522 ALA A N 1
ATOM 3989 C CA . ALA A 1 522 ? -28.551 -4.851 17.365 1.00 95.88 522 ALA A CA 1
ATOM 3990 C C . ALA A 1 522 ? -29.535 -3.706 17.659 1.00 95.88 522 ALA A C 1
ATOM 3992 O O . ALA A 1 522 ? -29.357 -2.964 18.634 1.00 95.88 522 ALA A O 1
ATOM 3993 N N . LYS A 1 523 ? -30.608 -3.579 16.868 1.00 95.44 523 LYS A N 1
ATOM 3994 C CA . LYS A 1 523 ? -31.703 -2.639 17.162 1.00 95.44 523 LYS A CA 1
ATOM 3995 C C . LYS A 1 523 ? -32.419 -3.011 18.459 1.00 95.44 523 LYS A C 1
ATOM 3997 O O . LYS A 1 523 ? -32.715 -2.123 19.258 1.00 95.44 523 LYS A O 1
ATOM 4002 N N . GLU A 1 524 ? -32.668 -4.299 18.695 1.00 97.50 524 GLU A N 1
ATOM 4003 C CA . GLU A 1 524 ? -33.305 -4.744 19.938 1.00 97.50 524 GLU A CA 1
ATOM 4004 C C . GLU A 1 524 ? -32.400 -4.505 21.157 1.00 97.50 524 GLU A C 1
ATOM 4006 O O . GLU A 1 524 ? -32.891 -4.021 22.175 1.00 97.50 524 GLU A O 1
ATOM 4011 N N . VAL A 1 525 ? -31.082 -4.723 21.043 1.00 97.25 525 VAL A N 1
ATOM 4012 C CA . VAL A 1 525 ? -30.115 -4.341 22.093 1.00 97.25 525 VAL A CA 1
ATOM 4013 C C . VAL A 1 525 ? -30.208 -2.846 22.395 1.00 97.25 525 VAL A C 1
ATOM 4015 O O . VAL A 1 525 ? -30.398 -2.473 23.549 1.00 97.25 525 VAL A O 1
ATOM 4018 N N . SER A 1 526 ? -30.185 -1.989 21.370 1.00 94.06 526 SER A N 1
ATOM 4019 C CA . SER A 1 526 ? -30.300 -0.532 21.546 1.00 94.06 526 SER A CA 1
ATOM 4020 C C . SER A 1 526 ? -31.605 -0.131 22.249 1.00 94.06 526 SER A C 1
ATOM 4022 O O . SER A 1 526 ? -31.616 0.721 23.140 1.00 94.06 526 SER A O 1
ATOM 4024 N N . LYS A 1 527 ? -32.720 -0.779 21.890 1.00 95.50 527 LYS A N 1
ATOM 4025 C CA . LYS A 1 527 ? -34.029 -0.572 22.522 1.00 95.50 527 LYS A CA 1
ATOM 4026 C C . LYS A 1 527 ? -34.039 -1.012 23.986 1.00 95.50 527 LYS A C 1
ATOM 4028 O O . LYS A 1 527 ? -34.576 -0.291 24.827 1.00 95.50 527 LYS A O 1
ATOM 4033 N N . MET A 1 528 ? -33.451 -2.163 24.308 1.00 96.69 528 MET A N 1
ATOM 4034 C CA . MET A 1 528 ? -33.355 -2.652 25.685 1.00 96.69 528 MET A CA 1
ATOM 4035 C C . MET A 1 528 ? -32.411 -1.797 26.536 1.00 96.69 528 MET A C 1
ATOM 4037 O O . MET A 1 528 ? -32.754 -1.484 27.673 1.00 96.69 528 MET A O 1
ATOM 4041 N N . THR A 1 529 ? -31.295 -1.318 25.979 1.00 94.25 529 THR A N 1
ATOM 4042 C CA . THR A 1 529 ? -30.427 -0.332 26.638 1.00 94.25 529 THR A CA 1
ATOM 4043 C C . THR A 1 529 ? -31.200 0.945 26.955 1.00 94.25 529 THR A C 1
ATOM 4045 O O . THR A 1 529 ? -31.126 1.439 28.077 1.00 94.25 529 THR A O 1
ATOM 4048 N N . GLY A 1 530 ? -32.010 1.446 26.014 1.00 92.19 530 GLY A N 1
ATOM 4049 C CA . GLY A 1 530 ? -32.881 2.599 26.249 1.00 92.19 530 GLY A CA 1
ATOM 4050 C C . GLY A 1 530 ? -33.853 2.396 27.417 1.00 92.19 530 GLY A C 1
ATOM 4051 O O . GLY A 1 530 ? -34.037 3.310 28.219 1.00 92.19 530 GLY A O 1
ATOM 4052 N N . LYS A 1 531 ? -34.419 1.190 27.570 1.00 94.81 531 LYS A N 1
ATOM 4053 C CA . LYS A 1 531 ? -35.258 0.847 28.731 1.00 94.81 531 LYS A CA 1
ATOM 4054 C C . LYS A 1 531 ? -34.468 0.859 30.037 1.00 94.81 531 LYS A C 1
ATOM 4056 O O . LYS A 1 531 ? -34.922 1.476 30.991 1.00 94.81 531 LYS A O 1
ATOM 4061 N N . VAL A 1 532 ? -33.280 0.249 30.076 1.00 93.50 532 VAL A N 1
ATOM 4062 C CA . VAL A 1 532 ? -32.419 0.257 31.276 1.00 93.50 532 VAL A CA 1
ATOM 4063 C C . VAL A 1 532 ? -32.085 1.689 31.699 1.00 93.50 532 VAL A C 1
ATOM 4065 O O . VAL A 1 532 ? -32.192 2.022 32.875 1.00 93.50 532 VAL A O 1
ATOM 4068 N N . VAL A 1 533 ? -31.738 2.556 30.743 1.00 92.50 533 VAL A N 1
ATOM 4069 C CA . VAL A 1 533 ? -31.452 3.976 31.001 1.00 92.50 533 VAL A CA 1
ATOM 4070 C C . VAL A 1 533 ? -32.685 4.704 31.543 1.00 92.50 533 VAL A C 1
ATOM 4072 O O . VAL A 1 533 ? -32.569 5.470 32.499 1.00 92.50 533 VAL A O 1
ATOM 4075 N N . ALA A 1 534 ? -33.864 4.466 30.962 1.00 91.31 534 ALA A N 1
ATOM 4076 C CA . ALA A 1 534 ? -35.110 5.077 31.418 1.00 91.31 534 ALA A CA 1
ATOM 4077 C C . ALA A 1 534 ? -35.471 4.646 32.849 1.00 91.31 534 ALA A C 1
ATOM 4079 O O . ALA A 1 534 ? -35.752 5.502 33.684 1.00 91.31 534 ALA A O 1
ATOM 4080 N N . GLU A 1 535 ? -35.399 3.349 33.157 1.00 91.31 535 GLU A N 1
ATOM 4081 C CA . GLU A 1 535 ? -35.691 2.835 34.500 1.00 91.31 535 GLU A CA 1
ATOM 4082 C C . GLU A 1 535 ? -34.651 3.289 35.535 1.00 91.31 535 GLU A C 1
ATOM 4084 O O . GLU A 1 535 ? -35.013 3.653 36.653 1.00 91.31 535 GLU A O 1
ATOM 4089 N N . ALA A 1 536 ? -33.366 3.354 35.164 1.00 88.81 536 ALA A N 1
ATOM 4090 C CA . ALA A 1 536 ? -32.320 3.884 36.037 1.00 88.81 536 ALA A CA 1
ATOM 4091 C C . ALA A 1 536 ? -32.546 5.371 36.360 1.00 88.81 536 ALA A C 1
ATOM 4093 O O . ALA A 1 536 ? -32.463 5.759 37.525 1.00 88.81 536 ALA A O 1
ATOM 4094 N N . ASN A 1 537 ? -32.891 6.192 35.360 1.00 87.88 537 ASN A N 1
ATOM 4095 C CA . ASN A 1 537 ? -33.209 7.609 35.561 1.00 87.88 537 ASN A CA 1
ATOM 4096 C C . ASN A 1 537 ? -34.470 7.800 36.411 1.00 87.88 537 ASN A C 1
ATOM 4098 O O . ASN A 1 537 ? -34.455 8.602 37.341 1.00 87.88 537 ASN A O 1
ATOM 4102 N N . ASN A 1 538 ? -35.531 7.029 36.148 1.00 87.25 538 ASN A N 1
ATOM 4103 C CA . ASN A 1 538 ? -36.737 7.040 36.978 1.00 87.25 538 ASN A CA 1
ATOM 4104 C C . ASN A 1 538 ? -36.401 6.708 38.439 1.00 87.25 538 ASN A C 1
ATOM 4106 O O . ASN A 1 538 ? -36.895 7.367 39.354 1.00 87.25 538 ASN A O 1
ATOM 4110 N N . GLY A 1 539 ? -35.516 5.732 38.665 1.00 83.38 539 GLY A N 1
ATOM 4111 C CA . GLY A 1 539 ? -35.043 5.381 40.000 1.00 83.38 539 GLY A CA 1
ATOM 4112 C C . GLY A 1 539 ? -34.278 6.501 40.706 1.00 83.38 539 GLY A C 1
ATOM 4113 O O . GLY A 1 539 ? -34.469 6.706 41.905 1.00 83.38 539 GLY A O 1
ATOM 4114 N N . VAL A 1 540 ? -33.460 7.263 39.972 1.00 82.69 540 VAL A N 1
ATOM 4115 C CA . VAL A 1 540 ? -32.774 8.451 40.507 1.00 82.69 540 VAL A CA 1
ATOM 4116 C C . VAL A 1 540 ? -33.782 9.546 40.868 1.00 82.69 540 VAL A C 1
ATOM 4118 O O . VAL A 1 540 ? -33.754 10.035 41.996 1.00 82.69 540 VAL A O 1
ATOM 4121 N N . SER A 1 541 ? -34.727 9.873 39.980 1.00 81.75 541 SER A N 1
ATOM 4122 C CA . SER A 1 541 ? -35.723 10.928 40.225 1.00 81.75 541 SER A CA 1
ATOM 4123 C C . SER A 1 541 ? -36.661 10.620 41.395 1.00 81.75 541 SER A C 1
ATOM 4125 O O . SER A 1 541 ? -36.989 11.514 42.172 1.00 81.75 541 SER A O 1
ATOM 4127 N N . ILE A 1 542 ? -37.071 9.360 41.573 1.00 79.31 542 ILE A N 1
ATOM 4128 C CA . ILE A 1 542 ? -37.881 8.948 42.732 1.00 79.31 542 ILE A CA 1
ATOM 4129 C C . ILE A 1 542 ? -37.092 9.130 44.038 1.00 79.31 542 ILE A C 1
ATOM 4131 O O . ILE A 1 542 ? -37.654 9.551 45.052 1.00 79.31 542 ILE A O 1
ATOM 4135 N N . ARG A 1 543 ? -35.779 8.859 44.020 1.00 73.12 543 ARG A N 1
ATOM 4136 C CA . ARG A 1 543 ? -34.900 9.091 45.173 1.00 73.12 543 ARG A CA 1
ATOM 4137 C C . ARG A 1 543 ? -34.791 10.583 45.502 1.00 73.12 543 ARG A C 1
ATOM 4139 O O . ARG A 1 543 ? -34.832 10.936 46.673 1.00 73.12 543 ARG A O 1
ATOM 4146 N N . GLU A 1 544 ? -34.716 11.454 44.501 1.00 71.44 544 GLU A N 1
ATOM 4147 C CA . GLU A 1 544 ? -34.648 12.912 44.693 1.00 71.44 544 GLU A CA 1
ATOM 4148 C C . GLU A 1 544 ? -35.957 13.498 45.248 1.00 71.44 544 GLU A C 1
ATOM 4150 O O . GLU A 1 544 ? -35.924 14.254 46.215 1.00 71.44 544 GLU A O 1
ATOM 4155 N N . GLN A 1 545 ? -37.119 13.071 44.741 1.00 67.19 545 GLN A N 1
ATOM 4156 C CA . GLN A 1 545 ? -38.431 13.532 45.233 1.00 67.19 545 GLN A CA 1
ATOM 4157 C C . GLN A 1 545 ? -38.688 13.188 46.709 1.00 67.19 545 GLN A C 1
ATOM 4159 O O . GLN A 1 545 ? -39.432 13.896 47.389 1.00 67.19 545 GLN A O 1
ATOM 4164 N N . SER A 1 546 ? -38.078 12.116 47.226 1.00 61.81 546 SER A N 1
ATOM 4165 C CA . SER A 1 546 ? -38.182 11.778 48.651 1.00 61.81 546 SER A CA 1
ATOM 4166 C C . SER A 1 546 ? -37.503 12.805 49.569 1.00 61.81 546 SER A C 1
ATOM 4168 O O . SER A 1 546 ? -37.966 13.009 50.689 1.00 61.81 546 SER A O 1
ATOM 4170 N N . VAL A 1 547 ? -36.473 13.501 49.076 1.00 60.19 547 VAL A N 1
ATOM 4171 C CA . VAL A 1 547 ? -35.741 14.547 49.811 1.00 60.19 547 VAL A CA 1
ATOM 4172 C C . VAL A 1 547 ? -36.542 15.854 49.847 1.00 60.19 547 VAL A C 1
ATOM 4174 O O . VAL A 1 547 ? -36.562 16.542 50.865 1.00 60.19 547 VAL A O 1
ATOM 4177 N N . ASP A 1 548 ? -37.286 16.165 48.780 1.00 57.72 548 ASP A N 1
ATOM 4178 C CA . ASP A 1 548 ? -38.093 17.392 48.689 1.00 57.72 548 ASP A CA 1
ATOM 4179 C C . ASP A 1 548 ? -39.203 17.476 49.757 1.00 57.72 548 ASP A C 1
ATOM 4181 O O . ASP A 1 548 ? -39.576 18.562 50.212 1.00 57.72 548 ASP A O 1
ATOM 4185 N N . LEU A 1 549 ? -39.710 16.327 50.213 1.00 59.62 549 LEU A N 1
ATOM 4186 C CA . LEU A 1 549 ? -40.745 16.249 51.246 1.00 59.62 549 LEU A CA 1
ATOM 4187 C C . LEU A 1 549 ? -40.228 16.642 52.643 1.00 59.62 549 LEU A C 1
ATOM 4189 O O . LEU A 1 549 ? -41.013 17.139 53.455 1.00 59.62 549 LEU A O 1
ATOM 4193 N N . GLU A 1 550 ? -38.927 16.497 52.920 1.00 59.88 550 GLU A N 1
ATOM 4194 C CA . GLU A 1 550 ? -38.329 16.856 54.215 1.00 59.88 550 GLU A CA 1
ATOM 4195 C C . GLU A 1 550 ? -38.261 18.380 54.436 1.00 59.88 550 GLU A C 1
ATOM 4197 O O . GLU A 1 550 ? -38.387 18.845 55.572 1.00 59.88 550 GLU A O 1
ATOM 4202 N N . PHE A 1 551 ? -38.176 19.193 53.371 1.00 61.91 551 PHE A N 1
ATOM 4203 C CA . PHE A 1 551 ? -38.132 20.661 53.488 1.00 61.91 551 PHE A CA 1
ATOM 4204 C C . PHE A 1 551 ? -39.432 21.271 54.021 1.00 61.91 551 PHE A C 1
ATOM 4206 O O . PHE A 1 551 ? -39.409 22.323 54.663 1.00 61.91 551 PHE A O 1
ATOM 4213 N N . THR A 1 552 ? -40.571 20.609 53.797 1.00 63.59 552 THR A N 1
ATOM 4214 C CA . THR A 1 552 ? -41.892 21.111 54.214 1.00 63.59 552 THR A CA 1
ATOM 4215 C C . THR A 1 552 ? -42.108 21.096 55.733 1.00 63.59 552 THR A C 1
ATOM 4217 O O . THR A 1 552 ? -43.068 21.693 56.218 1.00 63.59 552 THR A O 1
ATOM 4220 N N . GLN A 1 553 ? -41.206 20.462 56.494 1.00 66.69 553 GLN A N 1
ATOM 4221 C CA . GLN A 1 553 ? -41.317 20.276 57.946 1.00 66.69 553 GLN A CA 1
ATOM 4222 C C . GLN A 1 553 ? -40.360 21.164 58.771 1.00 66.69 553 GLN A C 1
ATOM 4224 O O . GLN A 1 553 ? -40.347 21.072 59.999 1.00 66.69 553 GLN A O 1
ATOM 4229 N N . LEU A 1 554 ? -39.567 22.038 58.137 1.00 71.56 554 LEU A N 1
ATOM 4230 C CA . LEU A 1 554 ? -38.537 22.844 58.813 1.00 71.56 554 LEU A CA 1
ATOM 4231 C C . LEU A 1 554 ? -39.050 24.218 59.291 1.00 71.56 554 LEU A C 1
ATOM 4233 O O . LEU A 1 554 ? -39.754 24.930 58.578 1.00 71.56 554 LEU A O 1
ATOM 4237 N N . GLY A 1 555 ? -38.635 24.645 60.491 1.00 74.25 555 GLY A N 1
ATOM 4238 C CA . GLY A 1 555 ? -38.880 26.009 60.992 1.00 74.25 555 GLY A CA 1
ATOM 4239 C C . GLY A 1 555 ? -37.960 27.063 60.348 1.00 74.25 555 GLY A C 1
ATOM 4240 O O . GLY A 1 555 ? -36.860 26.742 59.913 1.00 74.25 555 GLY A O 1
ATOM 4241 N N . ILE A 1 556 ? -38.348 28.348 60.344 1.00 73.75 556 ILE A N 1
ATOM 4242 C CA . ILE A 1 556 ? -37.665 29.449 59.609 1.00 73.75 556 ILE A CA 1
ATOM 4243 C C . ILE A 1 556 ? -36.139 29.512 59.843 1.00 73.75 556 ILE A C 1
ATOM 4245 O O . ILE A 1 556 ? -35.365 29.685 58.901 1.00 73.75 556 ILE A O 1
ATOM 4249 N N . THR A 1 557 ? -35.675 29.367 61.088 1.00 74.94 557 THR A N 1
ATOM 4250 C CA . THR A 1 557 ? -34.235 29.419 61.411 1.00 74.94 557 THR A CA 1
ATOM 4251 C C . THR A 1 557 ? -33.492 28.158 60.962 1.00 74.94 557 THR A C 1
ATOM 4253 O O . THR A 1 557 ? -32.336 28.239 60.553 1.00 74.94 557 THR A O 1
ATOM 4256 N N . GLN A 1 558 ? -34.153 26.997 61.016 1.00 76.38 558 GLN A N 1
ATOM 4257 C CA . GLN A 1 558 ? -33.606 25.738 60.503 1.00 76.38 558 GLN A CA 1
ATOM 4258 C C . GLN A 1 558 ? -33.543 25.763 58.976 1.00 76.38 558 GLN A C 1
ATOM 4260 O O . GLN A 1 558 ? -32.539 25.338 58.421 1.00 76.38 558 GLN A O 1
ATOM 4265 N N . ALA A 1 559 ? -34.544 26.353 58.316 1.00 77.69 559 ALA A N 1
ATOM 4266 C CA . ALA A 1 559 ? -34.566 26.535 56.871 1.00 77.69 559 ALA A CA 1
ATOM 4267 C C . ALA A 1 559 ? -33.399 27.411 56.384 1.00 77.69 559 ALA A C 1
ATOM 4269 O O . ALA A 1 559 ? -32.723 27.028 55.441 1.00 77.69 559 ALA A O 1
ATOM 4270 N N . ARG A 1 560 ? -33.076 28.525 57.067 1.00 78.50 560 ARG A N 1
ATOM 4271 C CA . ARG A 1 560 ? -31.901 29.355 56.713 1.00 78.50 560 ARG A CA 1
ATOM 4272 C C . ARG A 1 560 ? -30.562 28.650 56.918 1.00 78.50 560 ARG A C 1
ATOM 4274 O O . ARG A 1 560 ? -29.643 28.854 56.133 1.00 78.50 560 ARG A O 1
ATOM 4281 N N . ARG A 1 561 ? -30.419 27.854 57.985 1.00 82.56 561 ARG A N 1
ATOM 4282 C CA . ARG A 1 561 ? -29.198 27.059 58.191 1.00 82.56 561 ARG A CA 1
ATOM 4283 C C . ARG A 1 561 ? -29.076 25.985 57.110 1.00 82.56 561 ARG A C 1
ATOM 4285 O O . ARG A 1 561 ? -28.024 25.885 56.500 1.00 82.56 561 ARG A O 1
ATOM 4292 N N . ALA A 1 562 ? -30.165 25.270 56.828 1.00 81.19 562 ALA A N 1
ATOM 4293 C CA . ALA A 1 562 ? -30.221 24.286 55.753 1.00 81.19 562 ALA A CA 1
ATOM 4294 C C . ALA A 1 562 ? -29.937 24.918 54.382 1.00 81.19 562 ALA A C 1
ATOM 4296 O O . ALA A 1 562 ? -29.216 24.326 53.589 1.00 81.19 562 ALA A O 1
ATOM 4297 N N . GLU A 1 563 ? -30.427 26.132 54.115 1.00 82.81 563 GLU A N 1
ATOM 4298 C CA . GLU A 1 563 ? -30.116 26.892 52.899 1.00 82.81 563 GLU A CA 1
ATOM 4299 C C . GLU A 1 563 ? -28.615 27.179 52.794 1.00 82.81 563 GLU A C 1
ATOM 4301 O O . GLU A 1 563 ? -28.010 26.890 51.764 1.00 82.81 563 GLU A O 1
ATOM 4306 N N . MET A 1 564 ? -27.995 27.700 53.857 1.00 83.00 564 MET A N 1
ATOM 4307 C CA . MET A 1 564 ? -26.565 28.019 53.857 1.00 83.00 564 MET A CA 1
ATOM 4308 C C . MET A 1 564 ? -25.692 26.761 53.737 1.00 83.00 564 MET A C 1
ATOM 4310 O O . MET A 1 564 ? -24.753 26.747 52.943 1.00 83.00 564 MET A O 1
ATOM 4314 N N . ASP 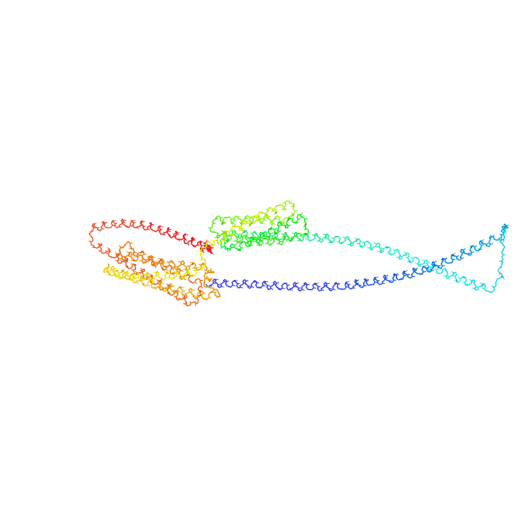A 1 565 ? -26.035 25.686 54.449 1.00 82.56 565 ASP A N 1
ATOM 4315 C CA . ASP A 1 565 ? -25.357 24.389 54.337 1.00 82.56 565 ASP A CA 1
ATOM 4316 C C . ASP A 1 565 ? -25.522 23.800 52.921 1.00 82.56 565 ASP A C 1
ATOM 4318 O O . ASP A 1 565 ? -24.569 23.271 52.345 1.00 82.56 565 ASP A O 1
ATOM 4322 N N . THR A 1 566 ? -26.699 23.964 52.305 1.00 83.12 566 THR A N 1
ATOM 4323 C CA . THR A 1 566 ? -26.956 23.558 50.913 1.00 83.12 566 THR A CA 1
ATOM 4324 C C . THR A 1 566 ? -26.138 24.392 49.930 1.00 83.12 566 THR A C 1
ATOM 4326 O O . THR A 1 566 ? -25.566 23.831 49.002 1.00 83.12 566 THR A O 1
ATOM 4329 N N . GLN A 1 567 ? -26.008 25.708 50.130 1.00 81.69 567 GLN A N 1
ATOM 4330 C CA . GLN A 1 567 ? -25.164 26.568 49.290 1.00 81.69 567 GLN A CA 1
ATOM 4331 C C . GLN A 1 567 ? -23.687 26.163 49.360 1.00 81.69 567 GLN A C 1
ATOM 4333 O O . GLN A 1 567 ? -23.023 26.085 48.325 1.00 81.69 567 GLN A O 1
ATOM 4338 N N . VAL A 1 568 ? -23.175 25.851 50.556 1.00 88.50 568 VAL A N 1
ATOM 4339 C CA . VAL A 1 568 ? -21.817 25.302 50.712 1.00 88.50 568 VAL A CA 1
ATOM 4340 C C . VAL A 1 568 ? -21.700 23.981 49.956 1.00 88.50 568 VAL A C 1
ATOM 4342 O O . VAL A 1 568 ? -20.756 23.793 49.188 1.00 88.50 568 VAL A O 1
ATOM 4345 N N . ARG A 1 569 ? -22.694 23.097 50.091 1.00 84.31 569 ARG A N 1
ATOM 4346 C CA . ARG A 1 569 ? -22.708 21.817 49.385 1.00 84.31 569 ARG A CA 1
ATOM 4347 C C . ARG A 1 569 ? -22.749 21.975 47.863 1.00 84.31 569 ARG A C 1
ATOM 4349 O O . ARG A 1 569 ? -22.085 21.211 47.168 1.00 84.31 569 ARG A O 1
ATOM 4356 N N . VAL A 1 570 ? -23.479 22.962 47.342 1.00 84.94 570 VAL A N 1
ATOM 4357 C CA . VAL A 1 570 ? -23.497 23.296 45.909 1.00 84.94 570 VAL A CA 1
ATOM 4358 C C . VAL A 1 570 ? -22.094 23.670 45.438 1.00 84.94 570 VAL A C 1
ATOM 4360 O O . VAL A 1 570 ? -21.617 23.079 44.474 1.00 84.94 570 VAL A O 1
ATOM 4363 N N . LEU A 1 571 ? -21.391 24.558 46.148 1.00 85.75 571 LEU A N 1
ATOM 4364 C CA . LEU A 1 571 ? -20.024 24.956 45.785 1.00 85.75 571 LEU A CA 1
ATOM 4365 C C . LEU A 1 571 ? -19.041 23.772 45.815 1.00 85.75 571 LEU A C 1
ATOM 4367 O O . LEU A 1 571 ? -18.214 23.624 44.913 1.00 85.75 571 LEU A O 1
ATOM 4371 N N . GLU A 1 572 ? -19.143 22.894 46.818 1.00 86.25 572 GLU A N 1
ATOM 4372 C CA . GLU A 1 572 ? -18.339 21.665 46.888 1.00 86.25 572 GLU A CA 1
ATOM 4373 C C . GLU A 1 572 ? -18.612 20.719 45.709 1.00 86.25 572 GLU A C 1
ATOM 4375 O O . GLU A 1 572 ? -17.681 20.136 45.138 1.00 86.25 572 GLU A O 1
ATOM 4380 N N . LEU A 1 573 ? -19.885 20.553 45.336 1.00 89.94 573 LEU A N 1
ATOM 4381 C CA . LEU A 1 573 ? -20.299 19.705 44.221 1.00 89.94 573 LEU A CA 1
ATOM 4382 C C . LEU A 1 573 ? -19.882 20.299 42.873 1.00 89.94 573 LEU A C 1
ATOM 4384 O O . LEU A 1 573 ? -19.432 19.548 42.012 1.00 89.94 573 LEU A O 1
ATOM 4388 N N . GLU A 1 574 ? -19.955 21.618 42.690 1.00 86.00 574 GLU A N 1
ATOM 4389 C CA . GLU A 1 574 ? -19.461 22.303 41.489 1.00 86.00 574 GLU A CA 1
ATOM 4390 C C . GLU A 1 574 ? -17.946 22.123 41.322 1.00 86.00 574 GLU A C 1
ATOM 4392 O O . GLU A 1 574 ? -17.478 21.778 40.231 1.00 86.00 574 GLU A O 1
ATOM 4397 N N . ALA A 1 575 ? -17.177 22.273 42.407 1.00 84.25 575 ALA A N 1
ATOM 4398 C CA . ALA A 1 575 ? -15.736 22.025 42.401 1.00 84.25 575 ALA A CA 1
ATOM 4399 C C . ALA A 1 575 ? -15.412 20.553 42.086 1.00 84.25 575 ALA A C 1
ATOM 4401 O O . ALA A 1 575 ? -14.552 20.263 41.248 1.00 84.25 575 ALA A O 1
ATOM 4402 N N . SER A 1 576 ? -16.142 19.619 42.703 1.00 88.00 576 SER A N 1
ATOM 4403 C CA . SER A 1 576 ? -15.990 18.178 42.461 1.00 88.00 576 SER A CA 1
ATOM 4404 C C . SER A 1 576 ? -16.364 17.795 41.025 1.00 88.00 576 SER A C 1
ATOM 4406 O O . SER A 1 576 ? -15.653 17.026 40.381 1.00 88.00 576 SER A O 1
ATOM 4408 N N . LEU A 1 577 ? -17.434 18.377 40.474 1.00 87.50 577 LEU A N 1
ATOM 4409 C CA . LEU A 1 577 ? -17.862 18.180 39.090 1.00 87.50 577 LEU A CA 1
ATOM 4410 C C . LEU A 1 577 ? -16.810 18.693 38.102 1.00 87.50 577 LEU A C 1
ATOM 4412 O O . LEU A 1 577 ? -16.527 18.024 37.108 1.00 87.50 577 LEU A O 1
ATOM 4416 N N . ALA A 1 578 ? -16.221 19.865 38.356 1.00 84.38 578 ALA A N 1
ATOM 4417 C CA . ALA A 1 578 ? -15.143 20.399 37.529 1.00 84.38 578 ALA A CA 1
ATOM 4418 C C . ALA A 1 578 ? -13.912 19.473 37.539 1.00 84.38 578 ALA A C 1
ATOM 4420 O O . ALA A 1 578 ? -13.336 19.202 36.480 1.00 84.38 578 ALA A O 1
ATOM 4421 N N . ALA A 1 579 ? -13.550 18.934 38.708 1.00 87.88 579 ALA A N 1
ATOM 4422 C CA . ALA A 1 579 ? -12.455 17.977 38.853 1.00 87.88 579 ALA A CA 1
ATOM 4423 C C . ALA A 1 579 ? -12.731 16.655 38.112 1.00 87.88 579 ALA A C 1
ATOM 4425 O O . ALA A 1 579 ? -11.895 16.207 37.325 1.00 87.88 579 ALA A O 1
ATOM 4426 N N . GLU A 1 580 ? -13.917 16.065 38.282 1.00 88.00 580 GLU A N 1
ATOM 4427 C CA . GLU A 1 580 ? -14.291 14.822 37.597 1.00 88.00 580 GLU A CA 1
ATOM 4428 C C . GLU A 1 580 ? -14.444 15.014 36.082 1.00 88.00 580 GLU A C 1
ATOM 4430 O O . GLU A 1 580 ? -14.036 14.150 35.312 1.00 88.00 580 GLU A O 1
ATOM 4435 N N . ARG A 1 581 ? -14.927 16.171 35.604 1.00 86.62 581 ARG A N 1
ATOM 4436 C CA . ARG A 1 581 ? -14.932 16.496 34.162 1.00 86.62 581 ARG A CA 1
ATOM 4437 C C . ARG A 1 581 ? -13.522 16.563 33.586 1.00 86.62 581 ARG A C 1
ATOM 4439 O O . ARG A 1 581 ? -13.296 16.061 32.483 1.00 86.62 581 ARG A O 1
ATOM 4446 N N . LYS A 1 582 ? -12.573 17.154 34.320 1.00 85.44 582 LYS A N 1
ATOM 4447 C CA . LYS A 1 582 ? -11.161 17.182 33.922 1.00 85.44 582 LYS A CA 1
ATOM 4448 C C . LYS A 1 582 ? -10.595 15.763 33.849 1.00 85.44 582 LYS A C 1
ATOM 4450 O O . LYS A 1 582 ? -10.056 15.388 32.810 1.00 85.44 582 LYS A O 1
ATOM 4455 N N . LYS A 1 583 ? -10.802 14.957 34.893 1.00 88.12 583 LYS A N 1
ATOM 4456 C CA . LYS A 1 583 ? -10.361 13.557 34.958 1.00 88.12 583 LYS A CA 1
ATOM 4457 C C . LYS A 1 583 ? -10.994 12.690 33.869 1.00 88.12 583 LYS A C 1
ATOM 4459 O O . LYS A 1 583 ? -10.298 11.914 33.228 1.00 88.12 583 LYS A O 1
ATOM 4464 N N . LEU A 1 584 ? -12.289 12.848 33.593 1.00 77.88 584 LEU A N 1
ATOM 4465 C CA . LEU A 1 584 ? -12.973 12.173 32.487 1.00 77.88 584 LEU A CA 1
ATOM 4466 C C . LEU A 1 584 ? -12.381 12.585 31.134 1.00 77.88 584 LEU A C 1
ATOM 4468 O O . LEU A 1 584 ? -12.214 11.745 30.253 1.00 77.88 584 LEU A O 1
ATOM 4472 N N . GLY A 1 585 ? -12.047 13.866 30.961 1.00 78.88 585 GLY A N 1
ATOM 4473 C CA . GLY A 1 585 ? -11.337 14.357 29.782 1.00 78.88 585 GLY A CA 1
ATOM 4474 C C . GLY A 1 585 ? -9.954 13.720 29.624 1.00 78.88 585 GLY A C 1
ATOM 4475 O O . GLY A 1 585 ? -9.601 13.302 28.523 1.00 78.88 585 GLY A O 1
ATOM 4476 N N . GLU A 1 586 ? -9.197 13.594 30.713 1.00 85.75 586 GLU A N 1
ATOM 4477 C CA . GLU A 1 586 ? -7.892 12.923 30.748 1.00 85.75 586 GLU A CA 1
ATOM 4478 C C . GLU A 1 586 ? -8.008 11.423 30.462 1.00 85.75 586 GLU A C 1
ATOM 4480 O O . GLU A 1 586 ? -7.270 10.920 29.623 1.00 85.75 586 GLU A O 1
ATOM 4485 N N . LEU A 1 587 ? -8.975 10.724 31.064 1.00 76.50 587 LEU A N 1
ATOM 4486 C CA . LEU A 1 587 ? -9.253 9.309 30.798 1.00 76.50 587 LEU A CA 1
ATOM 4487 C C . LEU A 1 587 ? -9.685 9.076 29.355 1.00 76.50 587 LEU A C 1
ATOM 4489 O O . LEU A 1 587 ? -9.222 8.135 28.727 1.00 76.50 587 LEU A O 1
ATOM 4493 N N . ARG A 1 588 ? -10.533 9.944 28.793 1.00 76.69 588 ARG A N 1
ATOM 4494 C CA . ARG A 1 588 ? -10.886 9.881 27.371 1.00 76.69 588 ARG A CA 1
ATOM 4495 C C . ARG A 1 588 ? -9.656 10.100 26.506 1.00 76.69 588 ARG A C 1
ATOM 4497 O O . ARG A 1 588 ? -9.449 9.326 25.588 1.00 76.69 588 ARG A O 1
ATOM 4504 N N . ARG A 1 589 ? -8.812 11.093 26.804 1.00 71.88 589 ARG A N 1
ATOM 4505 C CA . ARG A 1 589 ? -7.544 11.293 26.083 1.00 71.88 589 ARG A CA 1
ATOM 4506 C C . ARG A 1 589 ? -6.631 10.083 26.206 1.00 71.88 589 ARG A C 1
ATOM 4508 O O . ARG A 1 589 ? -6.092 9.674 25.198 1.00 71.88 589 ARG A O 1
ATOM 4515 N N . TYR A 1 590 ? -6.498 9.488 27.386 1.00 73.94 590 TYR A N 1
ATOM 4516 C CA . TYR A 1 590 ? -5.710 8.278 27.595 1.00 73.94 590 TYR A CA 1
ATOM 4517 C C . TYR A 1 590 ? -6.280 7.097 26.807 1.00 73.94 590 TYR A C 1
ATOM 4519 O O . TYR A 1 590 ? -5.551 6.455 26.066 1.00 73.94 590 TYR A O 1
ATOM 4527 N N . ASN A 1 591 ? -7.591 6.867 26.875 1.00 62.62 591 ASN A N 1
ATOM 4528 C CA . ASN A 1 591 ? -8.262 5.814 26.126 1.00 62.62 591 ASN A CA 1
ATOM 4529 C C . ASN A 1 591 ? -8.213 6.064 24.623 1.00 62.62 591 ASN A C 1
ATOM 4531 O O . ASN A 1 591 ? -8.102 5.101 23.892 1.00 62.62 591 ASN A O 1
ATOM 4535 N N . TYR A 1 592 ? -8.251 7.306 24.140 1.00 52.56 592 TYR A N 1
ATOM 4536 C CA . TYR A 1 592 ? -8.047 7.618 22.727 1.00 52.56 592 TYR A CA 1
ATOM 4537 C C . TYR A 1 592 ? -6.578 7.602 22.335 1.00 52.56 592 TYR A C 1
ATOM 4539 O O . TYR A 1 592 ? -6.314 7.321 21.187 1.00 52.56 592 TYR A O 1
ATOM 4547 N N . SER A 1 593 ? -5.624 7.854 23.228 1.00 52.38 593 SER A N 1
ATOM 4548 C CA . SER A 1 593 ? -4.193 7.700 22.951 1.00 52.38 593 SER A CA 1
ATOM 4549 C C . SER A 1 593 ? -3.804 6.229 22.914 1.00 52.38 593 SER A C 1
ATOM 4551 O O . SER A 1 593 ? -3.119 5.842 21.986 1.00 52.38 593 SER A O 1
ATOM 4553 N N . ASN A 1 594 ? -4.316 5.397 23.827 1.00 48.03 594 ASN A N 1
ATOM 4554 C CA . ASN A 1 594 ? -4.170 3.941 23.795 1.00 48.03 594 ASN A CA 1
ATOM 4555 C C . ASN A 1 594 ? -5.013 3.318 22.683 1.00 48.03 594 ASN A C 1
ATOM 4557 O O . ASN A 1 594 ? -4.542 2.426 21.999 1.00 48.03 594 ASN A O 1
ATOM 4561 N N . SER A 1 595 ? -6.242 3.785 22.455 1.00 37.88 595 SER A N 1
ATOM 4562 C CA . SER A 1 595 ? -7.067 3.336 21.331 1.00 37.88 595 SER A CA 1
ATOM 4563 C C . SER A 1 595 ? -6.532 3.875 20.015 1.00 37.88 595 SER A C 1
ATOM 4565 O O . SER A 1 595 ? -6.734 3.192 19.040 1.00 37.88 595 SER A O 1
ATOM 4567 N N . ALA A 1 596 ? -5.781 4.987 19.977 1.00 33.81 596 ALA A N 1
ATOM 4568 C CA . ALA A 1 596 ? -4.954 5.464 18.858 1.00 33.81 596 ALA A CA 1
ATOM 4569 C C . ALA A 1 596 ? -3.529 4.914 18.871 1.00 33.81 596 ALA A C 1
ATOM 4571 O O . ALA A 1 596 ? -2.809 5.156 17.920 1.00 33.81 596 ALA A O 1
ATOM 4572 N N . GLU A 1 597 ? -3.113 4.149 19.873 1.00 36.22 597 GLU A N 1
ATOM 4573 C CA . GLU A 1 597 ? -1.974 3.234 19.801 1.00 36.22 597 GLU A CA 1
ATOM 4574 C C . GLU A 1 597 ? -2.459 1.889 19.249 1.00 36.22 597 GLU A C 1
ATOM 4576 O O . GLU A 1 597 ? -1.810 1.341 18.372 1.00 36.22 597 GLU A O 1
ATOM 4581 N N . VAL A 1 598 ? -3.677 1.451 19.584 1.00 34.34 598 VAL A N 1
ATOM 4582 C CA . VAL A 1 598 ? -4.416 0.347 18.940 1.00 34.34 598 VAL A CA 1
ATOM 4583 C C . VAL A 1 598 ? -4.928 0.752 17.539 1.00 34.34 598 VAL A C 1
ATOM 4585 O O . VAL A 1 598 ? -4.961 -0.073 16.632 1.00 34.34 598 VAL A O 1
ATOM 4588 N N . GLU A 1 599 ? -5.212 2.038 17.303 1.00 29.44 599 GLU A N 1
ATOM 4589 C CA . GLU A 1 599 ? -5.477 2.696 16.014 1.00 29.44 599 GLU A CA 1
ATOM 4590 C C . GLU A 1 599 ? -4.205 3.255 15.387 1.00 29.44 599 GLU A C 1
ATOM 4592 O O . GLU A 1 599 ? -4.268 3.643 14.244 1.00 29.44 599 GLU A O 1
ATOM 4597 N N . LYS A 1 600 ? -3.021 3.242 16.000 1.00 29.62 600 LYS A N 1
ATOM 4598 C CA . LYS A 1 600 ? -1.741 3.357 15.264 1.00 29.62 600 LYS A CA 1
ATOM 4599 C C . LYS A 1 600 ? -1.236 1.972 14.887 1.00 29.62 600 LYS A C 1
ATOM 4601 O O . LYS A 1 600 ? -0.595 1.840 13.857 1.00 29.62 600 LYS A O 1
ATOM 4606 N N . VAL A 1 601 ? -1.647 0.938 15.619 1.00 34.94 601 VAL A N 1
ATOM 4607 C CA . VAL A 1 601 ? -1.605 -0.469 15.207 1.00 34.94 601 VAL A CA 1
ATOM 4608 C C . VAL A 1 601 ? -2.685 -0.776 14.144 1.00 34.94 601 VAL A C 1
ATOM 4610 O O . VAL A 1 601 ? -2.475 -1.674 13.333 1.00 34.94 601 VAL A O 1
ATOM 4613 N N . SER A 1 602 ? -3.782 0.003 14.034 1.00 30.47 602 SER A N 1
ATOM 4614 C CA . SER A 1 602 ? -4.820 -0.179 12.989 1.00 30.47 602 SER A CA 1
ATOM 4615 C C . SER A 1 602 ? -4.945 0.927 11.899 1.00 30.47 602 SER A C 1
ATOM 4617 O O . SER A 1 602 ? -5.379 0.608 10.789 1.00 30.47 602 SER A O 1
ATOM 4619 N N . ARG A 1 603 ? -4.440 2.160 12.104 1.00 26.75 603 ARG A N 1
ATOM 4620 C CA . ARG A 1 603 ? -4.236 3.276 11.124 1.00 26.75 603 ARG A CA 1
ATOM 4621 C C . ARG A 1 603 ? -2.782 3.427 10.646 1.00 26.75 603 ARG A C 1
ATOM 4623 O O . ARG A 1 603 ? -2.515 4.225 9.744 1.00 26.75 603 ARG A O 1
ATOM 4630 N N . SER A 1 604 ? -1.868 2.559 11.092 1.00 36.38 604 SER A N 1
ATOM 4631 C CA . SER A 1 604 ? -0.754 2.116 10.236 1.00 36.38 604 SER A CA 1
ATOM 4632 C C . SER A 1 604 ? -1.263 1.523 8.913 1.00 36.38 604 SER A C 1
ATOM 4634 O O . SER A 1 604 ? -0.473 1.400 7.983 1.00 36.38 604 SER A O 1
ATOM 4636 N N . VAL A 1 605 ? -2.581 1.279 8.762 1.00 33.56 605 VAL A N 1
ATOM 4637 C CA . VAL A 1 605 ? -3.197 0.960 7.468 1.00 33.56 605 VAL A CA 1
ATOM 4638 C C . VAL A 1 605 ? -3.991 2.074 6.771 1.00 33.56 605 VAL A C 1
ATOM 4640 O O . VAL A 1 605 ? -4.064 1.945 5.569 1.00 33.56 605 VAL A O 1
ATOM 4643 N N . HIS A 1 606 ? -4.466 3.193 7.350 1.00 26.92 606 HIS A N 1
ATOM 4644 C CA . HIS A 1 606 ? -4.835 4.374 6.519 1.00 26.92 606 HIS A CA 1
ATOM 4645 C C . HIS A 1 606 ? -4.961 5.707 7.299 1.00 26.92 606 HIS A C 1
ATOM 4647 O O . HIS A 1 606 ? -5.428 5.691 8.439 1.00 26.92 606 HIS A O 1
ATOM 4653 N N . PRO A 1 607 ? -4.606 6.863 6.693 1.00 35.00 607 PRO A N 1
ATOM 4654 C CA . PRO A 1 607 ? -4.631 8.201 7.307 1.00 35.00 607 PRO A CA 1
ATOM 4655 C C . PRO A 1 607 ? -5.840 9.080 6.879 1.00 35.00 607 PRO A C 1
ATOM 4657 O O . PRO A 1 607 ? -6.602 8.687 5.996 1.00 35.00 607 PRO A O 1
ATOM 4660 N N . PRO A 1 608 ? -6.060 10.240 7.542 1.00 30.56 608 PRO A N 1
ATOM 4661 C CA . PRO A 1 608 ? -7.309 11.019 7.492 1.00 30.56 608 PRO A CA 1
ATOM 4662 C C . PRO A 1 608 ? -7.397 12.050 6.337 1.00 30.56 608 PRO A C 1
ATOM 4664 O O . PRO A 1 608 ? -6.363 12.464 5.812 1.00 30.56 608 PRO A O 1
ATOM 4667 N N . PRO A 1 609 ? -8.610 12.520 5.967 1.00 34.59 609 PRO A N 1
ATOM 4668 C CA . PRO A 1 609 ? -8.814 13.555 4.944 1.00 34.59 609 PRO A CA 1
ATOM 4669 C C . PRO A 1 609 ? -8.502 14.976 5.473 1.00 34.59 609 PRO A C 1
ATOM 4671 O O . PRO A 1 609 ? -8.643 15.211 6.678 1.00 34.59 609 PRO A O 1
ATOM 4674 N N . PRO A 1 610 ? -8.093 15.935 4.613 1.00 37.12 610 PRO A N 1
ATOM 4675 C CA . PRO A 1 610 ? -7.692 17.271 5.051 1.00 37.12 610 PRO A CA 1
ATOM 4676 C C . PRO A 1 610 ? -8.882 18.226 5.300 1.00 37.12 610 PRO A C 1
ATOM 4678 O O . PRO A 1 610 ? -9.954 18.057 4.713 1.00 37.12 610 PRO A O 1
ATOM 4681 N N . PRO A 1 611 ? -8.700 19.235 6.176 1.00 33.50 611 PRO A N 1
ATOM 4682 C CA . PRO A 1 611 ? -9.740 20.168 6.596 1.00 33.50 611 PRO A CA 1
ATOM 4683 C C . PRO A 1 611 ? -10.015 21.275 5.570 1.00 33.50 611 PRO A C 1
ATOM 4685 O O . PRO A 1 611 ? -9.103 21.887 5.018 1.00 33.50 611 PRO A O 1
ATOM 4688 N N . ILE A 1 612 ? -11.303 21.572 5.405 1.00 33.22 612 ILE A N 1
ATOM 4689 C CA . ILE A 1 612 ? -11.831 22.783 4.777 1.00 33.22 612 ILE A CA 1
ATOM 4690 C C . ILE A 1 612 ? -11.617 23.949 5.748 1.00 33.22 612 ILE A C 1
ATOM 4692 O O . ILE A 1 612 ? -12.073 23.884 6.891 1.00 33.22 612 ILE A O 1
ATOM 4696 N N . PHE A 1 613 ? -10.989 25.026 5.281 1.00 33.28 613 PHE A N 1
ATOM 4697 C CA . PHE A 1 613 ? -11.146 26.355 5.863 1.00 33.28 613 PHE A CA 1
ATOM 4698 C C . PHE A 1 613 ? -11.549 27.350 4.773 1.00 33.28 613 PHE A C 1
ATOM 4700 O O . PHE A 1 613 ? -11.104 27.244 3.631 1.00 33.28 613 PHE A O 1
ATOM 4707 N N . LEU A 1 614 ? -12.444 28.247 5.191 1.00 31.25 614 LEU A N 1
ATOM 4708 C CA . LEU A 1 614 ? -12.852 29.504 4.565 1.00 31.25 614 LEU A CA 1
ATOM 4709 C C . LEU A 1 614 ? -11.694 30.304 3.964 1.00 31.25 614 LEU A C 1
ATOM 4711 O O . LEU A 1 614 ? -10.626 30.354 4.616 1.00 31.25 614 LEU A O 1
#

InterPro domains:
  IPR002558 I/LWEQ domain [PF01608] (444-592)
  IPR002558 I/LWEQ domain [PS50945] (353-595)
  IPR002558 I/LWEQ domain [SM00307] (396-595)
  IPR030224 Sla2 family [PTHR10407] (262-596)
  IPR035964 I/LWEQ domain superfamily [SSF109885] (356-541)

Sequence (614 aa):
MLEIEMLKSEIERVQNEESNKQQQLLARIKTLEDEIKGLVQVKSAQDDPISLLLFQEVANLSANLKEKSAAAAAADEKYKKIRDVYAKLREEHLGALQTQCNELQKTPGPAVDSQLYAISPSTWPHGYPSKCVQIADLQNQLTALQVEQISSVETRRVMEADLQEKNLALRVAEDRIGRLQVQLQEAGKAAVMEIRDRLLKAACARALEDIRSVSNLLELSEFLQCRSCPDIASTYTSKALTEIDALLKAIADCDVSPEASEPLALIVIQLVSYLCGGLINSKAIANSASAIETSDALSALCKSCTDDGTGLFTNLAGDFGEWRLNVVRTHAEALKKNLTQMECLLSECKPQVKDVNEEDLASMLEKELQNTMELVARAEQRFRDLLEQSKTLMTGIQLEVHSKILDSCTGLMAAIALLVAKARELQNEIVSEGRGAASVTEFYKRHHRWTEGLFSAAKSVGAAANMLVEFADAIVNGRDGKLEQLLVAALEISSCTTQLLVASRVKARSDSGRLAGLEDAAKEVSKMTGKVVAEANNGVSIREQSVDLEFTQLGITQARRAEMDTQVRVLELEASLAAERKKLGELRRYNYSNSAEVEKVSRSVHPPPPPIFL

Secondary structure (DSSP, 8-state):
-HHHHHHHHHHHHHHHHHHHHHHHHHHHHHHHHHHHHHHHHHHHHHHHHHHHHHHHHHHHHHHHHHHHHHHHHHHHHHHHHHHHHHHHHHHHHHHHHHHHHHHHTTS-------------S----TTHHHHHHHHHHHHHHHHHHHHHHHHHHHHHHHHHHHHHHHHHHHHHHHHHHHHHHHHHHHHHHHHHHHHHHHHHHHHHHHHHHHHHHHHHHHHSGGGGG----HHHHHHHHHHHHHHHHHHHHHHHHHTT-TTT---HHHHHHHHHHHHHHHHHHHHHHHTT-SSHHHHHHHHHHHHHHHHHHHHHHHHHTS---HHHHHHHHHHHHHHHHHHHHHHHHHHHTS-------TT-HHHHHHHHHHHHHHHHHHHHHHHHHHHHHHHHH--HHHHHHHHHHHHHHHHHHHHHHHHHHHHHHHHHHHHHHH-TTS-HHHHHHHTHHHHHHHHHHHHHHHHHHHHHHHHHHHHHTTSS--HHHHHHHHHHHHHHHHHHHHHHHTTS-TT-HHHHHHHHHHHHHHHHHHHHHHHHHHHHHHHHHHHHTGGGG--HHHHHHHHHHHHHHHHHHHHHHHHHHHHHHHHHHHHHHHHHHHTHHHHSS-PPPPPP--

Mean predicted aligned error: 21.61 Å